Protein AF-0000000084551691 (afdb_homodimer)

Radius of gyration: 28.96 Å; Cα contacts (8 Å, |Δi|>4): 914; chains: 2; bounding box: 77×93×96 Å

Solvent-accessible surface area (backbone atoms only — not comparable to full-atom values): 23126 Å² total; per-residue (Å²): 139,79,96,76,72,78,85,74,70,75,87,73,78,80,70,75,78,70,79,70,72,76,76,72,74,73,69,81,60,75,52,35,40,68,46,12,24,52,44,36,70,60,36,21,74,41,81,58,76,77,36,48,72,47,83,67,56,26,15,24,37,47,46,41,48,23,45,37,60,12,53,51,70,73,32,75,76,51,25,82,38,49,81,15,35,28,72,78,47,45,50,66,82,51,57,66,42,30,13,41,24,26,41,32,42,48,39,26,37,19,22,38,24,59,54,93,86,43,50,58,46,65,24,70,41,64,48,74,45,31,40,43,58,46,64,78,41,40,65,61,51,56,70,70,56,51,60,49,20,37,44,32,36,29,33,62,91,56,85,39,41,35,74,44,34,33,28,26,56,42,78,46,76,33,75,91,77,70,40,80,40,42,20,25,23,22,36,42,57,34,34,60,76,39,47,47,65,61,53,55,68,69,49,72,64,30,82,69,16,35,34,38,40,35,41,67,91,144,75,103,80,74,77,89,72,65,83,74,67,74,81,70,76,78,68,86,70,71,77,77,74,75,74,69,82,60,74,53,33,40,67,46,12,23,52,45,36,69,62,35,22,75,40,79,59,76,77,36,46,72,48,83,66,55,26,14,24,37,48,45,43,48,24,44,38,60,12,52,50,71,72,34,76,75,52,24,84,39,50,80,15,36,28,72,76,47,47,50,66,83,50,58,67,42,30,14,41,26,25,41,32,42,48,38,26,37,20,20,38,24,59,54,93,84,43,49,56,47,65,26,71,39,64,46,75,46,30,41,43,58,45,64,77,40,38,66,60,51,56,69,68,54,50,61,48,18,38,44,31,36,27,32,63,91,55,86,40,42,34,74,44,34,34,28,27,56,41,79,46,75,33,77,90,77,69,41,79,39,43,21,26,24,25,36,42,55,34,36,60,74,38,47,46,64,61,52,55,68,70,50,72,62,30,83,70,15,35,33,38,39,34,41,68,90

Organism: NCBI:txid1418104

InterPro domains:
  IPR024301 Putative amidase domain [PF12671] (30-212)

Secondary structure (DSSP, 8-state):
--S-SGGGS-----------------------HHHHHHHHHHHSSS--TTS---TT--HHHHHHHHHHHTTPPPB-S-TT-TT-B-B--S-TT-GGGB-HHHH-HHHHHHHHS-BTTB----SSEEEEEEHHHHHHTHHHHHHH--TT-EEEEEEGGGTTEEEEEEEEEEEEEETTTTEEEEEEEE-PPPEEEEEHHHHHHH-S-TTT-EEEEEE--/-----GGGSTTS--------------------HHHHHHHHHHHSSS--TTS---TT--HHHHHHHHHHHTTPPPB-S-TT-TT-B-B--S-TT-GGGB-HHHH-HHHHHHHHS-BTTB----SSEEEEEEHHHHHHTHHHHHHH--TT-EEEEEEGGGTTEEEEEEEEEEEEEETTTTEEEEEEEE-PPPEEEEEHHHHHHH-S-TTT-EEEEEE--

pLDDT: mean 85.93, std 22.89, range [19.36, 98.88]

Sequence (434 aa):
MSFRNMARKIKKNIINPLLNDEKSNKRAGKYNREAAKAYAEMHAESPNNKYPLFKGDDCTNFVSQVLAAGGMRNIGQDYGSYQSWFCYTNDEKQLKKISLSWRSARYFKRYWGDENGFGQNAAKVFKKMTVLEALNDFNSLYDFLEIGDVVQYGDPQNYNHPYHSQVIHAKEYNLVLGQNDLFMAQHSVNRKDVSLYDYLKLLQNKEIRYIYIYHIEMSFRNMARKIKKNIINPLLNDEKSNKRAGKYNREAAKAYAEMHAESPNNKYPLFKGDDCTNFVSQVLAAGGMRNIGQDYGSYQSWFCYTNDEKQLKKISLSWRSARYFKRYWGDENGFGQNAAKVFKKMTVLEALNDFNSLYDFLEIGDVVQYGDPQNYNHPYHSQVIHAKEYNLVLGQNDLFMAQHSVNRKDVSLYDYLKLLQNKEIRYIYIYHIE

Nearest PDB structures (foldseek):
  7p5x-assembly1_AX  TM=1.599E-01  e=7.593E+00  Mycolicibacterium smegmatis MC2 155
  7p5x-assembly1_AX  TM=1.600E-01  e=7.591E+00  Mycolicibacterium smegmatis MC2 155

Foldseek 3Di:
DDPPPDPPDDPDDPVPPPPPPPPPPPPQDDQQLLQLLVLLVVDLPPPDLQAAADPQQAFQLSLLVSSVSSRGDFADQAQADLCGADAPGSHPVPSSRGHCLRGPQQSVCQECHNDPNRHVVVHPDDDDDDPVVCVVPVVVVLVVDDRSDKDFFFDPVPVGRTRHMWGFNDWDQDPVVRGTDTDTRGDDHDDDPDDPVVVLVPDPPNVPDDDDDDDDD/DDPPDDPPDDPDDPVVPPDPPPPPPPPQDDQQLLQLLVLLVVDLPPPDLQAAADPQQAFQLSLLVSSVSSRGDFADQAQADLCGADADGSHPVPSSRGHCLRGPQQSVCQECHNDPNRHVVVHPDDDDDDPVVCVVPVVVVLVVDDRSDKDFFFDPVPVGRTRGMWGFNDWDQDPVVRGTDTDTRGDDHDDDPDDPVVVLVPDPPNVPDDDDDDDDD

Structure (mmCIF, N/CA/C/O backbone):
data_AF-0000000084551691-model_v1
#
loop_
_entity.id
_entity.type
_entity.pdbx_description
1 polymer 'Putative amidase domain protein'
#
loop_
_atom_site.group_PDB
_atom_site.id
_atom_site.type_symbol
_atom_site.label_atom_id
_atom_site.label_alt_id
_atom_site.label_comp_id
_atom_site.label_asym_id
_atom_site.label_entity_id
_atom_site.label_seq_id
_atom_site.pdbx_PDB_ins_code
_atom_site.Cartn_x
_atom_site.Cartn_y
_atom_site.Cartn_z
_atom_site.occupancy
_atom_site.B_iso_or_equiv
_atom_site.auth_seq_id
_atom_site.auth_comp_id
_atom_site.auth_asym_id
_atom_site.auth_atom_id
_atom_site.pdbx_PDB_model_num
ATOM 1 N N . MET A 1 1 ? 43.25 -5.418 -72.812 1 25.38 1 MET A N 1
ATOM 2 C CA . MET A 1 1 ? 42.906 -6.805 -72.5 1 25.38 1 MET A CA 1
ATOM 3 C C . MET A 1 1 ? 42.5 -6.934 -71 1 25.38 1 MET A C 1
ATOM 5 O O . MET A 1 1 ? 43.062 -7.766 -70.312 1 25.38 1 MET A O 1
ATOM 9 N N . SER A 1 2 ? 41.844 -5.883 -70.25 1 25.78 2 SER A N 1
ATOM 10 C CA . SER A 1 2 ? 42 -5.496 -68.875 1 25.78 2 SER A CA 1
ATOM 11 C C . SER A 1 2 ? 41.281 -6.473 -67.938 1 25.78 2 SER A C 1
ATOM 13 O O . SER A 1 2 ? 40.375 -7.203 -68.375 1 25.78 2 SER A O 1
ATOM 15 N N . PHE A 1 3 ? 41.656 -6.559 -66.562 1 28.67 3 PHE A N 1
ATOM 16 C CA . PHE A 1 3 ? 41.75 -7.344 -65.375 1 28.67 3 PHE A CA 1
ATOM 17 C C . PHE A 1 3 ? 40.375 -7.543 -64.75 1 28.67 3 PHE A C 1
ATOM 19 O O . PHE A 1 3 ? 40.156 -7.32 -63.531 1 28.67 3 PHE A O 1
ATOM 26 N N . ARG A 1 4 ? 39.188 -7.254 -65.438 1 26.23 4 ARG A N 1
ATOM 27 C CA . ARG A 1 4 ? 37.781 -7.117 -65.062 1 26.23 4 ARG A CA 1
ATOM 28 C C . ARG A 1 4 ? 37.188 -8.461 -64.688 1 26.23 4 ARG A C 1
ATOM 30 O O . ARG A 1 4 ? 36.156 -8.508 -64 1 26.23 4 ARG A O 1
ATOM 37 N N . ASN A 1 5 ? 37.688 -9.562 -65.375 1 25.58 5 ASN A N 1
ATOM 38 C CA . ASN A 1 5 ? 36.781 -10.695 -65.562 1 25.58 5 ASN A CA 1
ATOM 39 C C . ASN A 1 5 ? 36.625 -11.562 -64.312 1 25.58 5 ASN A C 1
ATOM 41 O O . ASN A 1 5 ? 35.688 -12.336 -64.25 1 25.58 5 ASN A O 1
ATOM 45 N N . MET A 1 6 ? 37.812 -11.867 -63.656 1 22.52 6 MET A N 1
ATOM 46 C CA . MET A 1 6 ? 37.969 -13.242 -63.156 1 22.52 6 MET A CA 1
ATOM 47 C C . MET A 1 6 ? 37.125 -13.461 -61.906 1 22.52 6 MET A C 1
ATOM 49 O O . MET A 1 6 ? 37.219 -14.516 -61.281 1 22.52 6 MET A O 1
ATOM 53 N N . ALA A 1 7 ? 36.656 -12.289 -61.125 1 26.62 7 ALA A N 1
ATOM 54 C CA . ALA A 1 7 ? 36.469 -12.438 -59.688 1 26.62 7 ALA A CA 1
ATOM 55 C C . ALA A 1 7 ? 35.219 -13.242 -59.406 1 26.62 7 ALA A C 1
ATOM 57 O O . ALA A 1 7 ? 34.719 -13.25 -58.25 1 26.62 7 ALA A O 1
ATOM 58 N N . ARG A 1 8 ? 34.469 -13.766 -60.406 1 23.33 8 ARG A N 1
ATOM 59 C CA . ARG A 1 8 ? 33.094 -14.164 -60.219 1 23.33 8 ARG A CA 1
ATOM 60 C C . ARG A 1 8 ? 33 -15.461 -59.406 1 23.33 8 ARG A C 1
ATOM 62 O O . ARG A 1 8 ? 31.922 -15.891 -59 1 23.33 8 ARG A O 1
ATOM 69 N N . LYS A 1 9 ? 34.125 -16.375 -59.562 1 23.81 9 LYS A N 1
ATOM 70 C CA . LYS A 1 9 ? 33.781 -17.781 -59.438 1 23.81 9 LYS A CA 1
ATOM 71 C C . LYS A 1 9 ? 33.312 -18.141 -58.031 1 23.81 9 LYS A C 1
ATOM 73 O O . LYS A 1 9 ? 32.312 -18.844 -57.844 1 23.81 9 LYS A O 1
ATOM 78 N N . ILE A 1 10 ? 34.219 -18.328 -57.062 1 23.83 10 ILE A N 1
ATOM 79 C CA . ILE A 1 10 ? 34.406 -19.547 -56.281 1 23.83 10 ILE A CA 1
ATOM 80 C C . ILE A 1 10 ? 33.438 -19.547 -55.094 1 23.83 10 ILE A C 1
ATOM 82 O O . ILE A 1 10 ? 33.656 -20.281 -54.125 1 23.83 10 ILE A O 1
ATOM 86 N N . LYS A 1 11 ? 32.625 -18.469 -54.812 1 28.42 11 LYS A N 1
ATOM 87 C CA . LYS A 1 11 ? 32.219 -18.5 -53.406 1 28.42 11 LYS A CA 1
ATOM 88 C C . LYS A 1 11 ? 31.312 -19.672 -53.125 1 28.42 11 LYS A C 1
ATOM 90 O O . LYS A 1 11 ? 30.094 -19.609 -53.344 1 28.42 11 LYS A O 1
ATOM 95 N N . LYS A 1 12 ? 31.734 -20.984 -53.469 1 23.97 12 LYS A N 1
ATOM 96 C CA . LYS A 1 12 ? 30.984 -22.219 -53.312 1 23.97 12 LYS A CA 1
ATOM 97 C C . LYS A 1 12 ? 30.406 -22.328 -51.906 1 23.97 12 LYS A C 1
ATOM 99 O O . LYS A 1 12 ? 30.859 -21.641 -50.969 1 23.97 12 LYS A O 1
ATOM 104 N N . ASN A 1 13 ? 29.781 -23.641 -51.531 1 24.69 13 ASN A N 1
ATOM 105 C CA . ASN A 1 13 ? 28.766 -24.453 -50.875 1 24.69 13 ASN A CA 1
ATOM 106 C C . ASN A 1 13 ? 29.125 -24.766 -49.438 1 24.69 13 ASN A C 1
ATOM 108 O O . ASN A 1 13 ? 29.016 -25.906 -49 1 24.69 13 ASN A O 1
ATOM 112 N N . ILE A 1 14 ? 30.234 -24.266 -48.844 1 26.56 14 ILE A N 1
ATOM 113 C CA . ILE A 1 14 ? 30.609 -24.984 -47.625 1 26.56 14 ILE A CA 1
ATOM 114 C C . ILE A 1 14 ? 29.453 -24.906 -46.625 1 26.56 14 ILE A C 1
ATOM 116 O O . ILE A 1 14 ? 29.141 -23.844 -46.094 1 26.56 14 ILE A O 1
ATOM 120 N N . ILE A 1 15 ? 28.312 -25.609 -46.938 1 26.12 15 ILE A N 1
ATOM 121 C CA . ILE A 1 15 ? 27.203 -25.812 -46.031 1 26.12 15 ILE A CA 1
ATOM 122 C C . ILE A 1 15 ? 27.719 -26.328 -44.688 1 26.12 15 ILE A C 1
ATOM 124 O O . ILE A 1 15 ? 28.297 -27.406 -44.625 1 26.12 15 ILE A O 1
ATOM 128 N N . ASN A 1 16 ? 28.344 -25.484 -43.938 1 26.78 16 ASN A N 1
ATOM 129 C CA . ASN A 1 16 ? 28.844 -25.938 -42.656 1 26.78 16 ASN A CA 1
ATOM 130 C C . ASN A 1 16 ? 27.812 -26.766 -41.906 1 26.78 16 ASN A C 1
ATOM 132 O O . ASN A 1 16 ? 26.672 -26.312 -41.688 1 26.78 16 ASN A O 1
ATOM 136 N N . PRO A 1 17 ? 27.797 -28.172 -41.844 1 27.2 17 PRO A N 1
ATOM 137 C CA . PRO A 1 17 ? 26.922 -29.094 -41.094 1 27.2 17 PRO A CA 1
ATOM 138 C C . PRO A 1 17 ? 26.703 -28.672 -39.656 1 27.2 17 PRO A C 1
ATOM 140 O O . PRO A 1 17 ? 26 -29.359 -38.906 1 27.2 17 PRO A O 1
ATOM 143 N N . LEU A 1 18 ? 27.5 -27.875 -39 1 26.23 18 LEU A N 1
ATOM 144 C CA . LEU A 1 18 ? 27.781 -28.047 -37.562 1 26.23 18 LEU A CA 1
ATOM 145 C C . LEU A 1 18 ? 26.516 -27.797 -36.75 1 26.23 18 LEU A C 1
ATOM 147 O O . LEU A 1 18 ? 26.516 -28.016 -35.531 1 26.23 18 LEU A O 1
ATOM 151 N N . LEU A 1 19 ? 25.609 -26.922 -37.156 1 27.59 19 LEU A N 1
ATOM 152 C CA . LEU A 1 19 ? 24.891 -26.484 -35.969 1 27.59 19 LEU A CA 1
ATOM 153 C C . LEU A 1 19 ? 23.984 -27.594 -35.438 1 27.59 19 LEU A C 1
ATOM 155 O O . LEU A 1 19 ? 22.844 -27.734 -35.906 1 27.59 19 LEU A O 1
ATOM 159 N N . ASN A 1 20 ? 24.344 -28.844 -35.438 1 28.62 20 ASN A N 1
ATOM 160 C CA . ASN A 1 20 ? 23.469 -29.75 -34.719 1 28.62 20 A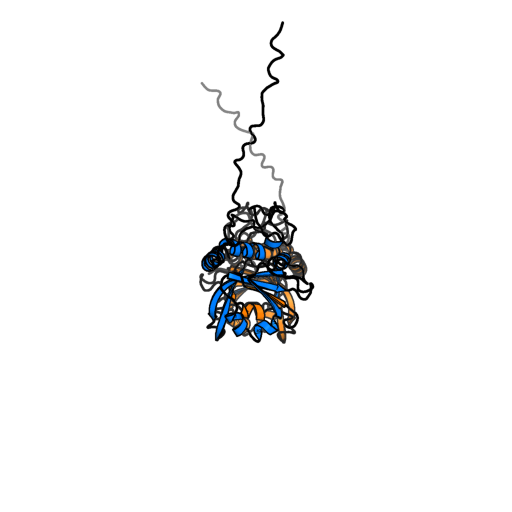SN A CA 1
ATOM 161 C C . ASN A 1 20 ? 23.203 -29.266 -33.281 1 28.62 20 ASN A C 1
ATOM 163 O O . ASN A 1 20 ? 24.031 -29.469 -32.406 1 28.62 20 ASN A O 1
ATOM 167 N N . ASP A 1 21 ? 22.734 -28.078 -33.031 1 30.62 21 ASP A N 1
ATOM 168 C CA . ASP A 1 21 ? 22.438 -27.578 -31.672 1 30.62 21 ASP A CA 1
ATOM 169 C C . ASP A 1 21 ? 21.578 -28.562 -30.891 1 30.62 21 ASP A C 1
ATOM 171 O O . ASP A 1 21 ? 20.422 -28.812 -31.266 1 30.62 21 ASP A O 1
ATOM 175 N N . GLU A 1 22 ? 22.062 -29.625 -30.344 1 31.86 22 GLU A N 1
ATOM 176 C CA . GLU A 1 22 ? 21.422 -30.406 -29.281 1 31.86 22 GLU A CA 1
ATOM 177 C C . GLU A 1 22 ? 20.625 -29.516 -28.344 1 31.86 22 GLU A C 1
ATOM 179 O O . GLU A 1 22 ? 21.172 -28.609 -27.734 1 31.86 22 GLU A O 1
ATOM 184 N N . LYS A 1 23 ? 19.422 -29.234 -28.547 1 33.25 23 LYS A N 1
ATOM 185 C CA . LYS A 1 23 ? 18.375 -28.719 -27.672 1 33.25 23 LYS A CA 1
ATOM 186 C C . LYS A 1 23 ? 18.438 -29.391 -26.297 1 33.25 23 LYS A C 1
ATOM 188 O O . LYS A 1 23 ? 17.938 -30.5 -26.125 1 33.25 23 LYS A O 1
ATOM 193 N N . SER A 1 24 ? 19.594 -29.531 -25.641 1 34.56 24 SER A N 1
ATOM 194 C CA . SER A 1 24 ? 19.578 -30 -24.266 1 34.56 24 SER A CA 1
ATOM 195 C C . SER A 1 24 ? 18.391 -29.453 -23.5 1 34.56 24 SER A C 1
ATOM 197 O O . SER A 1 24 ? 18.188 -28.234 -23.453 1 34.56 24 SER A O 1
ATOM 199 N N . ASN A 1 25 ? 17.266 -30.016 -23.484 1 33.66 25 ASN A N 1
ATOM 200 C CA . ASN A 1 25 ? 16.094 -29.844 -22.656 1 33.66 25 ASN A CA 1
ATOM 201 C C . ASN A 1 25 ? 16.469 -29.469 -21.219 1 33.66 25 ASN A C 1
ATOM 203 O O . ASN A 1 25 ? 16.656 -30.344 -20.375 1 33.66 25 ASN A O 1
ATOM 207 N N . LYS A 1 26 ? 17.438 -28.672 -20.938 1 38.94 26 LYS A N 1
ATOM 208 C CA . LYS A 1 26 ? 17.734 -28.203 -19.594 1 38.94 26 LYS A CA 1
ATOM 209 C C . LYS A 1 26 ? 16.469 -28.125 -18.75 1 38.94 26 LYS A C 1
ATOM 211 O O . LYS A 1 26 ? 15.516 -27.422 -19.078 1 38.94 26 LYS A O 1
ATOM 216 N N . ARG A 1 27 ? 16.016 -29.188 -18.078 1 40.09 27 ARG A N 1
ATOM 217 C CA . ARG A 1 27 ? 14.914 -29.438 -17.156 1 40.09 27 ARG A CA 1
ATOM 218 C C . ARG A 1 27 ? 14.609 -28.219 -16.312 1 40.09 27 ARG A C 1
ATOM 220 O O . ARG A 1 27 ? 15.531 -27.531 -15.836 1 40.09 27 ARG A O 1
ATOM 227 N N . ALA A 1 28 ? 13.594 -27.375 -16.562 1 48.5 28 ALA A N 1
ATOM 228 C CA . ALA A 1 28 ? 13.055 -26.344 -15.68 1 48.5 28 ALA A CA 1
ATOM 229 C C . ALA A 1 28 ? 13.32 -26.656 -14.219 1 48.5 28 ALA A C 1
ATOM 231 O O . ALA A 1 28 ? 12.852 -27.672 -13.695 1 48.5 28 ALA A O 1
ATOM 232 N N . GLY A 1 29 ? 14.492 -26.531 -13.68 1 59.38 29 GLY A N 1
ATOM 233 C CA . GLY A 1 29 ? 14.844 -26.828 -12.305 1 59.38 29 GLY A CA 1
ATOM 234 C C . GLY A 1 29 ? 13.734 -26.516 -11.32 1 59.38 29 GLY A C 1
ATOM 235 O O . GLY A 1 29 ? 12.781 -25.812 -11.648 1 59.38 29 GLY A O 1
ATOM 236 N N . LYS A 1 30 ? 13.703 -27.406 -10.156 1 85.81 30 LYS A N 1
ATOM 237 C CA . LYS A 1 30 ? 12.773 -27.328 -9.031 1 85.81 30 LYS A CA 1
ATOM 238 C C . LYS A 1 30 ? 12.719 -25.906 -8.469 1 85.81 30 LYS A C 1
ATOM 240 O O . LYS A 1 30 ? 13.742 -25.219 -8.391 1 85.81 30 LYS A O 1
ATOM 245 N N . TYR A 1 31 ? 11.531 -25.281 -8.391 1 96.69 31 TYR A N 1
ATOM 246 C CA . TYR A 1 31 ? 11.32 -23.984 -7.762 1 96.69 31 TYR A CA 1
ATOM 247 C C . TYR A 1 31 ? 12.078 -23.891 -6.441 1 96.69 31 TYR A C 1
ATOM 249 O O . TYR A 1 31 ? 11.852 -24.688 -5.527 1 96.69 31 TYR A O 1
ATOM 257 N N . ASN A 1 32 ? 13.078 -23.062 -6.418 1 98.25 32 ASN A N 1
ATOM 258 C CA . ASN A 1 32 ? 13.852 -22.812 -5.203 1 98.25 32 ASN A CA 1
ATOM 259 C C . ASN A 1 32 ? 13.148 -21.828 -4.277 1 98.25 32 ASN A C 1
ATOM 261 O O . ASN A 1 32 ? 13.312 -20.609 -4.414 1 98.25 32 ASN A O 1
ATOM 265 N N . ARG A 1 33 ? 12.438 -22.312 -3.332 1 98.19 33 ARG A N 1
ATOM 266 C CA . ARG A 1 33 ? 11.602 -21.516 -2.451 1 98.19 33 ARG A CA 1
ATOM 267 C C . ARG A 1 33 ? 12.453 -20.609 -1.557 1 98.19 33 ARG A C 1
ATOM 269 O O . ARG A 1 33 ? 12.039 -19.5 -1.212 1 98.19 33 ARG A O 1
ATOM 276 N N . GLU A 1 34 ? 13.625 -21.062 -1.156 1 98 34 GLU A N 1
ATOM 277 C CA . GLU A 1 34 ? 14.508 -20.25 -0.322 1 98 34 GLU A CA 1
ATOM 278 C C . GLU A 1 34 ? 15.008 -19.031 -1.08 1 98 34 GLU A C 1
ATOM 280 O O . GLU A 1 34 ? 15.109 -17.938 -0.513 1 98 34 GLU A O 1
ATOM 285 N N . ALA A 1 35 ? 15.352 -19.219 -2.295 1 98.44 35 ALA A N 1
ATOM 286 C CA . ALA A 1 35 ? 15.789 -18.094 -3.113 1 98.44 35 ALA A CA 1
ATOM 287 C C . ALA A 1 35 ? 14.648 -17.094 -3.332 1 98.44 35 ALA A C 1
ATOM 289 O O . ALA A 1 35 ? 14.859 -15.883 -3.295 1 98.44 35 ALA A O 1
ATOM 290 N N . ALA A 1 36 ? 13.469 -17.641 -3.596 1 98.56 36 ALA A N 1
ATOM 291 C CA . ALA A 1 36 ? 12.289 -16.797 -3.73 1 98.56 36 ALA A CA 1
ATOM 292 C C . ALA A 1 36 ? 12.055 -15.969 -2.465 1 98.56 36 ALA A C 1
ATOM 294 O O . ALA A 1 36 ? 11.844 -14.758 -2.535 1 98.56 36 ALA A O 1
ATOM 295 N N . LYS A 1 37 ? 12.117 -16.656 -1.345 1 98.69 37 LYS A N 1
ATOM 296 C CA . LYS A 1 37 ? 11.977 -15.992 -0.05 1 98.69 37 LYS A CA 1
ATOM 297 C C . LYS A 1 37 ? 13 -14.875 0.117 1 98.69 37 LYS A C 1
ATOM 299 O O . LYS A 1 37 ? 12.648 -13.758 0.507 1 98.69 37 LYS A O 1
ATOM 304 N N . ALA A 1 38 ? 14.227 -15.172 -0.157 1 98.5 38 ALA A N 1
ATOM 305 C CA . ALA A 1 38 ? 15.305 -14.203 0.008 1 98.5 38 ALA A CA 1
ATOM 306 C C . ALA A 1 38 ? 15.062 -12.961 -0.849 1 98.5 38 ALA A C 1
ATOM 308 O O . ALA A 1 38 ? 15.242 -11.836 -0.384 1 98.5 38 ALA A O 1
ATOM 309 N N . TYR A 1 39 ? 14.641 -13.188 -2.049 1 98.62 39 TYR A N 1
ATOM 310 C CA . TYR A 1 39 ? 14.367 -12.062 -2.938 1 98.62 39 TYR A CA 1
ATOM 311 C C . TYR A 1 39 ? 13.211 -11.219 -2.414 1 98.62 39 TYR A C 1
ATOM 313 O O . TYR A 1 39 ? 13.273 -9.992 -2.406 1 98.62 39 TYR A O 1
ATOM 321 N N . ALA A 1 40 ? 12.141 -11.906 -2.074 1 98.38 40 ALA A N 1
ATOM 322 C CA . ALA A 1 40 ? 10.969 -11.203 -1.55 1 98.38 40 ALA A CA 1
ATOM 323 C C . ALA A 1 40 ? 11.344 -10.312 -0.369 1 98.38 40 ALA A C 1
ATOM 325 O O . ALA A 1 40 ? 10.961 -9.141 -0.317 1 98.38 40 ALA A O 1
ATOM 326 N N . GLU A 1 41 ? 12.086 -10.867 0.522 1 96.88 41 GLU A N 1
ATOM 327 C CA . GLU A 1 41 ? 12.453 -10.133 1.728 1 96.88 41 GLU A CA 1
ATOM 328 C C . GLU A 1 41 ? 13.414 -8.992 1.404 1 96.88 41 GLU A C 1
ATOM 330 O O . GLU A 1 41 ? 13.328 -7.918 2.004 1 96.88 41 GLU A O 1
ATOM 335 N N . MET A 1 42 ? 14.234 -9.172 0.443 1 95.94 42 MET A N 1
ATOM 336 C CA . MET A 1 42 ? 15.211 -8.148 0.072 1 95.94 42 MET A CA 1
ATOM 337 C C . MET A 1 42 ? 14.539 -7.004 -0.677 1 95.94 42 MET A C 1
ATOM 339 O O . MET A 1 42 ? 14.891 -5.84 -0.482 1 95.94 42 MET A O 1
ATOM 343 N N . HIS A 1 43 ? 13.562 -7.27 -1.481 1 95.38 43 HIS A N 1
ATOM 344 C CA . HIS A 1 43 ? 13.133 -6.277 -2.461 1 95.38 43 HIS A CA 1
ATOM 345 C C . HIS A 1 43 ? 11.688 -5.863 -2.221 1 95.38 43 HIS A C 1
ATOM 347 O O . HIS A 1 43 ? 11.148 -5.023 -2.947 1 95.38 43 HIS A O 1
ATOM 353 N N . ALA A 1 44 ? 11.047 -6.363 -1.17 1 94.19 44 ALA A N 1
ATOM 354 C CA . ALA A 1 44 ? 9.695 -5.914 -0.835 1 94.19 44 ALA A CA 1
ATOM 355 C C . ALA A 1 44 ? 9.68 -4.418 -0.532 1 94.19 44 ALA A C 1
ATOM 357 O O . ALA A 1 44 ? 8.742 -3.711 -0.916 1 94.19 44 ALA A O 1
ATOM 358 N N . GLU A 1 45 ? 10.695 -4 0.089 1 87.25 45 GLU A N 1
ATOM 359 C CA . GLU A 1 45 ? 10.703 -2.607 0.526 1 87.25 45 GLU A CA 1
ATOM 360 C C . GLU A 1 45 ? 11.797 -1.809 -0.177 1 87.25 45 GLU A C 1
ATOM 362 O O . GLU A 1 45 ? 12 -0.63 0.12 1 87.25 45 GLU A O 1
ATOM 367 N N . SER A 1 46 ? 12.555 -2.443 -1.068 1 87.06 46 SER A N 1
ATOM 368 C CA . SER A 1 46 ? 13.594 -1.848 -1.9 1 87.06 46 SER A CA 1
ATOM 369 C C . SER A 1 46 ? 13.57 -2.424 -3.312 1 87.06 46 SER A C 1
ATOM 371 O O . SER A 1 46 ? 14.117 -3.504 -3.557 1 87.06 46 SER A O 1
ATOM 373 N N . PRO A 1 47 ? 13.047 -1.649 -4.188 1 88.25 47 PRO A N 1
ATOM 374 C CA . PRO A 1 47 ? 12.93 -2.199 -5.539 1 88.25 47 PRO A CA 1
ATOM 375 C C . PRO A 1 47 ? 14.289 -2.564 -6.148 1 88.25 47 PRO A C 1
ATOM 377 O O . PRO A 1 47 ? 15.305 -1.945 -5.82 1 88.25 47 PRO A O 1
ATOM 380 N N . ASN A 1 48 ? 14.312 -3.578 -6.965 1 93.88 48 ASN A N 1
ATOM 381 C CA . ASN A 1 48 ? 15.477 -4.035 -7.711 1 93.88 48 ASN A CA 1
ATOM 382 C C . ASN A 1 48 ? 15.609 -3.314 -9.047 1 93.88 48 ASN A C 1
ATOM 384 O O . ASN A 1 48 ? 14.758 -3.471 -9.93 1 93.88 48 ASN A O 1
ATOM 388 N N . ASN A 1 49 ? 16.688 -2.652 -9.258 1 92.31 49 ASN A N 1
ATOM 389 C CA . ASN A 1 49 ? 16.859 -1.81 -10.438 1 92.31 49 ASN A CA 1
ATOM 390 C C . ASN A 1 49 ? 17.141 -2.641 -11.688 1 92.31 49 ASN A C 1
ATOM 392 O O . ASN A 1 49 ? 17.156 -2.113 -12.797 1 92.31 49 ASN A O 1
ATOM 396 N N . LYS A 1 50 ? 17.312 -3.887 -11.539 1 95.88 50 LYS A N 1
ATOM 397 C CA . LYS A 1 50 ? 17.469 -4.77 -12.688 1 95.88 50 LYS A CA 1
ATOM 398 C C . LYS A 1 50 ? 16.125 -4.977 -13.406 1 95.88 50 LYS A C 1
ATOM 400 O O . LYS A 1 50 ? 16.094 -5.504 -14.516 1 95.88 50 LYS A O 1
ATOM 405 N N . TYR A 1 51 ? 15.094 -4.613 -12.812 1 97.25 51 TYR A N 1
ATOM 406 C CA . TYR A 1 51 ? 13.758 -4.703 -13.383 1 97.25 51 TYR A CA 1
ATOM 407 C C . TYR A 1 51 ? 13.109 -3.328 -13.469 1 97.25 51 TYR A C 1
ATOM 409 O O . TYR A 1 51 ? 13.469 -2.416 -12.727 1 97.25 51 TYR A O 1
ATOM 417 N N . PRO A 1 52 ? 12.109 -3.234 -14.398 1 94.81 52 PRO A N 1
ATOM 418 C CA . PRO A 1 52 ? 11.352 -1.98 -14.391 1 94.81 52 PRO A CA 1
ATOM 419 C C . PRO A 1 52 ? 10.539 -1.796 -13.109 1 94.81 52 PRO A C 1
ATOM 421 O O . PRO A 1 52 ? 10.266 -2.768 -12.398 1 94.81 52 PRO A O 1
ATOM 424 N N . LEU A 1 53 ? 10.273 -0.606 -12.773 1 90.06 53 LEU A N 1
ATOM 425 C CA . LEU A 1 53 ? 9.391 -0.267 -11.672 1 90.06 53 LEU A CA 1
ATOM 426 C C . LEU A 1 53 ? 8.156 0.487 -12.172 1 90.06 53 LEU A C 1
ATOM 428 O O . LEU A 1 53 ? 8.289 1.546 -12.789 1 90.06 53 LEU A O 1
ATOM 432 N N . PHE A 1 54 ? 6.992 -0.113 -11.945 1 88.5 54 PHE A N 1
ATOM 433 C CA . PHE A 1 54 ? 5.75 0.509 -12.391 1 88.5 54 PHE A CA 1
ATOM 434 C C . PHE A 1 54 ? 5.109 1.302 -11.258 1 88.5 54 PHE A C 1
ATOM 436 O O . PHE A 1 54 ? 4.754 0.736 -10.227 1 88.5 54 PHE A O 1
ATOM 443 N N . LYS A 1 55 ? 4.953 2.541 -11.477 1 76 55 LYS A N 1
ATOM 444 C CA . LYS A 1 55 ? 4.445 3.441 -10.445 1 76 55 LYS A CA 1
ATOM 445 C C . LYS A 1 55 ? 2.967 3.178 -10.164 1 76 55 LYS A C 1
ATOM 447 O O . LYS A 1 55 ? 2.139 3.215 -11.07 1 76 55 LYS A O 1
ATOM 452 N N . GLY A 1 56 ? 2.658 2.836 -9 1 73.81 56 GLY A N 1
ATOM 453 C CA . GLY A 1 56 ? 1.276 2.678 -8.578 1 73.81 56 GLY A CA 1
ATOM 454 C C . GLY A 1 56 ? 0.718 1.297 -8.867 1 73.81 56 GLY A C 1
ATOM 455 O O . GLY A 1 56 ? -0.401 0.976 -8.461 1 73.81 56 GLY A O 1
ATOM 456 N N . ASP A 1 57 ? 1.368 0.483 -9.633 1 82.75 57 ASP A N 1
ATOM 457 C CA . ASP A 1 57 ? 0.874 -0.828 -10.039 1 82.75 57 ASP A CA 1
ATOM 458 C C . ASP A 1 57 ? 2.025 -1.81 -10.242 1 82.75 57 ASP A C 1
ATOM 460 O O . ASP A 1 57 ? 2.172 -2.387 -11.328 1 82.75 57 ASP A O 1
ATOM 464 N N . ASP A 1 58 ? 2.781 -2.076 -9.219 1 93.19 58 ASP A N 1
ATOM 465 C CA . ASP A 1 58 ? 4.012 -2.846 -9.375 1 93.19 58 ASP A CA 1
ATOM 466 C C . ASP A 1 58 ? 3.898 -4.203 -8.688 1 93.19 58 ASP A C 1
ATOM 468 O O . ASP A 1 58 ? 4.848 -4.992 -8.695 1 93.19 58 ASP A O 1
ATOM 472 N N . CYS A 1 59 ? 2.752 -4.512 -8.148 1 95.19 59 CYS A N 1
ATOM 473 C CA . CYS A 1 59 ? 2.611 -5.676 -7.277 1 95.19 59 CYS A CA 1
ATOM 474 C C . CYS A 1 59 ? 2.902 -6.965 -8.039 1 95.19 59 CYS A C 1
ATOM 476 O O . CYS A 1 59 ? 3.641 -7.824 -7.551 1 95.19 59 CYS A O 1
ATOM 478 N N . THR A 1 60 ? 2.408 -7.051 -9.273 1 97.94 60 THR A N 1
ATOM 479 C CA . THR A 1 60 ? 2.572 -8.289 -10.016 1 97.94 60 THR A CA 1
ATOM 480 C C . THR A 1 60 ? 3.969 -8.375 -10.633 1 97.94 60 THR A C 1
ATOM 482 O O . THR A 1 60 ? 4.551 -9.453 -10.719 1 97.94 60 THR A O 1
ATOM 485 N N . ASN A 1 61 ? 4.457 -7.266 -11.109 1 97.75 61 ASN A N 1
ATOM 486 C CA . ASN A 1 61 ? 5.852 -7.223 -11.539 1 97.75 61 ASN A CA 1
ATOM 487 C C . ASN A 1 61 ? 6.789 -7.719 -10.438 1 97.75 61 ASN A C 1
ATOM 489 O O . ASN A 1 61 ? 7.68 -8.531 -10.695 1 97.75 61 ASN A O 1
ATOM 493 N N . PHE A 1 62 ? 6.539 -7.289 -9.203 1 97.94 62 PHE A N 1
ATOM 494 C CA . PHE A 1 62 ? 7.32 -7.711 -8.047 1 97.94 62 PHE A CA 1
ATOM 495 C C . PHE A 1 62 ? 7.191 -9.211 -7.828 1 97.94 62 PHE A C 1
ATOM 497 O O . PHE A 1 62 ? 8.195 -9.914 -7.676 1 97.94 62 PHE A O 1
ATOM 504 N N . VAL A 1 63 ? 6.012 -9.711 -7.859 1 98.75 63 VAL A N 1
ATOM 505 C CA . VAL A 1 63 ? 5.762 -11.125 -7.625 1 98.75 63 VAL A CA 1
ATOM 506 C C . VAL A 1 63 ? 6.449 -11.961 -8.703 1 98.75 63 VAL A C 1
ATOM 508 O O . VAL A 1 63 ? 7.043 -13 -8.406 1 98.75 63 VAL A O 1
ATOM 511 N N . SER A 1 64 ? 6.379 -11.523 -9.93 1 98.75 64 SER A N 1
ATOM 512 C CA . SER A 1 64 ? 7.031 -12.227 -11.023 1 98.75 64 SER A CA 1
ATOM 513 C C . SER A 1 64 ? 8.547 -12.25 -10.844 1 98.75 64 SER A C 1
ATOM 515 O O . SER A 1 64 ? 9.195 -13.25 -11.156 1 98.75 64 SER A O 1
ATOM 517 N N . GLN A 1 65 ? 9.109 -11.172 -10.359 1 98.69 65 GLN A N 1
ATOM 518 C CA . GLN A 1 65 ? 10.539 -11.141 -10.039 1 98.69 65 GLN A CA 1
ATOM 519 C C . GLN A 1 65 ? 10.891 -12.195 -8.992 1 98.69 65 GLN A C 1
ATOM 521 O O . GLN A 1 65 ? 11.922 -12.867 -9.109 1 98.69 65 GLN A O 1
ATOM 526 N N . VAL A 1 66 ? 10.078 -12.281 -7.992 1 98.81 66 VAL A N 1
ATOM 527 C CA . VAL A 1 66 ? 10.297 -13.25 -6.926 1 98.81 66 VAL A CA 1
ATOM 528 C C . VAL A 1 66 ? 10.32 -14.664 -7.508 1 98.81 66 VAL A C 1
ATOM 530 O O . VAL A 1 66 ? 11.211 -15.461 -7.195 1 98.81 66 VAL A O 1
ATOM 533 N N . LEU A 1 67 ? 9.328 -14.977 -8.367 1 98.75 67 LEU A N 1
ATOM 534 C CA . LEU A 1 67 ? 9.266 -16.297 -8.992 1 98.75 67 LEU A CA 1
ATOM 535 C C . LEU A 1 67 ? 10.492 -16.547 -9.859 1 98.75 67 LEU A C 1
ATOM 537 O O . LEU A 1 67 ? 11.055 -17.641 -9.859 1 98.75 67 LEU A O 1
ATOM 541 N N . ALA A 1 68 ? 10.898 -15.562 -10.586 1 98.5 68 ALA A N 1
ATOM 542 C CA . ALA A 1 68 ? 12.102 -15.68 -11.398 1 98.5 68 ALA A CA 1
ATOM 543 C C . ALA A 1 68 ? 13.328 -15.961 -10.539 1 98.5 68 ALA A C 1
ATOM 545 O O . ALA A 1 68 ? 14.172 -16.781 -10.891 1 98.5 68 ALA A O 1
ATOM 546 N N . ALA A 1 69 ? 13.461 -15.203 -9.469 1 98.5 69 ALA A N 1
ATOM 547 C CA . ALA A 1 69 ? 14.57 -15.43 -8.539 1 98.5 69 ALA A CA 1
ATOM 548 C C . ALA A 1 69 ? 14.555 -16.859 -8 1 98.5 69 ALA A C 1
ATOM 550 O O . ALA A 1 69 ? 15.609 -17.422 -7.703 1 98.5 69 ALA A O 1
ATOM 551 N N . GLY A 1 70 ? 13.383 -17.391 -7.855 1 98.44 70 GLY A N 1
ATOM 552 C CA . GLY A 1 70 ? 13.234 -18.766 -7.434 1 98.44 70 GLY A CA 1
ATOM 553 C C . GLY A 1 70 ? 13.562 -19.766 -8.531 1 98.44 70 GLY A C 1
ATOM 554 O O . GLY A 1 70 ? 13.492 -20.984 -8.32 1 98.44 70 GLY A O 1
ATOM 555 N N . GLY A 1 71 ? 13.82 -19.297 -9.719 1 97.75 71 GLY A N 1
ATOM 556 C CA . GLY A 1 71 ? 14.305 -20.172 -10.758 1 97.75 71 GLY A CA 1
ATOM 557 C C . GLY A 1 71 ? 13.336 -20.328 -11.914 1 97.75 71 GLY A C 1
ATOM 558 O O . GLY A 1 71 ? 13.625 -21.016 -12.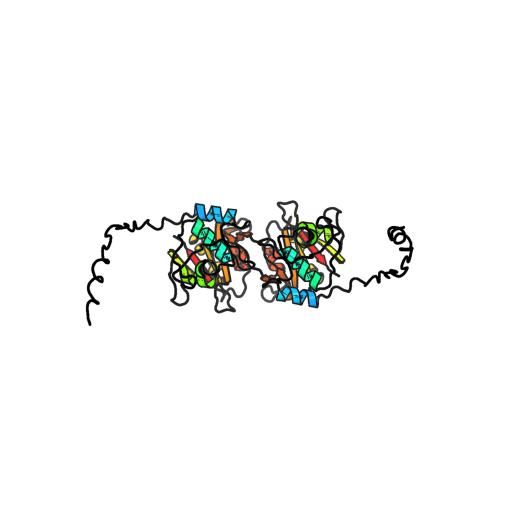898 1 97.75 71 GLY A O 1
ATOM 559 N N . MET A 1 72 ? 12.172 -19.719 -11.812 1 97.5 72 MET A N 1
ATOM 560 C CA . MET A 1 72 ? 11.25 -19.781 -12.938 1 97.5 72 MET A CA 1
ATOM 561 C C . MET A 1 72 ? 11.805 -19.031 -14.141 1 97.5 72 MET A C 1
ATOM 563 O O . MET A 1 72 ? 12.188 -17.875 -14.023 1 97.5 72 MET A O 1
ATOM 567 N N . ARG A 1 73 ? 11.797 -19.609 -15.266 1 96 73 ARG A N 1
ATOM 568 C CA . ARG A 1 73 ? 12.484 -19.062 -16.422 1 96 73 ARG A CA 1
ATOM 569 C C . ARG A 1 73 ? 11.547 -18.203 -17.266 1 96 73 ARG A C 1
ATOM 571 O O . ARG A 1 73 ? 10.344 -18.484 -17.344 1 96 73 ARG A O 1
ATOM 578 N N . ASN A 1 74 ? 12.148 -17.266 -17.938 1 97.5 74 ASN A N 1
ATOM 579 C CA . ASN A 1 74 ? 11.422 -16.484 -18.922 1 97.5 74 ASN A CA 1
ATOM 580 C C . ASN A 1 74 ? 10.984 -17.344 -20.109 1 97.5 74 ASN A C 1
ATOM 582 O O . ASN A 1 74 ? 11.758 -18.172 -20.594 1 97.5 74 ASN A O 1
ATOM 586 N N . ILE A 1 75 ? 9.781 -17.125 -20.547 1 97.12 75 ILE A N 1
ATOM 587 C CA . ILE A 1 75 ? 9.234 -17.906 -21.656 1 97.12 75 ILE A CA 1
ATOM 588 C C . ILE A 1 75 ? 8.586 -16.969 -22.672 1 97.12 75 ILE A C 1
ATOM 590 O O . ILE A 1 75 ? 7.758 -16.125 -22.328 1 97.12 75 ILE A O 1
ATOM 594 N N . GLY A 1 76 ? 9.023 -17.141 -23.938 1 96.56 76 GLY A N 1
ATOM 595 C CA . GLY A 1 76 ? 8.344 -16.469 -25.031 1 96.56 76 GLY A CA 1
ATOM 596 C C . GLY A 1 76 ? 8.922 -15.102 -25.344 1 96.56 76 GLY A C 1
ATOM 597 O O . GLY A 1 76 ? 9.914 -14.688 -24.75 1 96.56 76 GLY A O 1
ATOM 598 N N . GLN A 1 77 ? 8.305 -14.477 -26.484 1 95.94 77 GLN A N 1
ATOM 599 C CA . GLN A 1 77 ? 8.758 -13.164 -26.938 1 95.94 77 GLN A CA 1
ATOM 600 C C . GLN A 1 77 ? 7.578 -12.258 -27.266 1 95.94 77 GLN A C 1
ATOM 602 O O . GLN A 1 77 ? 7.742 -11.047 -27.422 1 95.94 77 GLN A O 1
ATOM 607 N N . ASP A 1 78 ? 6.461 -12.844 -27.375 1 97.19 78 ASP A N 1
ATOM 608 C CA . ASP A 1 78 ? 5.246 -12.078 -27.625 1 97.19 78 ASP A CA 1
ATOM 609 C C . ASP A 1 78 ? 4.648 -11.555 -26.328 1 97.19 78 ASP A C 1
ATOM 611 O O . ASP A 1 78 ? 4.062 -12.312 -25.547 1 97.19 78 ASP A O 1
ATOM 615 N N . TYR A 1 79 ? 4.695 -10.258 -26.109 1 97.31 79 TYR A N 1
ATOM 616 C CA . TYR A 1 79 ? 4.348 -9.672 -24.828 1 97.31 79 TYR A CA 1
ATOM 617 C C . TYR A 1 79 ? 2.85 -9.773 -24.562 1 97.31 79 TYR A C 1
ATOM 619 O O . TYR A 1 79 ? 2.402 -9.648 -23.422 1 97.31 79 TYR A O 1
ATOM 627 N N . GLY A 1 80 ? 2.012 -10.008 -25.5 1 96.12 80 GLY A N 1
ATOM 628 C CA . GLY A 1 80 ? 0.566 -10.047 -25.359 1 96.12 80 GLY A CA 1
ATOM 629 C C . GLY A 1 80 ? 0.015 -11.453 -25.25 1 96.12 80 GLY A C 1
ATOM 630 O O . GLY A 1 80 ? -1.164 -11.641 -24.938 1 96.12 80 GLY A O 1
ATOM 631 N N . SER A 1 81 ? 0.882 -12.43 -25.5 1 94.38 81 SER A N 1
ATOM 632 C CA . SER A 1 81 ? 0.446 -13.82 -25.469 1 94.38 81 SER A CA 1
ATOM 633 C C . SER A 1 81 ? 0.311 -14.336 -24.047 1 94.38 81 SER A C 1
ATOM 635 O O . SER A 1 81 ? 1.21 -14.141 -23.219 1 94.38 81 SER A O 1
ATOM 637 N N . TYR A 1 82 ? -0.777 -15.031 -23.766 1 91.88 82 TYR A N 1
ATOM 638 C CA . TYR A 1 82 ? -0.969 -15.609 -22.438 1 91.88 82 TYR A CA 1
ATOM 639 C C . TYR A 1 82 ? -0.066 -16.812 -22.234 1 91.88 82 TYR A C 1
ATOM 641 O O . TYR A 1 82 ? 0.027 -17.344 -21.125 1 91.88 82 TYR A O 1
ATOM 649 N N . GLN A 1 83 ? 0.655 -17.203 -23.25 1 93.75 83 GLN A N 1
ATOM 650 C CA . GLN A 1 83 ? 1.589 -18.328 -23.172 1 93.75 83 GLN A CA 1
ATOM 651 C C . GLN A 1 83 ? 3.008 -17.828 -22.891 1 93.75 83 GLN A C 1
ATOM 653 O O . GLN A 1 83 ? 3.93 -18.641 -22.734 1 93.75 83 GLN A O 1
ATOM 658 N N . SER A 1 84 ? 3.105 -16.516 -22.859 1 96.81 84 SER A N 1
ATOM 659 C CA . SER A 1 84 ? 4.41 -15.922 -22.594 1 96.81 84 SER A CA 1
ATOM 660 C C . SER A 1 84 ? 4.48 -15.375 -21.172 1 96.81 84 SER A C 1
ATOM 662 O O . SER A 1 84 ? 3.477 -14.906 -20.625 1 96.81 84 SER A O 1
ATOM 664 N N . TRP A 1 85 ? 5.594 -15.383 -20.531 1 98.38 85 TRP A N 1
ATOM 665 C CA . TRP A 1 85 ? 5.934 -14.805 -19.234 1 98.38 85 TRP A CA 1
ATOM 666 C C . TRP A 1 85 ? 7.41 -14.422 -19.172 1 98.38 85 TRP A C 1
ATOM 668 O O . TRP A 1 85 ? 8.273 -15.289 -19.047 1 98.38 85 TRP A O 1
ATOM 678 N N . PHE A 1 86 ? 7.664 -13.094 -19.359 1 98.56 86 PHE A N 1
ATOM 679 C CA . PHE A 1 86 ? 9.062 -12.703 -19.453 1 98.56 86 PHE A CA 1
ATOM 680 C C . PHE A 1 86 ? 9.234 -11.219 -19.141 1 98.56 86 PHE A C 1
ATOM 682 O O . PHE A 1 86 ? 8.281 -10.445 -19.25 1 98.56 86 PHE A O 1
ATOM 689 N N . CYS A 1 87 ? 10.375 -10.859 -18.688 1 98.69 87 CYS A N 1
ATOM 690 C CA . CYS A 1 87 ? 10.859 -9.484 -18.578 1 98.69 87 CYS A CA 1
ATOM 691 C C . CYS A 1 87 ? 12.289 -9.367 -19.094 1 98.69 87 CYS A C 1
ATOM 693 O O . CYS A 1 87 ? 13.219 -9.891 -18.484 1 98.69 87 CYS A O 1
ATOM 695 N N . TYR A 1 88 ? 12.492 -8.664 -20.203 1 98.44 88 TYR A N 1
ATOM 696 C CA . TYR A 1 88 ? 13.797 -8.547 -20.844 1 98.44 88 TYR A CA 1
ATOM 697 C C . TYR A 1 88 ? 14.289 -7.105 -20.812 1 98.44 88 TYR A C 1
ATOM 699 O O . TYR A 1 88 ? 15.039 -6.684 -21.703 1 98.44 88 TYR A O 1
ATOM 707 N N . THR A 1 89 ? 13.781 -6.309 -19.906 1 98 89 THR A N 1
ATOM 708 C CA . THR A 1 89 ? 14.141 -4.902 -19.812 1 98 89 THR A CA 1
ATOM 709 C C . THR A 1 89 ? 14.117 -4.43 -18.359 1 98 89 THR A C 1
ATOM 711 O O . THR A 1 89 ? 13.539 -5.09 -17.5 1 98 89 THR A O 1
ATOM 714 N N . ASN A 1 90 ? 14.844 -3.369 -18.047 1 97 90 ASN A N 1
ATOM 715 C CA . ASN A 1 90 ? 14.727 -2.682 -16.766 1 97 90 ASN A CA 1
ATOM 716 C C . ASN A 1 90 ? 14.094 -1.303 -16.922 1 97 90 ASN A C 1
ATOM 718 O O . ASN A 1 90 ? 14.094 -0.501 -15.992 1 97 90 ASN A O 1
ATOM 722 N N . ASP A 1 91 ? 13.578 -1.055 -18.094 1 94.75 91 ASP A N 1
ATOM 723 C CA . ASP A 1 91 ? 12.953 0.222 -18.438 1 94.75 91 ASP A CA 1
ATOM 724 C C . ASP A 1 91 ? 11.438 0.075 -18.562 1 94.75 91 ASP A C 1
ATOM 726 O O . ASP A 1 91 ? 10.953 -0.624 -19.453 1 94.75 91 ASP A O 1
ATOM 730 N N . GLU A 1 92 ? 10.695 0.79 -17.781 1 91.88 92 GLU A N 1
ATOM 731 C CA . GLU A 1 92 ? 9.242 0.676 -17.734 1 91.88 92 GLU A CA 1
ATOM 732 C C . GLU A 1 92 ? 8.609 1.231 -19.016 1 91.88 92 GLU A C 1
ATOM 734 O O . GLU A 1 92 ? 7.43 0.99 -19.281 1 91.88 92 GLU A O 1
ATOM 739 N N . LYS A 1 93 ? 9.367 1.903 -19.781 1 92.38 93 LYS A N 1
ATOM 740 C CA . LYS A 1 93 ? 8.836 2.455 -21.031 1 92.38 93 LYS A CA 1
ATOM 741 C C . LYS A 1 93 ? 8.875 1.417 -22.156 1 92.38 93 LYS A C 1
ATOM 743 O O . LYS A 1 93 ? 8.195 1.572 -23.172 1 92.38 93 LYS A O 1
ATOM 748 N N . GLN A 1 94 ? 9.664 0.395 -22.031 1 96.31 94 GLN A N 1
ATOM 749 C CA . GLN A 1 94 ? 9.781 -0.651 -23.047 1 96.31 94 GLN A CA 1
ATOM 750 C C . GLN A 1 94 ? 8.758 -1.762 -22.812 1 96.31 94 GLN A C 1
ATOM 752 O O . GLN A 1 94 ? 9.133 -2.916 -22.594 1 96.31 94 GLN A O 1
ATOM 757 N N . LEU A 1 95 ? 7.527 -1.502 -23.047 1 95.75 95 LEU A N 1
ATOM 758 C CA . LEU A 1 95 ? 6.406 -2.344 -22.656 1 95.75 95 LEU A CA 1
ATOM 759 C C . LEU A 1 95 ? 6.367 -3.627 -23.484 1 95.75 95 LEU A C 1
ATOM 761 O O . LEU A 1 95 ? 5.805 -4.633 -23.047 1 95.75 95 LEU A O 1
ATOM 765 N N . LYS A 1 96 ? 6.969 -3.645 -24.641 1 97.38 96 LYS A N 1
ATOM 766 C CA . LYS A 1 96 ? 6.945 -4.836 -25.484 1 97.38 96 LYS A CA 1
ATOM 767 C C . LYS A 1 96 ? 8.008 -5.84 -25.047 1 97.38 96 LYS A C 1
ATOM 769 O O . LYS A 1 96 ? 8.016 -6.984 -25.5 1 97.38 96 LYS A O 1
ATOM 774 N N . LYS A 1 97 ? 8.867 -5.457 -24.203 1 98.25 97 LYS A N 1
ATOM 775 C CA . LYS A 1 97 ? 9.938 -6.328 -23.734 1 98.25 97 LYS A CA 1
ATOM 776 C C . LYS A 1 97 ? 9.578 -6.961 -22.391 1 98.25 97 LYS A C 1
ATOM 778 O O . LYS A 1 97 ? 10.406 -7.617 -21.766 1 98.25 97 LYS A O 1
ATOM 783 N N . ILE A 1 98 ? 8.398 -6.777 -21.969 1 98.5 98 ILE A N 1
ATOM 784 C CA . ILE A 1 98 ? 7.855 -7.367 -20.766 1 98.5 98 ILE A CA 1
ATOM 785 C C . ILE A 1 98 ? 6.434 -7.867 -21.016 1 98.5 98 ILE A C 1
ATOM 787 O O . ILE A 1 98 ? 5.586 -7.113 -21.5 1 98.5 98 ILE A O 1
ATOM 791 N N . SER A 1 99 ? 6.238 -9.094 -20.766 1 98.38 99 SER A N 1
ATOM 792 C CA . SER A 1 99 ? 4.934 -9.672 -21.078 1 98.38 99 SER A CA 1
ATOM 793 C C . SER A 1 99 ? 3.852 -9.133 -20.156 1 98.38 99 SER A C 1
ATOM 795 O O . SER A 1 99 ? 4.133 -8.758 -19.016 1 98.38 99 SER A O 1
ATOM 797 N N . LEU A 1 100 ? 2.623 -9.117 -20.625 1 97.44 100 LEU A N 1
ATOM 798 C CA . LEU A 1 100 ? 1.482 -8.766 -19.781 1 97.44 100 LEU A CA 1
ATOM 799 C C . LEU A 1 100 ? 1.338 -9.75 -18.625 1 97.44 100 LEU A C 1
ATOM 801 O O . LEU A 1 100 ? 1.016 -9.344 -17.5 1 97.44 100 LEU A O 1
ATOM 805 N N . SER A 1 101 ? 1.654 -11.016 -18.875 1 97.88 101 SER A N 1
ATOM 806 C CA . SER A 1 101 ? 1.522 -12.062 -17.859 1 97.88 101 SER A CA 1
ATOM 807 C C . SER A 1 101 ? 2.547 -11.883 -16.75 1 97.88 101 SER A C 1
ATOM 809 O O . SER A 1 101 ? 2.391 -12.438 -15.664 1 97.88 101 SER A O 1
ATOM 811 N N . TRP A 1 102 ? 3.545 -11.078 -17.016 1 98.44 102 TRP A N 1
ATOM 812 C CA . TRP A 1 102 ? 4.559 -10.781 -16 1 98.44 102 TRP A CA 1
ATOM 813 C C . TRP A 1 102 ? 4.129 -9.609 -15.133 1 98.44 102 TRP A C 1
ATOM 815 O O . TRP A 1 102 ? 4.324 -9.625 -13.914 1 98.44 102 TRP A O 1
ATOM 825 N N . ARG A 1 103 ? 3.514 -8.656 -15.688 1 97.25 103 ARG A N 1
ATOM 826 C CA . ARG A 1 103 ? 3.441 -7.379 -14.984 1 97.25 103 ARG A CA 1
ATOM 827 C C . ARG A 1 103 ? 2.004 -7.043 -14.602 1 97.25 103 ARG A C 1
ATOM 829 O O . ARG A 1 103 ? 1.761 -6.125 -13.82 1 97.25 103 ARG A O 1
ATOM 836 N N . SER A 1 104 ? 1.061 -7.73 -15.156 1 96.56 104 SER A N 1
ATOM 837 C CA . SER A 1 104 ? -0.35 -7.434 -14.922 1 96.56 104 SER A CA 1
ATOM 838 C C . SER A 1 104 ? -1.021 -8.547 -14.117 1 96.56 104 SER A C 1
ATOM 840 O O . SER A 1 104 ? -0.956 -9.719 -14.492 1 96.56 104 SER A O 1
ATOM 842 N N . ALA A 1 105 ? -1.799 -8.172 -13.141 1 97.25 105 ALA A N 1
ATOM 843 C CA . ALA A 1 105 ? -2.424 -9.141 -12.25 1 97.25 105 ALA A CA 1
ATOM 844 C C . ALA A 1 105 ? -3.379 -10.055 -13.016 1 97.25 105 ALA A C 1
ATOM 846 O O . ALA A 1 105 ? -3.33 -11.281 -12.867 1 97.25 105 ALA A O 1
ATOM 847 N N . ARG A 1 106 ? -4.164 -9.477 -13.812 1 96.19 106 ARG A N 1
ATOM 848 C CA . ARG A 1 106 ? -5.145 -10.281 -14.539 1 96.19 106 ARG A CA 1
ATOM 849 C C . ARG A 1 106 ? -4.461 -11.266 -15.477 1 96.19 106 ARG A C 1
ATOM 851 O O . ARG A 1 106 ? -4.809 -12.445 -15.508 1 96.19 106 ARG A O 1
ATOM 858 N N . TYR A 1 107 ? -3.52 -10.836 -16.219 1 96.31 107 TYR A N 1
ATOM 859 C CA . TYR A 1 107 ? -2.873 -11.688 -17.203 1 96.31 107 TYR A CA 1
ATOM 860 C C . TYR A 1 107 ? -1.937 -12.688 -16.531 1 96.31 107 TYR A C 1
ATOM 862 O O . TYR A 1 107 ? -1.685 -13.766 -17.078 1 96.31 107 TYR A O 1
ATOM 870 N N . PHE A 1 108 ? -1.422 -12.297 -15.391 1 98.25 108 PHE A N 1
ATOM 871 C CA . PHE A 1 108 ? -0.704 -13.273 -14.586 1 98.25 108 PHE A CA 1
ATOM 872 C C . PHE A 1 108 ? -1.558 -14.516 -14.344 1 98.25 108 PHE A C 1
ATOM 874 O O . PHE A 1 108 ? -1.081 -15.641 -14.5 1 98.25 108 PHE A O 1
ATOM 881 N N . LYS A 1 109 ? -2.793 -14.297 -14.023 1 98 109 LYS A N 1
ATOM 882 C CA . LYS A 1 109 ? -3.738 -15.383 -13.805 1 98 109 LYS A CA 1
ATOM 883 C C . LYS A 1 109 ? -3.893 -16.25 -15.055 1 98 109 LYS A C 1
ATOM 885 O O . LYS A 1 109 ? -4.012 -17.469 -14.961 1 98 109 LYS A O 1
ATOM 890 N N . ARG A 1 110 ? -3.828 -15.711 -16.172 1 96.38 110 ARG A N 1
ATOM 891 C CA . ARG A 1 110 ? -3.994 -16.453 -17.422 1 96.38 110 ARG A CA 1
ATOM 892 C C . ARG A 1 110 ? -2.791 -17.344 -17.688 1 96.38 110 ARG A C 1
ATOM 894 O O . ARG A 1 110 ? -2.936 -18.438 -18.234 1 96.38 110 ARG A O 1
ATOM 901 N N . TYR A 1 111 ? -1.649 -16.922 -17.297 1 97.38 111 TYR A N 1
ATOM 902 C CA . TYR A 1 111 ? -0.453 -17.734 -17.5 1 97.38 111 TYR A CA 1
ATOM 903 C C . TYR A 1 111 ? -0.317 -18.812 -16.422 1 97.38 111 TYR A C 1
ATOM 905 O O . TYR A 1 111 ? -0.172 -19.984 -16.734 1 97.38 111 TYR A O 1
ATOM 913 N N . TRP A 1 112 ? -0.349 -18.391 -15.227 1 97.69 112 TRP A N 1
ATOM 914 C CA . TRP A 1 112 ? -0.044 -19.281 -14.117 1 97.69 112 TRP A CA 1
ATOM 915 C C . TRP A 1 112 ? -1.272 -20.094 -13.727 1 97.69 112 TRP A C 1
ATOM 917 O O . TRP A 1 112 ? -1.15 -21.156 -13.109 1 97.69 112 TRP A O 1
ATOM 927 N N . GLY A 1 113 ? -2.443 -19.609 -13.938 1 96.81 113 GLY A N 1
ATOM 928 C CA . GLY A 1 113 ? -3.713 -20.266 -13.68 1 96.81 113 GLY A CA 1
ATOM 929 C C . GLY A 1 113 ? -4.586 -20.375 -14.922 1 96.81 113 GLY A C 1
ATOM 930 O O . GLY A 1 113 ? -4.133 -20.844 -15.969 1 96.81 113 GLY A O 1
ATOM 931 N N . ASP A 1 114 ? -5.809 -19.906 -14.633 1 92.5 114 ASP A N 1
ATOM 932 C CA . ASP A 1 114 ? -6.801 -20.016 -15.703 1 92.5 114 ASP A CA 1
ATOM 933 C C . ASP A 1 114 ? -7.914 -18.984 -15.523 1 92.5 114 ASP A C 1
ATOM 935 O O . ASP A 1 114 ? -8.312 -18.688 -14.398 1 92.5 114 ASP A O 1
ATOM 939 N N . GLU A 1 115 ? -8.305 -18.375 -16.625 1 92.81 115 GLU A N 1
ATOM 940 C CA . GLU A 1 115 ? -9.469 -17.5 -16.672 1 92.81 115 GLU A CA 1
ATOM 941 C C . GLU A 1 115 ? -10.539 -18.031 -17.609 1 92.81 115 GLU A C 1
ATOM 943 O O . GLU A 1 115 ? -10.469 -17.828 -18.828 1 92.81 115 GLU A O 1
ATOM 948 N N . ASN A 1 116 ? -11.531 -18.688 -17.062 1 87.12 116 ASN A N 1
ATOM 949 C CA . ASN A 1 116 ? -12.648 -19.234 -17.812 1 87.12 116 ASN A CA 1
ATOM 950 C C . ASN A 1 116 ? -12.172 -20.188 -18.906 1 87.12 116 ASN A C 1
ATOM 952 O O . ASN A 1 116 ? -12.578 -20.062 -20.062 1 87.12 116 ASN A O 1
ATOM 956 N N . GLY A 1 117 ? -11.242 -21.031 -18.625 1 82.56 117 GLY A N 1
ATOM 957 C CA . GLY A 1 117 ? -10.781 -22.031 -19.562 1 82.56 117 GLY A CA 1
ATOM 958 C C . GLY A 1 117 ? -9.602 -21.578 -20.391 1 82.56 117 GLY A C 1
ATOM 959 O O . GLY A 1 117 ? -9.031 -22.375 -21.156 1 82.56 117 GLY A O 1
ATOM 960 N N . PHE A 1 118 ? -9.242 -20.359 -20.234 1 83.62 118 PHE A N 1
ATOM 961 C CA . PHE A 1 118 ? -8.109 -19.797 -20.953 1 83.62 118 PHE A CA 1
ATOM 962 C C . PHE A 1 118 ? -6.918 -19.594 -20.016 1 83.62 118 PHE A C 1
ATOM 964 O O . PHE A 1 118 ? -6.953 -18.734 -19.141 1 83.62 118 PHE A O 1
ATOM 971 N N . GLY A 1 119 ? -6.004 -20.547 -20.156 1 83.31 119 GLY A N 1
ATOM 972 C CA . GLY A 1 119 ? -4.816 -20.375 -19.344 1 83.31 119 GLY A CA 1
ATOM 973 C C . GLY A 1 119 ? -3.736 -21.391 -19.625 1 83.31 119 GLY A C 1
ATOM 974 O O . GLY A 1 119 ? -4 -22.438 -20.219 1 83.31 119 GLY A O 1
ATOM 975 N N . GLN A 1 120 ? -2.488 -21.094 -19.297 1 85.44 120 GLN A N 1
ATOM 976 C CA . GLN A 1 120 ? -1.335 -21.969 -19.453 1 85.44 120 GLN A CA 1
ATOM 977 C C . GLN A 1 120 ? -1.183 -22.906 -18.266 1 85.44 120 GLN A C 1
ATOM 979 O O . GLN A 1 120 ? -0.495 -23.922 -18.359 1 85.44 120 GLN A O 1
ATOM 984 N N . ASN A 1 121 ? -1.85 -22.594 -17.156 1 91.81 121 ASN A N 1
ATOM 985 C CA . ASN A 1 121 ? -1.794 -23.406 -15.945 1 91.81 121 ASN A CA 1
ATOM 986 C C . ASN A 1 121 ? -0.357 -23.75 -15.57 1 91.81 121 ASN A C 1
ATOM 988 O O . ASN A 1 121 ? -0.033 -24.922 -15.367 1 91.81 121 ASN A O 1
ATOM 992 N N . ALA A 1 122 ? 0.51 -22.75 -15.523 1 95.19 122 ALA A N 1
ATOM 993 C CA . ALA A 1 122 ? 1.934 -22.953 -15.266 1 95.19 122 ALA A CA 1
ATOM 994 C C . ALA A 1 122 ? 2.184 -23.281 -13.797 1 95.19 122 ALA A C 1
ATOM 996 O O . ALA A 1 122 ? 3.215 -23.859 -13.453 1 95.19 122 ALA A O 1
ATOM 997 N N . ALA A 1 123 ? 1.314 -22.922 -12.883 1 96.75 123 ALA A N 1
ATOM 998 C CA . ALA A 1 123 ? 1.445 -23.281 -11.477 1 96.75 123 ALA A CA 1
ATOM 999 C C . ALA A 1 123 ? 1.176 -24.781 -11.281 1 96.75 123 ALA A C 1
ATOM 1001 O O . ALA A 1 123 ? 0.414 -25.391 -12.031 1 96.75 123 ALA A O 1
ATOM 1002 N N . LYS A 1 124 ? 1.79 -25.359 -10.25 1 96.56 124 LYS A N 1
ATOM 1003 C CA . LYS A 1 124 ? 1.502 -26.75 -9.922 1 96.56 124 LYS A CA 1
ATOM 1004 C C . LYS A 1 124 ? 0.026 -26.938 -9.586 1 96.56 124 LYS A C 1
ATOM 1006 O O . LYS A 1 124 ? -0.597 -27.906 -10.023 1 96.56 124 LYS A O 1
ATOM 1011 N N . VAL A 1 125 ? -0.442 -26.094 -8.758 1 97.19 125 VAL A N 1
ATOM 1012 C CA . VAL A 1 125 ? -1.857 -26.094 -8.398 1 97.19 125 VAL A CA 1
ATOM 1013 C C . VAL A 1 125 ? -2.4 -24.672 -8.469 1 97.19 125 VAL A C 1
ATOM 1015 O O . VAL A 1 125 ? -1.742 -23.719 -8.023 1 97.19 125 VAL A O 1
ATOM 1018 N N . PHE A 1 126 ? -3.531 -24.531 -9.117 1 97.62 126 PHE A N 1
ATOM 1019 C CA . PHE A 1 126 ? -4.293 -23.281 -9.148 1 97.62 126 PHE A CA 1
ATOM 1020 C C . PHE A 1 126 ? -5.66 -23.469 -8.5 1 97.62 126 PHE A C 1
ATOM 1022 O O . PHE A 1 126 ? -6.406 -24.375 -8.859 1 97.62 126 PHE A O 1
ATOM 1029 N N . LYS A 1 127 ? -5.941 -22.656 -7.461 1 97.06 127 LYS A N 1
ATOM 1030 C CA . LYS A 1 127 ? -7.227 -22.734 -6.773 1 97.06 127 LYS A CA 1
ATOM 1031 C C . LYS A 1 127 ? -7.91 -21.359 -6.738 1 97.06 127 LYS A C 1
ATOM 1033 O O . LYS A 1 127 ? -7.238 -20.328 -6.73 1 97.06 127 LYS A O 1
ATOM 1038 N N . LYS A 1 128 ? -9.164 -21.422 -6.742 1 97.12 128 LYS A N 1
ATOM 1039 C CA . LYS A 1 128 ? -10.047 -20.266 -6.559 1 97.12 128 LYS A CA 1
ATOM 1040 C C . LYS A 1 128 ? -11.023 -20.5 -5.41 1 97.12 128 LYS A C 1
ATOM 1042 O O . LYS A 1 128 ? -11.586 -21.594 -5.277 1 97.12 128 LYS A O 1
ATOM 1047 N N . MET A 1 129 ? -11.188 -19.547 -4.531 1 98.25 129 MET A N 1
ATOM 1048 C CA . MET A 1 129 ? -12.172 -19.625 -3.455 1 98.25 129 MET A CA 1
ATOM 1049 C C . MET A 1 129 ? -12.586 -18.234 -2.986 1 98.25 129 MET A C 1
ATOM 1051 O O . MET A 1 129 ? -11.898 -17.25 -3.271 1 98.25 129 MET A O 1
ATOM 1055 N N . THR A 1 130 ? -13.664 -18.141 -2.303 1 98.5 130 THR A N 1
ATOM 1056 C CA . THR A 1 130 ? -14.07 -16.844 -1.771 1 98.5 130 THR A CA 1
ATOM 1057 C C . THR A 1 130 ? -13.234 -16.484 -0.543 1 98.5 130 THR A C 1
ATOM 1059 O O . THR A 1 130 ? -12.688 -17.359 0.123 1 98.5 130 THR A O 1
ATOM 1062 N N . VAL A 1 131 ? -13.125 -15.203 -0.326 1 97.38 131 VAL A N 1
ATOM 1063 C CA . VAL A 1 131 ? -12.438 -14.719 0.862 1 97.38 131 VAL A CA 1
ATOM 1064 C C . VAL A 1 131 ? -13.062 -15.32 2.113 1 97.38 131 VAL A C 1
ATOM 1066 O O . VAL A 1 131 ? -12.359 -15.719 3.043 1 97.38 131 VAL A O 1
ATOM 1069 N N . LEU A 1 132 ? -14.398 -15.438 2.17 1 97.69 132 LEU A N 1
ATOM 1070 C CA . LEU A 1 132 ? -15.094 -16.016 3.312 1 97.69 132 LEU A CA 1
ATOM 1071 C C . LEU A 1 132 ? -14.695 -17.469 3.518 1 97.69 132 LEU A C 1
ATOM 1073 O O . LEU A 1 132 ? -14.453 -17.906 4.648 1 97.69 132 LEU A O 1
ATOM 1077 N N . GLU A 1 133 ? -14.641 -18.234 2.42 1 98.31 133 GLU A N 1
ATOM 1078 C CA . GLU A 1 133 ? -14.211 -19.625 2.502 1 98.31 133 GLU A CA 1
ATOM 1079 C C . GLU A 1 133 ? -12.797 -19.734 3.064 1 98.31 133 GLU A C 1
ATOM 1081 O O . GLU A 1 133 ? -12.523 -20.609 3.898 1 98.31 133 GLU A O 1
ATOM 1086 N N . ALA A 1 134 ? -11.938 -18.891 2.59 1 98.25 134 ALA A N 1
ATOM 1087 C CA . ALA A 1 134 ? -10.547 -18.891 3.039 1 98.25 134 ALA A CA 1
ATOM 1088 C C . ALA A 1 134 ? -10.453 -18.625 4.539 1 98.25 134 ALA A C 1
ATOM 1090 O O . ALA A 1 134 ? -9.695 -19.297 5.246 1 98.25 134 ALA A O 1
ATOM 1091 N N . LEU A 1 135 ? -11.242 -17.688 5.035 1 96.5 135 LEU A N 1
ATOM 1092 C CA . LEU A 1 135 ? -11.219 -17.328 6.449 1 96.5 135 LEU A CA 1
ATOM 1093 C C . LEU A 1 135 ? -11.797 -18.453 7.305 1 96.5 135 LEU A C 1
ATOM 1095 O O . LEU A 1 135 ? -11.273 -18.75 8.375 1 96.5 135 LEU A O 1
ATOM 1099 N N . ASN A 1 136 ? -12.867 -19.094 6.859 1 97.06 136 ASN A N 1
ATOM 1100 C CA . ASN A 1 136 ? -13.547 -20.141 7.605 1 97.06 136 ASN A CA 1
ATOM 1101 C C . ASN A 1 136 ? -12.656 -21.375 7.766 1 97.06 136 ASN A C 1
ATOM 1103 O O . ASN A 1 136 ? -12.781 -22.109 8.75 1 97.06 136 ASN A O 1
ATOM 1107 N N . ASP A 1 137 ? -11.828 -21.547 6.781 1 96.81 137 ASP A N 1
ATOM 1108 C CA . ASP A 1 137 ? -10.922 -22.688 6.848 1 96.81 137 ASP A CA 1
ATOM 1109 C C . ASP A 1 137 ? -9.477 -22.25 6.605 1 96.81 137 ASP A C 1
ATOM 1111 O O . ASP A 1 137 ? -8.797 -22.812 5.742 1 96.81 137 ASP A O 1
ATOM 1115 N N . PHE A 1 138 ? -9.047 -21.297 7.359 1 97.88 138 PHE A N 1
ATOM 1116 C CA . PHE A 1 138 ? -7.727 -20.719 7.164 1 97.88 138 PHE A CA 1
ATOM 1117 C C . PHE A 1 138 ? -6.633 -21.734 7.465 1 97.88 138 PHE A C 1
ATOM 1119 O O . PHE A 1 138 ? -5.574 -21.719 6.832 1 97.88 138 PHE A O 1
ATOM 1126 N N . ASN A 1 139 ? -6.891 -22.672 8.398 1 96.75 139 ASN A N 1
ATOM 1127 C CA . ASN A 1 139 ? -5.902 -23.688 8.727 1 96.75 139 ASN A CA 1
ATOM 1128 C C . ASN A 1 139 ? -5.582 -24.578 7.531 1 96.75 139 ASN A C 1
ATOM 1130 O O . ASN A 1 139 ? -4.426 -24.938 7.312 1 96.75 139 ASN A O 1
ATOM 1134 N N . SER A 1 140 ? -6.594 -24.938 6.793 1 97.44 140 SER A N 1
ATOM 1135 C CA . SER A 1 140 ? -6.359 -25.734 5.586 1 97.44 140 SER A CA 1
ATOM 1136 C C . SER A 1 140 ? -5.562 -24.938 4.555 1 97.44 140 SER A C 1
ATOM 1138 O O . SER A 1 140 ? -4.699 -25.5 3.871 1 97.44 140 SER A O 1
ATOM 1140 N N . LEU A 1 141 ? -5.926 -23.719 4.465 1 97.69 141 LEU A N 1
ATOM 1141 C CA . LEU A 1 141 ? -5.191 -22.844 3.562 1 97.69 141 LEU A CA 1
ATOM 1142 C C . LEU A 1 141 ? -3.73 -22.719 3.988 1 97.69 141 LEU A C 1
ATOM 1144 O O . LEU A 1 141 ? -2.826 -22.797 3.152 1 97.69 141 LEU A O 1
ATOM 1148 N N . TYR A 1 142 ? -3.49 -22.531 5.262 1 98.25 142 TYR A N 1
ATOM 1149 C CA . TYR A 1 142 ? -2.154 -22.469 5.844 1 98.25 142 TYR A CA 1
ATOM 1150 C C . TYR A 1 142 ? -1.37 -23.75 5.547 1 98.25 142 TYR A C 1
ATOM 1152 O O . TYR A 1 142 ? -0.19 -23.688 5.195 1 98.25 142 TYR A O 1
ATOM 1160 N N . ASP A 1 143 ? -2.027 -24.891 5.707 1 97.88 143 ASP A N 1
ATOM 1161 C CA . ASP A 1 143 ? -1.372 -26.172 5.473 1 97.88 143 ASP A CA 1
ATOM 1162 C C . ASP A 1 143 ? -1.017 -26.344 3.998 1 97.88 143 ASP A C 1
ATOM 1164 O O . ASP A 1 143 ? 0.016 -26.938 3.668 1 97.88 143 ASP A O 1
ATOM 1168 N N . PHE A 1 144 ? -1.786 -25.859 3.17 1 98.19 144 PHE A N 1
ATOM 1169 C CA . PHE A 1 144 ? -1.633 -26.062 1.733 1 98.19 144 PHE A CA 1
ATOM 1170 C C . PHE A 1 144 ? -0.54 -25.156 1.175 1 98.19 144 PHE A C 1
ATOM 1172 O O . PHE A 1 144 ? 0.286 -25.594 0.372 1 98.19 144 PHE A O 1
ATOM 1179 N N . LEU A 1 145 ? -0.527 -23.938 1.578 1 98.31 145 LEU A N 1
ATOM 1180 C CA . LEU A 1 145 ? 0.353 -22.922 1.002 1 98.31 145 LEU A CA 1
ATOM 1181 C C . LEU A 1 145 ? 1.762 -23.031 1.575 1 98.31 145 LEU A C 1
ATOM 1183 O O . LEU A 1 145 ? 1.939 -23.484 2.713 1 98.31 145 LEU A O 1
ATOM 1187 N N . GLU A 1 146 ? 2.719 -22.656 0.754 1 98.38 146 GLU A N 1
ATOM 1188 C CA . GLU A 1 146 ? 4.133 -22.672 1.112 1 98.38 146 GLU A CA 1
ATOM 1189 C C . GLU A 1 146 ? 4.789 -21.328 0.776 1 98.38 146 GLU A C 1
ATOM 1191 O O . GLU A 1 146 ? 4.254 -20.547 -0.011 1 98.38 146 GLU A O 1
ATOM 1196 N N . ILE A 1 147 ? 5.977 -21.172 1.426 1 98.5 147 ILE A N 1
ATOM 1197 C CA . ILE A 1 147 ? 6.785 -20 1.092 1 98.5 147 ILE A CA 1
ATOM 1198 C C . ILE A 1 147 ? 7.035 -19.953 -0.415 1 98.5 147 ILE A C 1
ATOM 1200 O O . ILE A 1 147 ? 7.316 -20.984 -1.031 1 98.5 147 ILE A O 1
ATOM 1204 N N . GLY A 1 148 ? 6.875 -18.797 -0.993 1 98.56 148 GLY A N 1
ATOM 1205 C CA . GLY A 1 148 ? 7.066 -18.641 -2.426 1 98.56 148 GLY A CA 1
ATOM 1206 C C . GLY A 1 148 ? 5.777 -18.781 -3.219 1 98.56 148 GLY A C 1
ATOM 1207 O O . GLY A 1 148 ? 5.73 -18.422 -4.398 1 98.56 148 GLY A O 1
ATOM 1208 N N . ASP A 1 149 ? 4.699 -19.281 -2.631 1 98.88 149 ASP A N 1
ATOM 1209 C CA . ASP A 1 149 ? 3.408 -19.328 -3.312 1 98.88 149 ASP A CA 1
ATOM 1210 C C . ASP A 1 149 ? 2.807 -17.922 -3.43 1 98.88 149 ASP A C 1
ATOM 1212 O O . ASP A 1 149 ? 3.203 -17.016 -2.705 1 98.88 149 ASP A O 1
ATOM 1216 N N . VAL A 1 150 ? 1.874 -17.766 -4.414 1 98.88 150 VAL A N 1
ATOM 1217 C CA . VAL A 1 150 ? 1.317 -16.469 -4.75 1 98.88 150 VAL A CA 1
ATOM 1218 C C . VAL A 1 150 ? -0.182 -16.453 -4.461 1 98.88 150 VAL A C 1
ATOM 1220 O O . VAL A 1 150 ? -0.874 -17.453 -4.684 1 98.88 150 VAL A O 1
ATOM 1223 N N . VAL A 1 151 ? -0.67 -15.352 -3.9 1 98.75 151 VAL A N 1
ATOM 1224 C CA . VAL A 1 151 ? -2.096 -15.102 -3.709 1 98.75 151 VAL A CA 1
ATOM 1225 C C . VAL A 1 151 ? -2.496 -13.812 -4.43 1 98.75 151 VAL A C 1
ATOM 1227 O O . VAL A 1 151 ? -1.813 -12.797 -4.316 1 98.75 151 VAL A O 1
ATOM 1230 N N . GLN A 1 152 ? -3.562 -13.875 -5.215 1 98.44 152 GLN A N 1
ATOM 1231 C CA . GLN A 1 152 ? -4.152 -12.703 -5.848 1 98.44 152 GLN A CA 1
ATOM 1232 C C . GLN A 1 152 ? -5.559 -12.438 -5.316 1 98.44 152 GLN A C 1
ATOM 1234 O O . GLN A 1 152 ? -6.23 -13.359 -4.84 1 98.44 152 GLN A O 1
ATOM 1239 N N . TYR A 1 153 ? -5.969 -11.242 -5.488 1 97.31 153 TYR A N 1
ATOM 1240 C CA . TYR A 1 153 ? -7.254 -10.797 -4.953 1 97.31 153 TYR A CA 1
ATOM 1241 C C . TYR A 1 153 ? -8.148 -10.258 -6.059 1 97.31 153 TYR A C 1
ATOM 1243 O O . TYR A 1 153 ? -7.738 -9.391 -6.836 1 97.31 153 TYR A O 1
ATOM 1251 N N . GLY A 1 154 ? -9.359 -10.773 -6.078 1 96.75 154 GLY A N 1
ATOM 1252 C CA . GLY A 1 154 ? -10.328 -10.344 -7.078 1 96.75 154 GLY A CA 1
ATOM 1253 C C . GLY A 1 154 ? -11.094 -9.094 -6.668 1 96.75 154 GLY A C 1
ATOM 1254 O O . GLY A 1 154 ? -11.195 -8.789 -5.48 1 96.75 154 GLY A O 1
ATOM 1255 N N . ASP A 1 155 ? -11.594 -8.422 -7.691 1 92.81 155 ASP A N 1
ATOM 1256 C CA . ASP A 1 155 ? -12.484 -7.285 -7.5 1 92.81 155 ASP A CA 1
ATOM 1257 C C . ASP A 1 155 ? -13.922 -7.645 -7.867 1 92.81 155 ASP A C 1
ATOM 1259 O O . ASP A 1 155 ? -14.266 -7.727 -9.047 1 92.81 155 ASP A O 1
ATOM 1263 N N . PRO A 1 156 ? -14.797 -7.754 -6.852 1 93.88 156 PRO A N 1
ATOM 1264 C CA . PRO A 1 156 ? -16.172 -8.164 -7.152 1 93.88 156 PRO A CA 1
ATOM 1265 C C . PRO A 1 156 ? -16.891 -7.18 -8.07 1 93.88 156 PRO A C 1
ATOM 1267 O O . PRO A 1 156 ? -17.844 -7.559 -8.766 1 93.88 156 PRO A O 1
ATOM 1270 N N . GLN A 1 157 ? -16.453 -5.984 -8.102 1 90.44 157 GLN A N 1
ATOM 1271 C CA . GLN A 1 157 ? -17.094 -4.969 -8.93 1 90.44 157 GLN A CA 1
ATOM 1272 C C . GLN A 1 157 ? -16.578 -5.023 -10.367 1 90.44 157 GLN A C 1
ATOM 1274 O O . GLN A 1 157 ? -17.094 -4.332 -11.242 1 90.44 157 GLN A O 1
ATOM 1279 N N . ASN A 1 158 ? -15.586 -5.781 -10.633 1 94 158 ASN A N 1
ATOM 1280 C CA . ASN A 1 158 ? -14.969 -5.914 -11.945 1 94 158 ASN A CA 1
ATOM 1281 C C . ASN A 1 158 ? -14.734 -7.379 -12.312 1 94 158 ASN A C 1
ATOM 1283 O O . ASN A 1 158 ? -13.609 -7.773 -12.617 1 94 158 ASN A O 1
ATOM 1287 N N . TYR A 1 159 ? -15.836 -8.211 -12.242 1 94.69 159 TYR A N 1
ATOM 1288 C CA . TYR A 1 159 ? -15.859 -9.609 -12.664 1 94.69 159 TYR A CA 1
ATOM 1289 C C . TYR A 1 159 ? -14.805 -10.422 -11.93 1 94.69 159 TYR A C 1
ATOM 1291 O O . TYR A 1 159 ? -14.289 -11.406 -12.461 1 94.69 159 TYR A O 1
ATOM 1299 N N . ASN A 1 160 ? -14.375 -9.961 -10.758 1 96.81 160 ASN A N 1
ATOM 1300 C CA . ASN A 1 160 ? -13.367 -10.602 -9.922 1 96.81 160 ASN A CA 1
ATOM 1301 C C . ASN A 1 160 ? -12.055 -10.805 -10.672 1 96.81 160 ASN A C 1
ATOM 1303 O O . ASN A 1 160 ? -11.328 -11.758 -10.398 1 96.81 160 ASN A O 1
ATOM 1307 N N . HIS A 1 161 ? -11.859 -9.938 -11.648 1 96.5 161 HIS A N 1
ATOM 1308 C CA . HIS A 1 161 ? -10.484 -9.883 -12.141 1 96.5 161 HIS A CA 1
ATOM 1309 C C . HIS A 1 161 ? -9.523 -9.523 -11.016 1 96.5 161 HIS A C 1
ATOM 1311 O O . HIS A 1 161 ? -9.812 -8.656 -10.195 1 96.5 161 HIS A O 1
ATOM 1317 N N . PRO A 1 162 ? -8.375 -10.352 -10.969 1 96.75 162 PRO A N 1
ATOM 1318 C CA . PRO A 1 162 ? -7.43 -9.984 -9.914 1 96.75 162 PRO A CA 1
ATOM 1319 C C . PRO A 1 162 ? -6.852 -8.586 -10.102 1 96.75 162 PRO A C 1
ATOM 1321 O O . PRO A 1 162 ? -6.57 -8.172 -11.227 1 96.75 162 PRO A O 1
ATOM 1324 N N . TYR A 1 163 ? -6.719 -7.82 -8.992 1 92.62 163 TYR A N 1
ATOM 1325 C CA . TYR A 1 163 ? -6.188 -6.461 -9.062 1 92.62 163 TYR A CA 1
ATOM 1326 C C . TYR A 1 163 ? -4.902 -6.34 -8.25 1 92.62 163 TYR A C 1
ATOM 1328 O O . TYR A 1 163 ? -4.164 -5.363 -8.391 1 92.62 163 TYR A O 1
ATOM 1336 N N . HIS A 1 164 ? -4.621 -7.23 -7.395 1 94.31 164 HIS A N 1
ATOM 1337 C CA . HIS A 1 164 ? -3.459 -7.188 -6.512 1 94.31 164 HIS A CA 1
ATOM 1338 C C . HIS A 1 164 ? -2.846 -8.578 -6.348 1 94.31 164 HIS A C 1
ATOM 1340 O O . HIS A 1 164 ? -3.555 -9.586 -6.395 1 94.31 164 HIS A O 1
ATOM 1346 N N . SER A 1 165 ? -1.51 -8.633 -6.25 1 97.75 165 SER A N 1
ATOM 1347 C CA . SER A 1 165 ? -0.738 -9.859 -6.086 1 97.75 165 SER A CA 1
ATOM 1348 C C . SER A 1 165 ? 0.217 -9.758 -4.898 1 97.75 165 SER A C 1
ATOM 1350 O O . SER A 1 165 ? 0.835 -8.711 -4.68 1 97.75 165 SER A O 1
ATOM 1352 N N . GLN A 1 166 ? 0.283 -10.766 -4.105 1 98 166 GLN A N 1
ATOM 1353 C CA . GLN A 1 166 ? 1.233 -10.906 -3.008 1 98 166 GLN A CA 1
ATOM 1354 C C . GLN A 1 166 ? 1.941 -12.258 -3.068 1 98 166 GLN A C 1
ATOM 1356 O O . GLN A 1 166 ? 1.479 -13.18 -3.746 1 98 166 GLN A O 1
ATOM 1361 N N . VAL A 1 167 ? 3.104 -12.375 -2.406 1 98.81 167 VAL A N 1
ATOM 1362 C CA . VAL A 1 167 ? 3.844 -13.633 -2.336 1 98.81 167 VAL A CA 1
ATOM 1363 C C . VAL A 1 167 ? 4.176 -13.953 -0.88 1 98.81 167 VAL A C 1
ATOM 1365 O O . VAL A 1 167 ? 4.512 -13.062 -0.1 1 98.81 167 VAL A O 1
ATOM 1368 N N . ILE A 1 168 ? 4.105 -15.234 -0.498 1 98.75 168 ILE A N 1
ATOM 1369 C CA . ILE A 1 168 ? 4.348 -15.672 0.874 1 98.75 168 ILE A CA 1
ATOM 1370 C C . ILE A 1 168 ? 5.852 -15.695 1.146 1 98.75 168 ILE A C 1
ATOM 1372 O O . ILE A 1 168 ? 6.609 -16.344 0.423 1 98.75 168 ILE A O 1
ATOM 1376 N N . HIS A 1 169 ? 6.305 -15.008 2.225 1 98.44 169 HIS A N 1
ATOM 1377 C CA . HIS A 1 169 ? 7.73 -15.062 2.525 1 98.44 169 HIS A CA 1
ATOM 1378 C C . HIS A 1 169 ? 7.98 -15.633 3.914 1 98.44 169 HIS A C 1
ATOM 1380 O O . HIS A 1 169 ? 9.125 -15.922 4.277 1 98.44 169 HIS A O 1
ATOM 1386 N N . ALA A 1 170 ? 6.84 -15.906 4.688 1 97.62 170 ALA A N 1
ATOM 1387 C CA . ALA A 1 170 ? 6.996 -16.547 5.988 1 97.62 170 ALA A CA 1
ATOM 1388 C C . ALA A 1 170 ? 5.73 -17.297 6.383 1 97.62 170 ALA A C 1
ATOM 1390 O O . ALA A 1 170 ? 4.625 -16.922 5.988 1 97.62 170 ALA A O 1
ATOM 1391 N N . LYS A 1 171 ? 5.91 -18.375 7.062 1 97 171 LYS A N 1
ATOM 1392 C CA . LYS A 1 171 ? 4.891 -19.234 7.641 1 97 171 LYS A CA 1
ATOM 1393 C C . LYS A 1 171 ? 5.156 -19.484 9.125 1 97 171 LYS A C 1
ATOM 1395 O O . LYS A 1 171 ? 6.098 -20.203 9.477 1 97 171 LYS A O 1
ATOM 1400 N N . GLU A 1 172 ? 4.281 -18.875 9.984 1 95.12 172 GLU A N 1
ATOM 1401 C CA . GLU A 1 172 ? 4.578 -18.984 11.406 1 95.12 172 GLU A CA 1
ATOM 1402 C C . GLU A 1 172 ? 3.318 -18.781 12.25 1 95.12 172 GLU A C 1
ATOM 1404 O O . GLU A 1 172 ? 2.283 -18.359 11.734 1 95.12 172 GLU A O 1
ATOM 1409 N N . TYR A 1 173 ? 3.484 -19.125 13.539 1 93.38 173 TYR A N 1
ATOM 1410 C CA . TYR A 1 173 ? 2.42 -18.875 14.508 1 93.38 173 TYR A CA 1
ATOM 1411 C C . TYR A 1 173 ? 2.328 -17.391 14.844 1 93.38 173 TYR A C 1
ATOM 1413 O O . TYR A 1 173 ? 3.33 -16.781 15.203 1 93.38 173 TYR A O 1
ATOM 1421 N N . ASN A 1 174 ? 1.168 -16.844 14.648 1 89.75 174 ASN A N 1
ATOM 1422 C CA . ASN A 1 174 ? 0.881 -15.461 14.992 1 89.75 174 ASN A CA 1
ATOM 1423 C C . ASN A 1 174 ? 0.41 -15.328 16.438 1 89.75 174 ASN A C 1
ATOM 1425 O O . ASN A 1 174 ? -0.739 -15.648 16.75 1 89.75 174 ASN A O 1
ATOM 1429 N N . LEU A 1 175 ? 1.196 -14.891 17.344 1 83.38 175 LEU A N 1
ATOM 1430 C CA . LEU A 1 175 ? 0.925 -14.812 18.781 1 83.38 175 LEU A CA 1
ATOM 1431 C C . LEU A 1 175 ? -0.228 -13.852 19.062 1 83.38 175 LEU A C 1
ATOM 1433 O O . LEU A 1 175 ? -1.02 -14.086 19.984 1 83.38 175 LEU A O 1
ATOM 1437 N N . VAL A 1 176 ? -0.294 -12.812 18.266 1 75.38 176 VAL A N 1
ATOM 1438 C CA . VAL A 1 176 ? -1.317 -11.789 18.484 1 75.38 176 VAL A CA 1
ATOM 1439 C C . VAL A 1 176 ? -2.697 -12.375 18.188 1 75.38 176 VAL A C 1
ATOM 1441 O O . VAL A 1 176 ? -3.652 -12.125 18.938 1 75.38 176 VAL A O 1
ATOM 1444 N N . LEU A 1 177 ? -2.76 -13.18 17.172 1 82.81 177 LEU A N 1
ATOM 1445 C CA . LEU A 1 177 ? -4.043 -13.734 16.734 1 82.81 177 LEU A CA 1
ATOM 1446 C C . LEU A 1 177 ? -4.273 -15.102 17.359 1 82.81 177 LEU A C 1
ATOM 1448 O O . LEU A 1 177 ? -5.398 -15.609 17.359 1 82.81 177 LEU A O 1
ATOM 1452 N N . GLY A 1 178 ? -3.23 -15.68 17.906 1 89.44 178 GLY A N 1
ATOM 1453 C CA . GLY A 1 178 ? -3.328 -16.984 18.531 1 89.44 178 GLY A CA 1
ATOM 1454 C C . GLY A 1 178 ? -3.568 -18.109 17.531 1 89.44 178 GLY A C 1
ATOM 1455 O O . GLY A 1 178 ? -4.324 -19.047 17.812 1 89.44 178 GLY A O 1
ATOM 1456 N N . GLN A 1 179 ? -3.078 -17.922 16.312 1 93.31 179 GLN A N 1
ATOM 1457 C CA . GLN A 1 179 ? -3.25 -18.953 15.289 1 93.31 179 GLN A CA 1
ATOM 1458 C C . GLN A 1 179 ? -2.1 -18.922 14.281 1 93.31 179 GLN A C 1
ATOM 1460 O O . GLN A 1 179 ? -1.291 -18 14.281 1 93.31 179 GLN A O 1
ATOM 1465 N N . ASN A 1 180 ? -2.008 -20.016 13.5 1 96.31 180 ASN A N 1
ATOM 1466 C CA . ASN A 1 180 ? -1.069 -20.047 12.383 1 96.31 180 ASN A CA 1
ATOM 1467 C C . ASN A 1 180 ? -1.424 -18.984 11.328 1 96.31 180 ASN A C 1
ATOM 1469 O O . ASN A 1 180 ? -2.602 -18.734 11.07 1 96.31 180 ASN A O 1
ATOM 1473 N N . ASP A 1 181 ? -0.339 -18.438 10.812 1 96.88 181 ASP A N 1
ATOM 1474 C CA . ASP A 1 181 ? -0.562 -17.375 9.82 1 96.88 181 ASP A CA 1
ATOM 1475 C C . ASP A 1 181 ? 0.498 -17.422 8.727 1 96.88 181 ASP A C 1
ATOM 1477 O O . ASP A 1 181 ? 1.52 -18.094 8.867 1 96.88 181 ASP A O 1
ATOM 1481 N N . LEU A 1 182 ? 0.124 -16.891 7.609 1 98 182 LEU A N 1
ATOM 1482 C CA . LEU A 1 182 ? 1.028 -16.641 6.492 1 98 182 LEU A CA 1
ATOM 1483 C C . LEU A 1 182 ? 1.352 -15.148 6.379 1 98 182 LEU A C 1
ATOM 1485 O O . LEU A 1 182 ? 0.472 -14.305 6.551 1 98 182 LEU A O 1
ATOM 1489 N N . PHE A 1 183 ? 2.658 -14.906 6.133 1 96.62 183 PHE A N 1
ATOM 1490 C CA . PHE A 1 183 ? 3.068 -13.516 6.004 1 96.62 183 PHE A CA 1
ATOM 1491 C C . PHE A 1 183 ? 3.504 -13.211 4.574 1 96.62 183 PHE A C 1
ATOM 1493 O O . PHE A 1 183 ? 4.32 -13.93 4 1 96.62 183 PHE A O 1
ATOM 1500 N N . MET A 1 184 ? 2.92 -12.102 4.07 1 97.12 184 MET A N 1
ATOM 1501 C CA . MET A 1 184 ? 3.029 -11.789 2.648 1 97.12 184 MET A CA 1
ATOM 1502 C C . MET A 1 184 ? 4.008 -10.641 2.422 1 97.12 184 MET A C 1
ATOM 1504 O O . MET A 1 184 ? 4.129 -9.742 3.26 1 97.12 184 MET A O 1
ATOM 1508 N N . ALA A 1 185 ? 4.742 -10.703 1.341 1 96.62 185 ALA A N 1
ATOM 1509 C CA . ALA A 1 185 ? 5.484 -9.578 0.776 1 96.62 185 ALA A CA 1
ATOM 1510 C C . ALA A 1 185 ? 4.781 -9.023 -0.457 1 96.62 185 ALA A C 1
ATOM 1512 O O . ALA A 1 185 ? 4.16 -9.766 -1.218 1 96.62 185 ALA A O 1
ATOM 1513 N N . GLN A 1 186 ? 4.848 -7.668 -0.616 1 94.38 186 GLN A N 1
ATOM 1514 C CA . GLN A 1 186 ? 4.141 -7.023 -1.719 1 94.38 186 GLN A CA 1
ATOM 1515 C C . GLN A 1 186 ? 4.75 -5.664 -2.041 1 94.38 186 GLN A C 1
ATOM 1517 O O . GLN A 1 186 ? 5.344 -5.023 -1.173 1 94.38 186 GLN A O 1
ATOM 1522 N N . HIS A 1 187 ? 4.695 -5.301 -3.352 1 91.81 187 HIS A N 1
ATOM 1523 C CA . HIS A 1 187 ? 4.613 -3.887 -3.709 1 91.81 187 HIS A CA 1
ATOM 1524 C C . HIS A 1 187 ? 3.166 -3.406 -3.725 1 91.81 187 HIS A C 1
ATOM 1526 O O . HIS A 1 187 ? 2.375 -3.828 -4.574 1 91.81 187 HIS A O 1
ATOM 1532 N N . SER A 1 188 ? 2.859 -2.617 -2.764 1 82.81 188 SER A N 1
ATOM 1533 C CA . SER A 1 188 ? 1.472 -2.305 -2.438 1 82.81 188 SER A CA 1
ATOM 1534 C C . SER A 1 188 ? 0.82 -1.472 -3.537 1 82.81 188 SER A C 1
ATOM 1536 O O . SER A 1 188 ? 1.513 -0.854 -4.348 1 82.81 188 SER A O 1
ATOM 1538 N N . VAL A 1 189 ? -0.481 -1.491 -3.633 1 78.44 189 VAL A N 1
ATOM 1539 C CA . VAL A 1 189 ? -1.247 -0.694 -4.586 1 78.44 189 VAL A CA 1
ATOM 1540 C C . VAL A 1 189 ? -1.792 0.555 -3.895 1 78.44 189 VAL A C 1
ATOM 1542 O O . VAL A 1 189 ? -2.162 0.51 -2.719 1 78.44 189 VAL A O 1
ATOM 1545 N N . ASN A 1 190 ? -1.856 1.659 -4.664 1 82.69 190 ASN A N 1
ATOM 1546 C CA . ASN A 1 190 ? -2.479 2.887 -4.18 1 82.69 190 ASN A CA 1
ATOM 1547 C C . ASN A 1 190 ? -3.98 2.711 -3.971 1 82.69 190 ASN A C 1
ATOM 1549 O O . ASN A 1 190 ? -4.633 1.977 -4.715 1 82.69 190 ASN A O 1
ATOM 1553 N N . ARG A 1 191 ? -4.422 3.346 -2.934 1 85.56 191 ARG A N 1
ATOM 1554 C CA . ARG A 1 191 ? -5.812 3.07 -2.586 1 85.56 191 ARG A CA 1
ATOM 1555 C C . ARG A 1 191 ? -6.488 4.309 -2.01 1 85.56 191 ARG A C 1
ATOM 1557 O O . ARG A 1 191 ? -5.824 5.191 -1.466 1 85.56 191 ARG A O 1
ATOM 1564 N N . LYS A 1 192 ? -7.863 4.301 -2.203 1 90.69 192 LYS A N 1
ATOM 1565 C CA . LYS A 1 192 ? -8.766 5.137 -1.42 1 90.69 192 LYS A CA 1
ATOM 1566 C C . LYS A 1 192 ? -9.82 4.297 -0.713 1 90.69 192 LYS A C 1
ATOM 1568 O O . LYS A 1 192 ? -9.805 3.068 -0.796 1 90.69 192 LYS A O 1
ATOM 1573 N N . ASP A 1 193 ? -10.664 4.93 0.131 1 90.25 193 ASP A N 1
ATOM 1574 C CA . ASP A 1 193 ? -11.734 4.285 0.886 1 90.25 193 ASP A CA 1
ATOM 1575 C C . ASP A 1 193 ? -11.172 3.287 1.896 1 90.25 193 ASP A C 1
ATOM 1577 O O . ASP A 1 193 ? -11.781 2.248 2.158 1 90.25 193 ASP A O 1
ATOM 1581 N N . VAL A 1 194 ? -9.961 3.559 2.295 1 89.44 194 VAL A N 1
ATOM 1582 C CA . VAL A 1 194 ? -9.375 2.74 3.35 1 89.44 194 VAL A CA 1
ATOM 1583 C C . VAL A 1 194 ? -10 3.102 4.695 1 89.44 194 VAL A C 1
ATOM 1585 O O . VAL A 1 194 ? -9.875 4.238 5.156 1 89.44 194 VAL A O 1
ATOM 1588 N N . SER A 1 195 ? -10.641 2.135 5.352 1 92.19 195 SER A N 1
ATOM 1589 C CA . SER A 1 195 ? -11.188 2.359 6.684 1 92.19 195 SER A CA 1
ATOM 1590 C C . SER A 1 195 ? -10.078 2.654 7.691 1 92.19 195 SER A C 1
ATOM 1592 O O . SER A 1 195 ? -9.188 1.828 7.906 1 92.19 195 SER A O 1
ATOM 1594 N N . LEU A 1 196 ? -10.188 3.836 8.32 1 96.12 196 LEU A N 1
ATOM 1595 C CA . LEU A 1 196 ? -9.195 4.156 9.344 1 96.12 196 LEU A CA 1
ATOM 1596 C C . LEU A 1 196 ? -9.312 3.203 10.523 1 96.12 196 LEU A C 1
ATOM 1598 O O . LEU A 1 196 ? -8.297 2.746 11.062 1 96.12 196 LEU A O 1
ATOM 1602 N N . TYR A 1 197 ? -10.508 2.891 10.938 1 94.69 197 TYR A N 1
ATOM 1603 C CA . TYR A 1 197 ? -10.711 1.998 12.07 1 94.69 197 TYR A CA 1
ATOM 1604 C C . TYR A 1 197 ? -10.07 0.64 11.828 1 94.69 197 TYR A C 1
ATOM 1606 O O . TYR A 1 197 ? -9.32 0.136 12.672 1 94.69 197 TYR A O 1
ATOM 1614 N N . ASP A 1 198 ? -10.344 0.075 10.68 1 87.94 198 ASP A N 1
ATOM 1615 C CA . ASP A 1 198 ? -9.781 -1.233 10.359 1 87.94 198 ASP A CA 1
ATOM 1616 C C . ASP A 1 198 ? -8.258 -1.159 10.227 1 87.94 198 ASP A C 1
ATOM 1618 O O . ASP A 1 198 ? -7.551 -2.094 10.602 1 87.94 198 ASP A O 1
ATOM 1622 N N . TYR A 1 199 ? -7.801 -0.057 9.617 1 90.44 199 TYR A N 1
ATOM 1623 C CA . TYR A 1 199 ? -6.363 0.126 9.469 1 90.44 199 TYR A CA 1
ATOM 1624 C C . TYR A 1 199 ? -5.676 0.121 10.828 1 90.44 199 TYR A C 1
ATOM 1626 O O . TYR A 1 199 ? -4.676 -0.575 11.023 1 90.44 199 TYR A O 1
ATOM 1634 N N . LEU A 1 200 ? -6.211 0.852 11.781 1 93.75 200 LEU A N 1
ATOM 1635 C CA . LEU A 1 200 ? -5.66 0.914 13.133 1 93.75 200 LEU A CA 1
ATOM 1636 C C . LEU A 1 200 ? -5.699 -0.457 13.797 1 93.75 200 LEU A C 1
ATOM 1638 O O . LEU A 1 200 ? -4.75 -0.845 14.484 1 93.75 200 LEU A O 1
ATOM 1642 N N . LYS A 1 201 ? -6.719 -1.184 13.586 1 87.25 201 LYS A N 1
ATOM 1643 C CA . LYS A 1 201 ? -6.887 -2.502 14.188 1 87.25 201 LYS A CA 1
ATOM 1644 C C . LYS A 1 201 ? -5.812 -3.469 13.703 1 87.25 201 LYS A C 1
ATOM 1646 O O . LYS A 1 201 ? -5.41 -4.379 14.43 1 87.25 201 LYS A O 1
ATOM 1651 N N . LEU A 1 202 ? -5.348 -3.238 12.508 1 82.5 202 LEU A N 1
ATOM 1652 C CA . LEU A 1 202 ? -4.391 -4.156 11.891 1 82.5 202 LEU A CA 1
ATOM 1653 C C . LEU A 1 202 ? -2.977 -3.883 12.391 1 82.5 202 LEU A C 1
ATOM 1655 O O . LEU A 1 202 ? -2.092 -4.73 12.25 1 82.5 202 LEU A O 1
ATOM 1659 N N . LEU A 1 203 ? -2.756 -2.721 12.898 1 86 203 LEU A N 1
ATOM 1660 C CA . LEU A 1 203 ? -1.414 -2.365 13.344 1 86 203 LEU A CA 1
ATOM 1661 C C . LEU A 1 203 ? -1.022 -3.164 14.586 1 86 203 LEU A C 1
ATOM 1663 O O . LEU A 1 203 ? -1.876 -3.494 15.406 1 86 203 LEU A O 1
ATOM 1667 N N . GLN A 1 204 ? 0.212 -3.498 14.703 1 80.88 204 GLN A N 1
ATOM 1668 C CA . GLN A 1 204 ? 0.752 -4.199 15.859 1 80.88 204 GLN A CA 1
ATOM 1669 C C . GLN A 1 204 ? 1.313 -3.221 16.891 1 80.88 204 GLN A C 1
ATOM 1671 O O . GLN A 1 204 ? 1.48 -2.035 16.594 1 80.88 204 GLN A O 1
ATOM 1676 N N . ASN A 1 205 ? 1.52 -3.725 18.125 1 88.5 205 ASN A N 1
ATOM 1677 C CA . ASN A 1 205 ? 2.105 -2.928 19.203 1 88.5 205 ASN A CA 1
ATOM 1678 C C . ASN A 1 205 ? 1.296 -1.661 19.453 1 88.5 205 ASN A C 1
ATOM 1680 O O . ASN A 1 205 ? 1.856 -0.567 19.547 1 88.5 205 ASN A O 1
ATOM 1684 N N . LYS A 1 206 ? 0.016 -1.809 19.531 1 92.56 206 LYS A N 1
ATOM 1685 C CA . LYS A 1 206 ? -0.924 -0.692 19.547 1 92.56 206 LYS A CA 1
ATOM 1686 C C . LYS A 1 206 ? -0.758 0.148 20.812 1 92.56 206 LYS A C 1
ATOM 1688 O O . LYS A 1 206 ? -1.092 1.335 20.812 1 92.56 206 LYS A O 1
ATOM 1693 N N . GLU A 1 207 ? -0.253 -0.426 21.859 1 95.88 207 GLU A N 1
ATOM 1694 C CA . GLU A 1 207 ? -0.101 0.275 23.125 1 95.88 207 GLU A CA 1
ATOM 1695 C C . GLU A 1 207 ? 1.057 1.268 23.078 1 95.88 207 GLU A C 1
ATOM 1697 O O . GLU A 1 207 ? 1.084 2.238 23.844 1 95.88 207 GLU A O 1
ATOM 1702 N N . ILE A 1 208 ? 2.035 0.972 22.125 1 96.75 208 ILE A N 1
ATOM 1703 C CA . ILE A 1 208 ? 3.229 1.809 22.125 1 96.75 208 ILE A CA 1
ATOM 1704 C C . ILE A 1 208 ? 3.398 2.465 20.766 1 96.75 208 ILE A C 1
ATOM 1706 O O . ILE A 1 208 ? 4.293 3.291 20.578 1 96.75 208 ILE A O 1
ATOM 1710 N N . ARG A 1 209 ? 2.576 2.084 19.812 1 96.25 209 ARG A N 1
ATOM 1711 C CA . ARG A 1 209 ? 2.607 2.715 18.5 1 96.25 209 ARG A CA 1
ATOM 1712 C C . ARG A 1 209 ? 1.78 3.998 18.5 1 96.25 209 ARG A C 1
ATOM 1714 O O . ARG A 1 209 ? 0.604 3.986 18.859 1 96.25 209 ARG A O 1
ATOM 1721 N N . TYR A 1 210 ? 2.412 5.07 18.031 1 97.88 210 TYR A N 1
ATOM 1722 C CA . TYR A 1 210 ? 1.718 6.355 18 1 97.88 210 TYR A CA 1
ATOM 1723 C C . TYR A 1 210 ? 1.142 6.625 16.609 1 97.88 210 TYR A C 1
ATOM 1725 O O . TYR A 1 210 ? 1.686 6.168 15.609 1 97.88 210 TYR A O 1
ATOM 1733 N N . ILE A 1 211 ? -0.004 7.336 16.641 1 98.38 211 ILE A N 1
ATOM 1734 C CA . ILE A 1 211 ? -0.447 8.031 15.438 1 98.38 211 ILE A CA 1
ATOM 1735 C C . ILE A 1 211 ? -0.372 9.539 15.656 1 98.38 211 ILE A C 1
ATOM 1737 O O . ILE A 1 211 ? -0.44 10.016 16.797 1 98.38 211 ILE A O 1
ATOM 1741 N N . TYR A 1 212 ? -0.133 10.227 14.648 1 98.44 212 TYR A N 1
ATOM 1742 C CA . TYR A 1 212 ? -0.061 11.68 14.625 1 98.44 212 TYR A CA 1
ATOM 1743 C C . TYR A 1 212 ? -1.183 12.273 13.781 1 98.44 212 TYR A C 1
ATOM 1745 O O . TYR A 1 212 ? -1.396 11.852 12.641 1 98.44 212 TYR A O 1
ATOM 1753 N N . ILE A 1 213 ? -1.896 13.156 14.359 1 98.19 213 ILE A N 1
ATOM 1754 C CA . ILE A 1 213 ? -3.104 13.711 13.758 1 98.19 213 ILE A CA 1
ATOM 1755 C C . ILE A 1 213 ? -2.9 15.195 13.469 1 98.19 213 ILE A C 1
ATOM 1757 O O . ILE A 1 213 ? -2.461 15.953 14.344 1 98.19 213 ILE A O 1
ATOM 1761 N N . TYR A 1 214 ? -3.184 15.578 12.258 1 98.38 214 TYR A N 1
ATOM 1762 C CA . TYR A 1 214 ? -3.072 16.969 11.828 1 98.38 214 TYR A CA 1
ATOM 1763 C C . TYR A 1 214 ? -4.426 17.516 11.391 1 98.38 214 TYR A C 1
ATOM 1765 O O . TYR A 1 214 ? -4.93 17.141 10.328 1 98.38 214 TYR A O 1
ATOM 1773 N N . HIS A 1 215 ? -5 18.344 12.211 1 98.12 215 HIS A N 1
ATOM 1774 C CA . HIS A 1 215 ? -6.18 19.109 11.805 1 98.12 215 HIS A CA 1
ATOM 1775 C C . HIS A 1 215 ? -5.789 20.375 11.055 1 98.12 215 HIS A C 1
ATOM 1777 O O . HIS A 1 215 ? -5.199 21.281 11.633 1 98.12 215 HIS A O 1
ATOM 1783 N N . ILE A 1 216 ? -6.148 20.391 9.789 1 96.69 216 ILE A N 1
ATOM 1784 C CA . ILE A 1 216 ? -5.672 21.438 8.898 1 96.69 216 ILE A CA 1
ATOM 1785 C C . ILE A 1 216 ? -6.688 22.578 8.852 1 96.69 216 ILE A C 1
ATOM 1787 O O . ILE A 1 216 ? -7.895 22.344 8.914 1 96.69 216 ILE A O 1
ATOM 1791 N N . GLU A 1 217 ? -6.188 23.844 8.781 1 91.69 217 GLU A N 1
ATOM 1792 C CA . GLU A 1 217 ? -7.066 25 8.648 1 91.69 217 GLU A CA 1
ATOM 1793 C C . GLU A 1 217 ? -6.52 25.984 7.617 1 91.69 217 GLU A C 1
ATOM 1795 O O . GLU A 1 217 ? -5.305 26.141 7.477 1 91.69 217 GLU A O 1
ATOM 1800 N N . MET B 1 1 ? 55.281 61.094 -13.734 1 20.06 1 MET B N 1
ATOM 1801 C CA . MET B 1 1 ? 54.281 61.406 -12.734 1 20.06 1 MET B CA 1
ATOM 1802 C C . MET B 1 1 ? 52.938 60.844 -13.133 1 20.06 1 MET B C 1
ATOM 1804 O O . MET B 1 1 ? 52.75 60.344 -14.25 1 20.06 1 MET B O 1
ATOM 1808 N N . SER B 1 2 ? 51.656 61.562 -13.219 1 19.36 2 SER B N 1
ATOM 1809 C CA . SER B 1 2 ? 50.656 61.938 -12.227 1 19.36 2 SER B CA 1
ATOM 1810 C C . SER B 1 2 ? 49.281 61.5 -12.672 1 19.36 2 SER B C 1
ATOM 1812 O O . SER B 1 2 ? 48.438 61.125 -11.852 1 19.36 2 SER B O 1
ATOM 1814 N N . PHE B 1 3 ? 48.781 61.812 -13.938 1 26.16 3 PHE B N 1
ATOM 1815 C CA . PHE B 1 3 ? 47.438 62.344 -14.164 1 26.16 3 PHE B CA 1
ATOM 1816 C C . PHE B 1 3 ? 46.406 61.219 -14.18 1 26.16 3 PHE B C 1
ATOM 1818 O O . PHE B 1 3 ? 46.219 60.562 -15.203 1 26.16 3 PHE B O 1
ATOM 1825 N N . ARG B 1 4 ? 46.25 60.156 -13.023 1 23.64 4 ARG B N 1
ATOM 1826 C CA . ARG B 1 4 ? 45.75 58.938 -12.406 1 23.64 4 ARG B CA 1
ATOM 1827 C C . ARG B 1 4 ? 44.219 58.969 -12.297 1 23.64 4 ARG B C 1
ATOM 1829 O O . ARG B 1 4 ? 43.562 57.969 -12.508 1 23.64 4 ARG B O 1
ATOM 1836 N N . ASN B 1 5 ? 43.531 60.094 -11.648 1 22.59 5 ASN B N 1
ATOM 1837 C CA . ASN B 1 5 ? 42.594 60.094 -10.531 1 22.59 5 ASN B CA 1
ATOM 1838 C C . ASN B 1 5 ? 41.156 59.938 -11.008 1 22.59 5 ASN B C 1
ATOM 1840 O O . ASN B 1 5 ? 40.375 59.25 -10.375 1 22.59 5 ASN B O 1
ATOM 1844 N N . MET B 1 6 ? 40.562 61 -11.773 1 20.88 6 MET B N 1
ATOM 1845 C CA . MET B 1 6 ? 39.281 61.594 -11.383 1 20.88 6 MET B CA 1
ATOM 1846 C C . MET B 1 6 ? 38.125 60.719 -11.883 1 20.88 6 MET B C 1
ATOM 1848 O O . MET B 1 6 ? 36.969 61.125 -11.797 1 20.88 6 MET B O 1
ATOM 1852 N N . ALA B 1 7 ? 38.438 59.812 -12.914 1 26.94 7 ALA B N 1
ATOM 1853 C CA . ALA B 1 7 ? 37.25 59.375 -13.688 1 26.94 7 ALA B CA 1
ATOM 1854 C C . ALA B 1 7 ? 36.312 58.531 -12.844 1 26.94 7 ALA B C 1
ATOM 1856 O O . ALA B 1 7 ? 35.469 57.812 -13.375 1 26.94 7 ALA B O 1
ATOM 1857 N N . ARG B 1 8 ? 36.656 58.438 -11.398 1 22.42 8 ARG B N 1
ATOM 1858 C CA . ARG B 1 8 ? 36.094 57.375 -10.578 1 22.42 8 ARG B CA 1
ATOM 1859 C C . ARG B 1 8 ? 34.594 57.594 -10.359 1 22.42 8 ARG B C 1
ATOM 1861 O O . ARG B 1 8 ? 33.906 56.75 -9.789 1 22.42 8 ARG B O 1
ATOM 1868 N N . LYS B 1 9 ? 34.125 58.969 -10.398 1 23.69 9 LYS B N 1
ATOM 1869 C CA . LYS B 1 9 ? 33.062 59.312 -9.469 1 23.69 9 LYS B CA 1
ATOM 1870 C C . LYS B 1 9 ? 31.75 58.656 -9.906 1 23.69 9 LYS B C 1
ATOM 1872 O O . LYS B 1 9 ? 31 58.125 -9.078 1 23.69 9 LYS B O 1
ATOM 1877 N N . ILE B 1 10 ?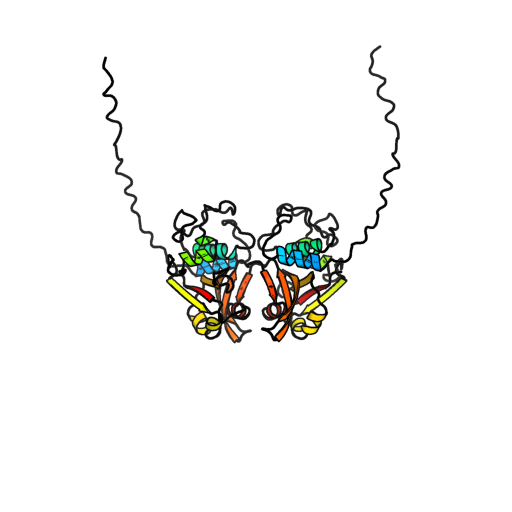 31.172 59.125 -10.984 1 24.53 10 ILE B N 1
ATOM 1878 C CA . ILE B 1 10 ? 29.766 59.531 -10.93 1 24.53 10 ILE B CA 1
ATOM 1879 C C . ILE B 1 10 ? 28.859 58.312 -11.031 1 24.53 10 ILE B C 1
ATOM 1881 O O . ILE B 1 10 ? 27.781 58.406 -11.609 1 24.53 10 ILE B O 1
ATOM 1885 N N . LYS B 1 11 ? 29.516 57.125 -11.297 1 26.39 11 LYS B N 1
ATOM 1886 C CA . LYS B 1 11 ? 28.531 56.219 -11.875 1 26.39 11 LYS B CA 1
ATOM 1887 C C . LYS B 1 11 ? 27.391 55.969 -10.906 1 26.39 11 LYS B C 1
ATOM 1889 O O . LYS B 1 11 ? 26.422 55.25 -11.25 1 26.39 11 LYS B O 1
ATOM 1894 N N . LYS B 1 12 ? 27.625 55.938 -9.586 1 23.39 12 LYS B N 1
ATOM 1895 C CA . LYS B 1 12 ? 26.953 54.844 -8.922 1 23.39 12 LYS B CA 1
ATOM 1896 C C . LYS B 1 12 ? 25.453 55.062 -8.82 1 23.39 12 LYS B C 1
ATOM 1898 O O . LYS B 1 12 ? 24.656 54.156 -9.078 1 23.39 12 LYS B O 1
ATOM 1903 N N . ASN B 1 13 ? 25.031 56 -7.91 1 23.39 13 ASN B N 1
ATOM 1904 C CA . ASN B 1 13 ? 24.062 55.594 -6.891 1 23.39 13 ASN B CA 1
ATOM 1905 C C . ASN B 1 13 ? 22.625 55.656 -7.41 1 23.39 13 ASN B C 1
ATOM 1907 O O . ASN B 1 13 ? 21.719 56.094 -6.699 1 23.39 13 ASN B O 1
ATOM 1911 N N . ILE B 1 14 ? 22.422 55.906 -8.68 1 25.78 14 ILE B N 1
ATOM 1912 C CA . ILE B 1 14 ? 21.016 56.219 -8.82 1 25.78 14 ILE B CA 1
ATOM 1913 C C . ILE B 1 14 ? 20.156 55.062 -8.32 1 25.78 14 ILE B C 1
ATOM 1915 O O . ILE B 1 14 ? 20.172 53.969 -8.898 1 25.78 14 ILE B O 1
ATOM 1919 N N . ILE B 1 15 ? 20.078 54.875 -6.938 1 25.17 15 ILE B N 1
ATOM 1920 C CA . ILE B 1 15 ? 19.188 54 -6.191 1 25.17 15 ILE B CA 1
ATOM 1921 C C . ILE B 1 15 ? 17.75 54.156 -6.699 1 25.17 15 ILE B C 1
ATOM 1923 O O . ILE B 1 15 ? 17.188 55.25 -6.641 1 25.17 15 ILE B O 1
ATOM 1927 N N . ASN B 1 16 ? 17.5 53.656 -7.875 1 26.23 16 ASN B N 1
ATOM 1928 C CA . ASN B 1 16 ? 16.125 53.719 -8.352 1 26.23 16 ASN B CA 1
ATOM 1929 C C . ASN B 1 16 ? 15.133 53.438 -7.23 1 26.23 16 ASN B C 1
ATOM 1931 O O . ASN B 1 16 ? 15.203 52.406 -6.574 1 26.23 16 ASN B O 1
ATOM 1935 N N . PRO B 1 17 ? 14.453 54.406 -6.484 1 27.39 17 PRO B N 1
ATOM 1936 C CA . PRO B 1 17 ? 13.445 54.281 -5.426 1 27.39 17 PRO B CA 1
ATOM 1937 C C . PRO B 1 17 ? 12.359 53.25 -5.77 1 27.39 17 PRO B C 1
ATOM 1939 O O . PRO B 1 17 ? 11.453 53.031 -4.961 1 27.39 17 PRO B O 1
ATOM 1942 N N . LEU B 1 18 ? 12.031 52.938 -7.016 1 26.19 18 LEU B N 1
ATOM 1943 C CA . LEU B 1 18 ? 10.641 52.719 -7.395 1 26.19 18 LEU B CA 1
ATOM 1944 C C . LEU B 1 18 ? 10.055 51.531 -6.648 1 26.19 18 LEU B C 1
ATOM 1946 O O . LEU B 1 18 ? 8.844 51.5 -6.402 1 26.19 18 LEU B O 1
ATOM 1950 N N . LEU B 1 19 ? 10.656 50.312 -6.738 1 27.81 19 LEU B N 1
ATOM 1951 C CA . LEU B 1 19 ? 9.68 49.219 -6.66 1 27.81 19 LEU B CA 1
ATOM 1952 C C . LEU B 1 19 ? 9.117 49.094 -5.25 1 27.81 19 LEU B C 1
ATOM 1954 O O . LEU B 1 19 ? 9.805 48.594 -4.348 1 27.81 19 LEU B O 1
ATOM 1958 N N . ASN B 1 20 ? 8.492 50.062 -4.672 1 28.36 20 ASN B N 1
ATOM 1959 C CA . ASN B 1 20 ? 7.66 49.906 -3.484 1 28.36 20 ASN B CA 1
ATOM 1960 C C . ASN B 1 20 ? 6.723 48.688 -3.613 1 28.36 20 ASN B C 1
ATOM 1962 O O . ASN B 1 20 ? 5.652 48.812 -4.215 1 28.36 20 ASN B O 1
ATOM 1966 N N . ASP B 1 21 ? 7.09 47.5 -3.994 1 30.44 21 ASP B N 1
ATOM 1967 C CA . ASP B 1 21 ? 6.219 46.344 -4.086 1 30.44 21 ASP B CA 1
ATOM 1968 C C . ASP B 1 21 ? 5.406 46.156 -2.805 1 30.44 21 ASP B C 1
ATOM 1970 O O . ASP B 1 21 ? 5.973 45.938 -1.732 1 30.44 21 ASP B O 1
ATOM 1974 N N . GLU B 1 22 ? 4.305 46.781 -2.6 1 31.52 22 GLU B N 1
ATOM 1975 C CA . GLU B 1 22 ? 3.262 46.469 -1.629 1 31.52 22 GLU B CA 1
ATOM 1976 C C . GLU B 1 22 ? 3.137 44.969 -1.426 1 31.52 22 GLU B C 1
ATOM 1978 O O . GLU B 1 22 ? 2.885 44.219 -2.377 1 31.52 22 GLU B O 1
ATOM 1983 N N . LYS B 1 23 ? 3.781 44.375 -0.579 1 33.09 23 LYS B N 1
ATOM 1984 C CA . LYS B 1 23 ? 3.627 43.062 0.057 1 33.09 23 LYS B CA 1
ATOM 1985 C C . LYS B 1 23 ? 2.164 42.781 0.38 1 33.09 23 LYS B C 1
ATOM 1987 O O . LYS B 1 23 ? 1.654 43.219 1.415 1 33.09 23 LYS B O 1
ATOM 1992 N N . SER B 1 24 ? 1.174 43.062 -0.513 1 34.34 24 SER B N 1
ATOM 1993 C CA . SER B 1 24 ? -0.185 42.625 -0.224 1 34.34 24 SER B CA 1
ATOM 1994 C C . SER B 1 24 ? -0.186 41.25 0.466 1 34.34 24 SER B C 1
ATOM 1996 O O . SER B 1 24 ? 0.405 40.312 -0.038 1 34.34 24 SER B O 1
ATOM 1998 N N . ASN B 1 25 ? -0.111 41.156 1.695 1 33.41 25 ASN B N 1
ATOM 1999 C CA . ASN B 1 25 ? -0.327 40.031 2.604 1 33.41 25 ASN B CA 1
ATOM 2000 C C . ASN B 1 25 ? -1.447 39.125 2.111 1 33.41 25 ASN B C 1
ATOM 2002 O O . ASN B 1 25 ? -2.613 39.312 2.455 1 33.41 25 ASN B O 1
ATOM 2006 N N . LYS B 1 26 ? -1.644 38.875 0.857 1 38.59 26 LYS B N 1
ATOM 2007 C CA . LYS B 1 26 ? -2.627 37.906 0.376 1 38.59 26 LYS B CA 1
ATOM 2008 C C . LYS B 1 26 ? -2.863 36.812 1.403 1 38.59 26 LYS B C 1
ATOM 2010 O O . LYS B 1 26 ? -1.935 36.094 1.772 1 38.59 26 LYS B O 1
ATOM 2015 N N . ARG B 1 27 ? -3.742 36.969 2.385 1 40.03 27 ARG B N 1
ATOM 2016 C CA . ARG B 1 27 ? -4.254 36.125 3.463 1 40.03 27 ARG B CA 1
ATOM 2017 C C . ARG B 1 27 ? -4.273 34.656 3.051 1 40.03 27 ARG B C 1
ATOM 2019 O O . ARG B 1 27 ? -4.66 34.312 1.927 1 40.03 27 ARG B O 1
ATOM 2026 N N . ALA B 1 28 ? -3.338 33.781 3.418 1 48.25 28 ALA B N 1
ATOM 2027 C CA . ALA B 1 28 ? -3.389 32.312 3.309 1 48.25 28 ALA B CA 1
ATOM 2028 C C . ALA B 1 28 ? -4.828 31.812 3.311 1 48.25 28 ALA B C 1
ATOM 2030 O O . ALA B 1 28 ? -5.559 32 4.285 1 48.25 28 ALA B O 1
ATOM 2031 N N . GLY B 1 29 ? -5.602 31.938 2.285 1 59.16 29 GLY B N 1
ATOM 2032 C CA . GLY B 1 29 ? -6.992 31.531 2.197 1 59.16 29 GLY B CA 1
ATOM 2033 C C . GLY B 1 29 ? -7.289 30.25 2.967 1 59.16 29 GLY B C 1
ATOM 2034 O O . GLY B 1 29 ? -6.371 29.531 3.346 1 59.16 29 GLY B O 1
ATOM 2035 N N . LYS B 1 30 ? -8.641 30.203 3.533 1 85.56 30 LYS B N 1
ATOM 2036 C CA . LYS B 1 30 ? -9.211 29.094 4.289 1 85.56 30 LYS B CA 1
ATOM 2037 C C . LYS B 1 30 ? -9.008 27.766 3.559 1 85.56 30 LYS B C 1
ATOM 2039 O O . LYS B 1 30 ? -9.117 27.703 2.332 1 85.56 30 LYS B O 1
ATOM 2044 N N . TYR B 1 31 ? -8.367 26.766 4.184 1 96.69 31 TYR B N 1
ATOM 2045 C CA . TYR B 1 31 ? -8.227 25.422 3.656 1 96.69 31 TYR B CA 1
ATOM 2046 C C . TYR B 1 31 ? -9.531 24.953 3.016 1 96.69 31 TYR B C 1
ATOM 2048 O O . TYR B 1 31 ? -10.562 24.875 3.682 1 96.69 31 TYR B O 1
ATOM 2056 N N . ASN B 1 32 ? -9.516 24.828 1.725 1 98.25 32 ASN B N 1
ATOM 2057 C CA . ASN B 1 32 ? -10.664 24.312 0.986 1 98.25 32 ASN B CA 1
ATOM 2058 C C . ASN B 1 32 ? -10.742 22.797 1.043 1 98.25 32 ASN B C 1
ATOM 2060 O O . ASN B 1 32 ? -10.148 22.109 0.216 1 98.25 32 ASN B O 1
ATOM 2064 N N . ARG B 1 33 ? -11.508 22.281 1.929 1 98.19 33 ARG B N 1
ATOM 2065 C CA . ARG B 1 33 ? -11.586 20.859 2.193 1 98.19 33 ARG B CA 1
ATOM 2066 C C . ARG B 1 33 ? -12.203 20.109 1.012 1 98.19 33 ARG B C 1
ATOM 2068 O O . ARG B 1 33 ? -11.844 18.969 0.736 1 98.19 33 ARG B O 1
ATOM 2075 N N . GLU B 1 34 ? -13.141 20.719 0.308 1 97.94 34 GLU B N 1
ATOM 2076 C CA . GLU B 1 34 ? -13.758 20.094 -0.854 1 97.94 34 GLU B CA 1
ATOM 2077 C C . GLU B 1 34 ? -12.742 19.906 -1.98 1 97.94 34 GLU B C 1
ATOM 2079 O O . GLU B 1 34 ? -12.75 18.875 -2.656 1 97.94 34 GLU B O 1
ATOM 2084 N N . ALA B 1 35 ? -11.945 20.875 -2.199 1 98.44 35 ALA B N 1
ATOM 2085 C CA . ALA B 1 35 ? -10.906 20.75 -3.217 1 98.44 35 ALA B CA 1
ATOM 2086 C C . ALA B 1 35 ? -9.891 19.672 -2.84 1 98.44 35 ALA B C 1
ATOM 2088 O O . ALA B 1 35 ? -9.438 18.922 -3.697 1 98.44 35 ALA B O 1
ATOM 2089 N N . ALA B 1 36 ? -9.516 19.672 -1.566 1 98.56 36 ALA B N 1
ATOM 2090 C CA . ALA B 1 36 ? -8.625 18.625 -1.07 1 98.56 36 ALA B CA 1
ATOM 2091 C C . ALA B 1 36 ? -9.211 17.234 -1.309 1 98.56 36 ALA B C 1
ATOM 2093 O O . ALA B 1 36 ? -8.531 16.344 -1.818 1 98.56 36 ALA B O 1
ATOM 2094 N N . LYS B 1 37 ? -10.461 17.094 -0.94 1 98.69 37 LYS B N 1
ATOM 2095 C CA . LYS B 1 37 ? -11.18 15.852 -1.156 1 98.69 37 LYS B CA 1
ATOM 2096 C C . LYS B 1 37 ? -11.156 15.445 -2.629 1 98.69 37 LYS B C 1
ATOM 2098 O O . LYS B 1 37 ? -10.859 14.297 -2.959 1 98.69 37 LYS B O 1
ATOM 2103 N N . ALA B 1 38 ? -11.484 16.359 -3.486 1 98.5 38 ALA B N 1
ATOM 2104 C CA . ALA B 1 38 ? -11.547 16.078 -4.922 1 98.5 38 ALA B CA 1
ATOM 2105 C C . ALA B 1 38 ? -10.195 15.602 -5.441 1 98.5 38 ALA B C 1
ATOM 2107 O O . ALA B 1 38 ? -10.125 14.641 -6.219 1 98.5 38 ALA B O 1
ATOM 2108 N N . TYR B 1 39 ? -9.172 16.234 -5 1 98.62 39 TYR B N 1
ATOM 2109 C CA . TYR B 1 39 ? -7.836 15.844 -5.434 1 98.62 39 TYR B CA 1
ATOM 2110 C C . TYR B 1 39 ? -7.496 14.445 -4.934 1 98.62 39 TYR B C 1
ATOM 2112 O O . TYR B 1 39 ? -6.969 13.617 -5.688 1 98.62 39 TYR B O 1
ATOM 2120 N N . ALA B 1 40 ? -7.715 14.234 -3.656 1 98.38 40 ALA B N 1
AT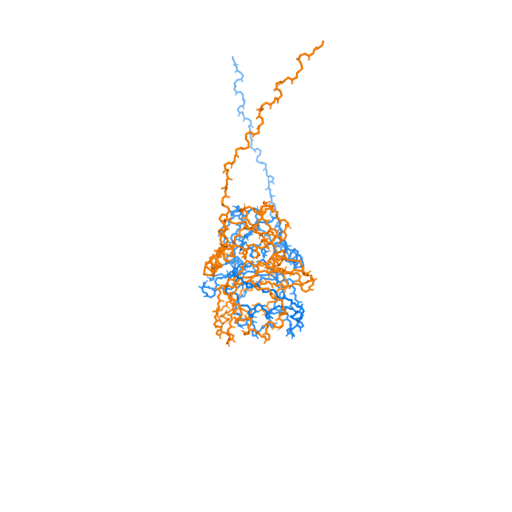OM 2121 C CA . ALA B 1 40 ? -7.438 12.922 -3.074 1 98.38 40 ALA B CA 1
ATOM 2122 C C . ALA B 1 40 ? -8.141 11.812 -3.855 1 98.38 40 ALA B C 1
ATOM 2124 O O . ALA B 1 40 ? -7.52 10.805 -4.203 1 98.38 40 ALA B O 1
ATOM 2125 N N . GLU B 1 41 ? -9.375 12.031 -4.117 1 96.94 41 GLU B N 1
ATOM 2126 C CA . GLU B 1 41 ? -10.164 11.016 -4.805 1 96.94 41 GLU B CA 1
ATOM 2127 C C . GLU B 1 41 ? -9.703 10.844 -6.25 1 96.94 41 GLU B C 1
ATOM 2129 O O . GLU B 1 41 ? -9.688 9.727 -6.773 1 96.94 41 GLU B O 1
ATOM 2134 N N . MET B 1 42 ? -9.266 11.875 -6.855 1 96.12 42 MET B N 1
ATOM 2135 C CA . MET B 1 42 ? -8.828 11.828 -8.25 1 96.12 42 MET B CA 1
ATOM 2136 C C . MET B 1 42 ? -7.465 11.156 -8.367 1 96.12 42 MET B C 1
ATOM 2138 O O . MET B 1 42 ? -7.219 10.398 -9.305 1 96.12 42 MET B O 1
ATOM 2142 N N . HIS B 1 43 ? -6.594 11.352 -7.43 1 95.5 43 HIS B N 1
ATOM 2143 C CA . HIS B 1 43 ? -5.191 11.023 -7.66 1 95.5 43 HIS B CA 1
ATOM 2144 C C . HIS B 1 43 ? -4.707 9.945 -6.695 1 95.5 43 HIS B C 1
ATOM 2146 O O . HIS B 1 43 ? -3.547 9.539 -6.746 1 95.5 43 HIS B O 1
ATOM 2152 N N . ALA B 1 44 ? -5.578 9.414 -5.848 1 94.31 44 ALA B N 1
ATOM 2153 C CA . ALA B 1 44 ? -5.191 8.305 -4.984 1 94.31 44 ALA B CA 1
ATOM 2154 C C . ALA B 1 44 ? -4.762 7.09 -5.805 1 94.31 44 ALA B C 1
ATOM 2156 O O . ALA B 1 44 ? -3.803 6.402 -5.445 1 94.31 44 ALA B O 1
ATOM 2157 N N . GLU B 1 45 ? -5.422 6.91 -6.867 1 87.44 45 GLU B N 1
ATOM 2158 C CA . GLU B 1 45 ? -5.152 5.703 -7.637 1 87.44 45 GLU B CA 1
ATOM 2159 C C . GLU B 1 45 ? -4.586 6.039 -9.016 1 87.44 45 GLU B C 1
ATOM 2161 O O . GLU B 1 45 ? -4.363 5.148 -9.836 1 87.44 45 GLU B O 1
ATOM 2166 N N . SER B 1 46 ? -4.398 7.324 -9.32 1 87.19 46 SER B N 1
ATOM 2167 C CA . SER B 1 46 ? -3.793 7.852 -10.539 1 87.19 46 SER B CA 1
ATOM 2168 C C . SER B 1 46 ? -2.883 9.039 -10.234 1 87.19 46 SER B C 1
ATOM 2170 O O . SER B 1 46 ? -3.355 10.164 -10.07 1 87.19 46 SER B O 1
ATOM 2172 N N . PRO B 1 47 ? -1.632 8.75 -10.25 1 88.31 47 PRO B N 1
ATOM 2173 C CA . PRO B 1 47 ? -0.729 9.844 -9.883 1 88.31 47 PRO B CA 1
ATOM 2174 C C . PRO B 1 47 ? -0.847 11.047 -10.812 1 88.31 47 PRO B C 1
ATOM 2176 O O . PRO B 1 47 ? -1.172 10.891 -11.992 1 88.31 47 PRO B O 1
ATOM 2179 N N . ASN B 1 48 ? -0.644 12.227 -10.273 1 93.94 48 ASN B N 1
ATOM 2180 C CA . ASN B 1 48 ? -0.627 13.492 -11 1 93.94 48 ASN B CA 1
ATOM 2181 C C . ASN B 1 48 ? 0.761 13.805 -11.555 1 93.94 48 ASN B C 1
ATOM 2183 O O . ASN B 1 48 ? 1.701 14.031 -10.789 1 93.94 48 ASN B O 1
ATOM 2187 N N . ASN B 1 49 ? 0.87 13.953 -12.828 1 92.38 49 ASN B N 1
ATOM 2188 C CA . ASN B 1 49 ? 2.172 14.109 -13.469 1 92.38 49 ASN B CA 1
ATOM 2189 C C . ASN B 1 49 ? 2.729 15.516 -13.273 1 92.38 49 ASN B C 1
ATOM 2191 O O . ASN B 1 49 ? 3.883 15.789 -13.617 1 92.38 49 ASN B O 1
ATOM 2195 N N . LYS B 1 50 ? 1.991 16.359 -12.703 1 95.88 50 LYS B N 1
ATOM 2196 C CA . LYS B 1 50 ? 2.492 17.688 -12.367 1 95.88 50 LYS B CA 1
ATOM 2197 C C . LYS B 1 50 ? 3.438 17.625 -11.172 1 95.88 50 LYS B C 1
ATOM 2199 O O . LYS B 1 50 ? 4.133 18.609 -10.875 1 95.88 50 LYS B O 1
ATOM 2204 N N . TYR B 1 51 ? 3.459 16.578 -10.5 1 97.25 51 TYR B N 1
ATOM 2205 C CA . TYR B 1 51 ? 4.344 16.359 -9.359 1 97.25 51 TYR B CA 1
ATOM 2206 C C . TYR B 1 51 ? 5.254 15.164 -9.594 1 97.25 51 TYR B C 1
ATOM 2208 O O . TYR B 1 51 ? 4.926 14.273 -10.383 1 97.25 51 TYR B O 1
ATOM 2216 N N . PRO B 1 52 ? 6.398 15.18 -8.859 1 94.81 52 PRO B N 1
ATOM 2217 C CA . PRO B 1 52 ? 7.207 13.961 -8.938 1 94.81 52 PRO B CA 1
ATOM 2218 C C . PRO B 1 52 ? 6.508 12.75 -8.328 1 94.81 52 PRO B C 1
ATOM 2220 O O . PRO B 1 52 ? 5.578 12.898 -7.535 1 94.81 52 PRO B O 1
ATOM 2223 N N . LEU B 1 53 ? 6.855 11.609 -8.773 1 90.25 53 LEU B N 1
ATOM 2224 C CA . LEU B 1 53 ? 6.398 10.352 -8.195 1 90.25 53 LEU B CA 1
ATOM 2225 C C . LEU B 1 53 ? 7.566 9.562 -7.625 1 90.25 53 LEU B C 1
ATOM 2227 O O . LEU B 1 53 ? 8.516 9.234 -8.344 1 90.25 53 LEU B O 1
ATOM 2231 N N . PHE B 1 54 ? 7.508 9.32 -6.312 1 88.56 54 PHE B N 1
ATOM 2232 C CA . PHE B 1 54 ? 8.578 8.586 -5.656 1 88.56 54 PHE B CA 1
ATOM 2233 C C . PHE B 1 54 ? 8.234 7.109 -5.535 1 88.56 54 PHE B C 1
ATOM 2235 O O . PHE B 1 54 ? 7.211 6.754 -4.945 1 88.56 54 PHE B O 1
ATOM 2242 N N . LYS B 1 55 ? 9.055 6.309 -6.039 1 75.81 55 LYS B N 1
ATOM 2243 C CA . LYS B 1 55 ? 8.805 4.871 -6.094 1 75.81 55 LYS B CA 1
ATOM 2244 C C . LYS B 1 55 ? 8.922 4.238 -4.707 1 75.81 55 LYS B C 1
ATOM 2246 O O . LYS B 1 55 ? 9.953 4.359 -4.047 1 75.81 55 LYS B O 1
ATOM 2251 N N . GLY B 1 56 ? 7.895 3.674 -4.254 1 74 56 GLY B N 1
ATOM 2252 C CA . GLY B 1 56 ? 7.922 2.924 -3.006 1 74 56 GLY B CA 1
ATOM 2253 C C . GLY B 1 56 ? 7.719 3.797 -1.781 1 74 56 GLY B C 1
ATOM 2254 O O . GLY B 1 56 ? 7.605 3.289 -0.663 1 74 56 GLY B O 1
ATOM 2255 N N . ASP B 1 57 ? 7.766 5.086 -1.888 1 82.81 57 ASP B N 1
ATOM 2256 C CA . ASP B 1 57 ? 7.676 6.008 -0.758 1 82.81 57 ASP B CA 1
ATOM 2257 C C . ASP B 1 57 ? 7.012 7.316 -1.17 1 82.81 57 ASP B C 1
ATOM 2259 O O . ASP B 1 57 ? 7.582 8.398 -0.98 1 82.81 57 ASP B O 1
ATOM 2263 N N . ASP B 1 58 ? 5.809 7.246 -1.646 1 93.19 58 ASP B N 1
ATOM 2264 C CA . ASP B 1 58 ? 5.168 8.414 -2.24 1 93.19 58 ASP B CA 1
ATOM 2265 C C . ASP B 1 58 ? 4.02 8.914 -1.368 1 93.19 58 ASP B C 1
ATOM 2267 O O . ASP B 1 58 ? 3.35 9.891 -1.715 1 93.19 58 ASP B O 1
ATOM 2271 N N . CYS B 1 59 ? 3.826 8.312 -0.23 1 95.31 59 CYS B N 1
ATOM 2272 C CA . CYS B 1 59 ? 2.627 8.562 0.564 1 95.31 59 CYS B CA 1
ATOM 2273 C C . CYS B 1 59 ? 2.57 10.008 1.027 1 95.31 59 CYS B C 1
ATOM 2275 O O . CYS B 1 59 ? 1.529 10.664 0.915 1 95.31 59 CYS B O 1
ATOM 2277 N N . THR B 1 60 ? 3.711 10.539 1.452 1 98 60 THR B N 1
ATOM 2278 C CA . THR B 1 60 ? 3.707 11.898 1.992 1 98 60 THR B CA 1
ATOM 2279 C C . THR B 1 60 ? 3.705 12.93 0.867 1 98 60 THR B C 1
ATOM 2281 O O . THR B 1 60 ? 3.088 13.992 0.991 1 98 60 THR B O 1
ATOM 2284 N N . ASN B 1 61 ? 4.434 12.664 -0.185 1 97.81 61 ASN B N 1
ATOM 2285 C CA . ASN B 1 61 ? 4.332 13.508 -1.372 1 97.81 61 ASN B CA 1
ATOM 2286 C C . ASN B 1 61 ? 2.887 13.648 -1.837 1 97.81 61 ASN B C 1
ATOM 2288 O O . ASN B 1 61 ? 2.432 14.758 -2.129 1 97.81 61 ASN B O 1
ATOM 2292 N N . PHE B 1 62 ? 2.152 12.539 -1.823 1 98 62 PHE B N 1
ATOM 2293 C CA . PHE B 1 62 ? 0.743 12.523 -2.197 1 98 62 PHE B CA 1
ATOM 2294 C C . PHE B 1 62 ? -0.078 13.383 -1.24 1 98 62 PHE B C 1
ATOM 2296 O O . PHE B 1 62 ? -0.859 14.227 -1.674 1 98 62 PHE B O 1
ATOM 2303 N N . VAL B 1 63 ? 0.118 13.203 0.003 1 98.75 63 VAL B N 1
ATOM 2304 C CA . VAL B 1 63 ? -0.632 13.938 1.018 1 98.75 63 VAL B CA 1
ATOM 2305 C C . VAL B 1 63 ? -0.351 15.438 0.886 1 98.75 63 VAL B C 1
ATOM 2307 O O . VAL B 1 63 ? -1.266 16.25 0.988 1 98.75 63 VAL B O 1
ATOM 2310 N N . SER B 1 64 ? 0.876 15.797 0.669 1 98.75 64 SER B N 1
ATOM 2311 C CA . SER B 1 64 ? 1.24 17.203 0.495 1 98.75 64 SER B CA 1
ATOM 2312 C C . SER B 1 64 ? 0.571 17.797 -0.739 1 98.75 64 SER B C 1
ATOM 2314 O O . SER B 1 64 ? 0.153 18.953 -0.726 1 98.75 64 SER B O 1
ATOM 2316 N N . GLN B 1 65 ? 0.466 17.031 -1.801 1 98.75 65 GLN B N 1
ATOM 2317 C CA . GLN B 1 65 ? -0.261 17.469 -2.984 1 98.75 65 GLN B CA 1
ATOM 2318 C C . GLN B 1 65 ? -1.722 17.766 -2.654 1 98.75 65 GLN B C 1
ATOM 2320 O O . GLN B 1 65 ? -2.281 18.766 -3.125 1 98.75 65 GLN B O 1
ATOM 2325 N N . VAL B 1 66 ? -2.311 16.906 -1.906 1 98.81 66 VAL B N 1
ATOM 2326 C CA . VAL B 1 66 ? -3.705 17.062 -1.513 1 98.81 66 VAL B CA 1
ATOM 2327 C C . VAL B 1 66 ? -3.871 18.375 -0.75 1 98.81 66 VAL B C 1
ATOM 2329 O O . VAL B 1 66 ? -4.793 19.156 -1.026 1 98.81 66 VAL B O 1
ATOM 2332 N N . LEU B 1 67 ? -2.979 18.641 0.222 1 98.75 67 LEU B N 1
ATOM 2333 C CA . LEU B 1 67 ? -3.037 19.875 0.999 1 98.75 67 LEU B CA 1
ATOM 2334 C C . LEU B 1 67 ? -2.846 21.078 0.101 1 98.75 67 LEU B C 1
ATOM 2336 O O . LEU B 1 67 ? -3.535 22.094 0.259 1 98.75 67 LEU B O 1
ATOM 2340 N N . ALA B 1 68 ? -1.941 21 -0.815 1 98.5 68 ALA B N 1
ATOM 2341 C CA . ALA B 1 68 ? -1.726 22.094 -1.764 1 98.5 68 ALA B CA 1
ATOM 2342 C C . ALA B 1 68 ? -2.979 22.344 -2.596 1 98.5 68 ALA B C 1
ATOM 2344 O O . ALA B 1 68 ? -3.342 23.5 -2.838 1 98.5 68 ALA B O 1
ATOM 2345 N N . ALA B 1 69 ? -3.562 21.281 -3.09 1 98.5 69 ALA B N 1
ATOM 2346 C CA . ALA B 1 69 ? -4.801 21.422 -3.855 1 98.5 69 ALA B CA 1
ATOM 2347 C C . ALA B 1 69 ? -5.887 22.094 -3.029 1 98.5 69 ALA B C 1
ATOM 2349 O O . ALA B 1 69 ? -6.746 22.797 -3.574 1 98.5 69 ALA B O 1
ATOM 2350 N N . GLY B 1 70 ? -5.855 21.844 -1.755 1 98.44 70 GLY B N 1
ATOM 2351 C CA . GLY B 1 70 ? -6.781 22.5 -0.844 1 98.44 70 GLY B CA 1
ATOM 2352 C C . GLY B 1 70 ? -6.434 23.953 -0.583 1 98.44 70 GLY B C 1
ATOM 2353 O O . GLY B 1 70 ? -7.137 24.641 0.163 1 98.44 70 GLY B O 1
ATOM 2354 N N . GLY B 1 71 ? -5.332 24.406 -1.101 1 97.69 71 GLY B N 1
ATOM 2355 C CA . GLY B 1 71 ? -5.035 25.828 -1.03 1 97.69 71 GLY B CA 1
ATOM 2356 C C . GLY B 1 71 ? -3.824 26.141 -0.171 1 97.69 71 GLY B C 1
ATOM 2357 O O . GLY B 1 71 ? -3.428 27.312 -0.053 1 97.69 71 GLY B O 1
ATOM 2358 N N . MET B 1 72 ? -3.24 25.141 0.448 1 97.5 72 MET B N 1
ATOM 2359 C CA . MET B 1 72 ? -2.029 25.406 1.218 1 97.5 72 MET B CA 1
ATOM 2360 C C . MET B 1 72 ? -0.881 25.812 0.3 1 97.5 72 MET B C 1
ATOM 2362 O O . MET B 1 72 ? -0.585 25.125 -0.676 1 97.5 72 MET B O 1
ATOM 2366 N N . ARG B 1 73 ? -0.227 26.844 0.594 1 96.06 73 ARG B N 1
ATOM 2367 C CA . ARG B 1 73 ? 0.751 27.422 -0.316 1 96.06 73 ARG B CA 1
ATOM 2368 C C . ARG B 1 73 ? 2.148 26.875 -0.042 1 96.06 73 ARG B C 1
ATOM 2370 O O . ARG B 1 73 ? 2.486 26.562 1.102 1 96.06 73 ARG B O 1
ATOM 2377 N N . ASN B 1 74 ? 2.92 26.875 -1.099 1 97.5 74 ASN B N 1
ATOM 2378 C CA . ASN B 1 74 ? 4.34 26.578 -0.961 1 97.5 74 ASN B CA 1
ATOM 2379 C C . ASN B 1 74 ? 5.066 27.641 -0.145 1 97.5 74 ASN B C 1
ATOM 2381 O O . ASN B 1 74 ? 4.836 28.828 -0.33 1 97.5 74 ASN B O 1
ATOM 2385 N N . ILE B 1 75 ? 5.961 27.172 0.713 1 97.12 75 ILE B N 1
ATOM 2386 C CA . ILE B 1 75 ? 6.699 28.094 1.574 1 97.12 75 ILE B CA 1
ATOM 2387 C C . ILE B 1 75 ? 8.18 27.75 1.55 1 97.12 75 ILE B C 1
ATOM 2389 O O . ILE B 1 75 ? 8.555 26.594 1.766 1 97.12 75 ILE B O 1
ATOM 2393 N N . GLY B 1 76 ? 8.992 28.766 1.249 1 96.5 76 GLY B N 1
ATOM 2394 C CA . GLY B 1 76 ? 10.438 28.609 1.399 1 96.5 76 GLY B CA 1
ATOM 2395 C C . GLY B 1 76 ? 11.117 28.109 0.143 1 96.5 76 GLY B C 1
ATOM 2396 O O . GLY B 1 76 ? 10.469 27.938 -0.892 1 96.5 76 GLY B O 1
ATOM 2397 N N . GLN B 1 77 ? 12.539 28.047 0.259 1 95.94 77 GLN B N 1
ATOM 2398 C CA . GLN B 1 77 ? 13.352 27.609 -0.868 1 95.94 77 GLN B CA 1
ATOM 2399 C C . GLN B 1 77 ? 14.43 26.625 -0.414 1 95.94 77 GLN B C 1
ATOM 2401 O O . GLN B 1 77 ? 15.047 25.953 -1.237 1 95.94 77 GLN B O 1
ATOM 2406 N N . ASP B 1 78 ? 14.641 26.594 0.837 1 97.19 78 ASP B N 1
ATOM 2407 C CA . ASP B 1 78 ? 15.602 25.656 1.399 1 97.19 78 ASP B CA 1
ATOM 2408 C C . ASP B 1 78 ? 14.969 24.297 1.63 1 97.19 78 ASP B C 1
ATOM 2410 O O . ASP B 1 78 ? 14.188 24.109 2.568 1 97.19 78 ASP B O 1
ATOM 2414 N N . TYR B 1 79 ? 15.359 23.297 0.881 1 97.31 79 TYR B N 1
ATOM 2415 C CA . TYR B 1 79 ? 14.68 22.016 0.87 1 97.31 79 TYR B CA 1
ATOM 2416 C C . TYR B 1 79 ? 14.922 21.25 2.172 1 97.31 79 TYR B C 1
ATOM 2418 O O . TYR B 1 79 ? 14.188 20.328 2.5 1 97.31 79 TYR B O 1
ATOM 2426 N N . GLY B 1 80 ? 15.891 21.562 2.963 1 96.12 80 GLY B N 1
ATOM 2427 C CA . GLY B 1 80 ? 16.234 20.859 4.184 1 96.12 80 GLY B CA 1
ATOM 2428 C C . GLY B 1 80 ? 15.688 21.516 5.434 1 96.12 80 GLY B C 1
ATOM 2429 O O . GLY B 1 80 ? 15.742 20.938 6.523 1 96.12 80 GLY B O 1
ATOM 2430 N N . SER B 1 81 ? 15.156 22.734 5.27 1 94.44 81 SER B N 1
ATOM 2431 C CA . SER B 1 81 ? 14.656 23.484 6.414 1 94.44 81 SER B CA 1
ATOM 2432 C C . SER B 1 81 ? 13.289 22.969 6.852 1 94.44 81 SER B C 1
ATOM 2434 O O . SER B 1 81 ? 12.391 22.781 6.02 1 94.44 81 SER B O 1
ATOM 2436 N N . TYR B 1 82 ? 13.102 22.781 8.156 1 92 82 TYR B N 1
ATOM 2437 C CA . TYR B 1 82 ? 11.805 22.344 8.672 1 92 82 TYR B CA 1
ATOM 2438 C C . TYR B 1 82 ? 10.789 23.484 8.609 1 92 82 TYR B C 1
ATOM 2440 O O . TYR B 1 82 ? 9.602 23.266 8.859 1 92 82 TYR B O 1
ATOM 2448 N N . GLN B 1 83 ? 11.234 24.656 8.195 1 93.81 83 GLN B N 1
ATOM 2449 C CA . GLN B 1 83 ? 10.336 25.812 8.055 1 93.81 83 GLN B CA 1
ATOM 2450 C C . GLN B 1 83 ? 9.852 25.953 6.613 1 93.81 83 GLN B C 1
ATOM 2452 O O . GLN B 1 83 ? 9.047 26.828 6.312 1 93.81 83 GLN B O 1
ATOM 2457 N N . SER B 1 84 ? 10.383 25.078 5.805 1 96.88 84 SER B N 1
ATOM 2458 C CA . SER B 1 84 ? 9.984 25.094 4.398 1 96.88 84 SER B CA 1
ATOM 2459 C C . SER B 1 84 ? 9.039 23.953 4.078 1 96.88 84 SER B C 1
ATOM 2461 O O . SER B 1 84 ? 9.148 22.875 4.656 1 96.88 84 SER B O 1
ATOM 2463 N N . TRP B 1 85 ? 8.125 24.094 3.189 1 98.44 85 TRP B N 1
ATOM 2464 C CA . TRP B 1 85 ? 7.203 23.109 2.619 1 98.44 85 TRP B CA 1
ATOM 2465 C C . TRP B 1 85 ? 6.836 23.484 1.186 1 98.44 85 TRP B C 1
ATOM 2467 O O . TRP B 1 85 ? 6.039 24.391 0.96 1 98.44 85 TRP B O 1
ATOM 2477 N N . PHE B 1 86 ? 7.5 22.781 0.222 1 98.56 86 PHE B N 1
ATOM 2478 C CA . PHE B 1 86 ? 7.285 23.203 -1.159 1 98.56 86 PHE B CA 1
ATOM 2479 C C . PHE B 1 86 ? 7.645 22.078 -2.123 1 98.56 86 PHE B C 1
ATOM 2481 O O . PHE B 1 86 ? 8.406 21.172 -1.776 1 98.56 86 PHE B O 1
ATOM 2488 N N . CYS B 1 87 ? 7.055 22.078 -3.262 1 98.69 87 CYS B N 1
ATOM 2489 C CA . CYS B 1 87 ? 7.426 21.297 -4.43 1 98.69 87 CYS B CA 1
ATOM 2490 C C . CYS B 1 87 ? 7.43 22.156 -5.688 1 98.69 87 CYS B C 1
ATOM 2492 O O . CYS B 1 87 ? 6.375 22.594 -6.152 1 98.69 87 CYS B O 1
ATOM 2494 N N . TYR B 1 88 ? 8.586 22.375 -6.281 1 98.44 88 TYR B N 1
ATOM 2495 C CA . TYR B 1 88 ? 8.734 23.25 -7.445 1 98.44 88 TYR B CA 1
ATOM 2496 C C . TYR B 1 88 ? 9.211 22.453 -8.664 1 98.44 88 TYR B C 1
ATOM 2498 O O . TYR B 1 88 ? 9.883 23 -9.539 1 98.44 88 TYR B O 1
ATOM 2506 N N . THR B 1 89 ? 8.992 21.172 -8.664 1 98 89 THR B N 1
ATOM 2507 C CA . THR B 1 89 ? 9.43 20.312 -9.75 1 98 8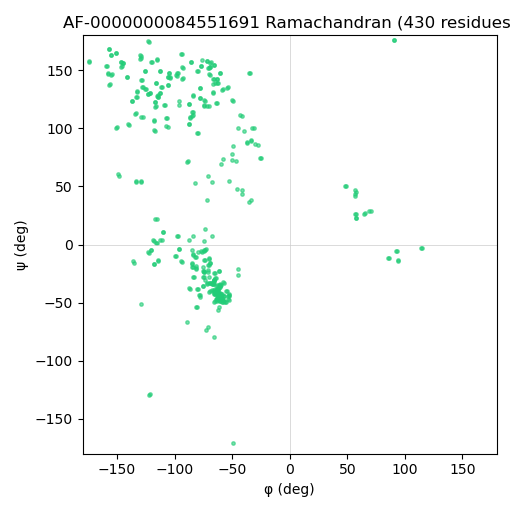9 THR B CA 1
ATOM 2508 C C . THR B 1 89 ? 8.453 19.156 -9.961 1 98 89 THR B C 1
ATOM 2510 O O . THR B 1 89 ? 7.641 18.859 -9.078 1 98 89 THR B O 1
ATOM 2513 N N . ASN B 1 90 ? 8.43 18.578 -11.148 1 97 90 ASN B N 1
ATOM 2514 C CA . ASN B 1 90 ? 7.727 17.312 -11.406 1 97 90 ASN B CA 1
ATOM 2515 C C . ASN B 1 90 ? 8.695 16.172 -11.656 1 97 90 ASN B C 1
ATOM 2517 O O . ASN B 1 90 ? 8.289 15.086 -12.078 1 97 90 ASN B O 1
ATOM 2521 N N . ASP B 1 91 ? 9.945 16.422 -11.398 1 94.69 91 ASP B N 1
ATOM 2522 C CA . ASP B 1 91 ? 11.008 15.453 -11.609 1 94.69 91 ASP B CA 1
ATOM 2523 C C . ASP B 1 91 ? 11.562 14.945 -10.281 1 94.69 91 ASP B C 1
ATOM 2525 O O . ASP B 1 91 ? 12.148 15.711 -9.508 1 94.69 91 ASP B O 1
ATOM 2529 N N . GLU B 1 92 ? 11.477 13.664 -10.047 1 91.81 92 GLU B N 1
ATOM 2530 C CA . GLU B 1 92 ? 11.883 13.07 -8.781 1 91.81 92 GLU B CA 1
ATOM 2531 C C . GLU B 1 92 ? 13.398 13.117 -8.602 1 91.81 92 GLU B C 1
ATOM 2533 O O . GLU B 1 92 ? 13.906 12.906 -7.496 1 91.81 92 GLU B O 1
ATOM 2538 N N . LYS B 1 93 ? 14.086 13.422 -9.617 1 92.31 93 LYS B N 1
ATOM 2539 C CA . LYS B 1 93 ? 15.539 13.5 -9.523 1 92.31 93 LYS B CA 1
ATOM 2540 C C . LYS B 1 93 ? 15.984 14.867 -9.008 1 92.31 93 LYS B C 1
ATOM 2542 O O . LYS B 1 93 ? 17.125 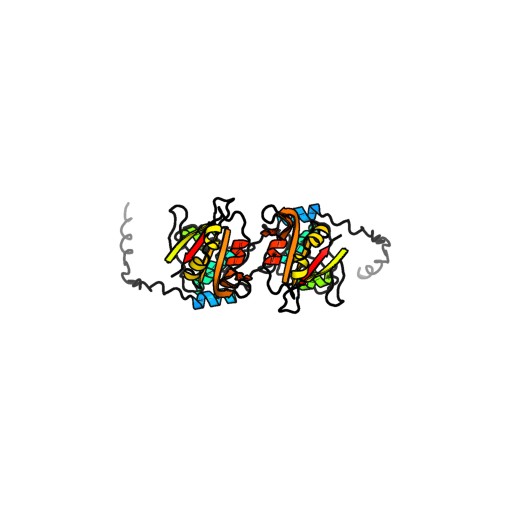15.031 -8.562 1 92.31 93 LYS B O 1
ATOM 2547 N N . GLN B 1 94 ? 15.164 15.867 -9.086 1 96.44 94 GLN B N 1
ATOM 2548 C CA . GLN B 1 94 ? 15.484 17.219 -8.625 1 96.44 94 GLN B CA 1
ATOM 2549 C C . GLN B 1 94 ? 15.133 17.391 -7.148 1 96.44 94 GLN B C 1
ATOM 2551 O O . GLN B 1 94 ? 14.305 18.234 -6.801 1 96.44 94 GLN B O 1
ATOM 2556 N N . LEU B 1 95 ? 15.867 16.797 -6.285 1 95.81 95 LEU B N 1
ATOM 2557 C CA . LEU B 1 95 ? 15.539 16.641 -4.871 1 95.81 95 LEU B CA 1
ATOM 2558 C C . LEU B 1 95 ? 15.648 17.984 -4.148 1 95.81 95 LEU B C 1
ATOM 2560 O O . LEU B 1 95 ? 15.023 18.188 -3.105 1 95.81 95 LEU B O 1
ATOM 2564 N N . LYS B 1 96 ? 16.406 18.906 -4.664 1 97.31 96 LYS B N 1
ATOM 2565 C CA . LYS B 1 96 ? 16.562 20.203 -3.998 1 97.31 96 LYS B CA 1
ATOM 2566 C C . LYS B 1 96 ? 15.391 21.125 -4.301 1 97.31 96 LYS B C 1
ATOM 2568 O O . LYS B 1 96 ? 15.242 22.172 -3.676 1 97.31 96 LYS B O 1
ATOM 2573 N N . LYS B 1 97 ? 14.586 20.781 -5.203 1 98.25 97 LYS B N 1
ATOM 2574 C CA . LYS B 1 97 ? 13.438 21.594 -5.586 1 98.25 97 LYS B CA 1
ATOM 2575 C C . LYS B 1 97 ? 12.164 21.109 -4.895 1 98.25 97 LYS B C 1
ATOM 2577 O O . LYS B 1 97 ? 11.07 21.594 -5.199 1 98.25 97 LYS B O 1
ATOM 2582 N N . ILE B 1 98 ? 12.289 20.219 -4.02 1 98.5 98 ILE B N 1
ATOM 2583 C CA . ILE B 1 98 ? 11.203 19.703 -3.203 1 98.5 98 ILE B CA 1
ATOM 2584 C C . ILE B 1 98 ? 11.664 19.547 -1.757 1 98.5 98 ILE B C 1
ATOM 2586 O O . ILE B 1 98 ? 12.688 18.906 -1.49 1 98.5 98 ILE B O 1
ATOM 2590 N N . SER B 1 99 ? 10.977 20.172 -0.888 1 98.44 99 SER B N 1
ATOM 2591 C CA . SER B 1 99 ? 11.414 20.156 0.504 1 98.44 99 SER B CA 1
ATOM 2592 C C . SER B 1 99 ? 11.258 18.766 1.121 1 98.44 99 SER B C 1
ATOM 2594 O O . SER B 1 99 ? 10.391 18 0.708 1 98.44 99 SER B O 1
ATOM 2596 N N . LEU B 1 100 ? 12.07 18.469 2.105 1 97.5 100 LEU B N 1
ATOM 2597 C CA . LEU B 1 100 ? 11.922 17.25 2.877 1 97.5 100 LEU B CA 1
ATOM 2598 C C . LEU B 1 100 ? 10.562 17.203 3.58 1 97.5 100 LEU B C 1
ATOM 2600 O O . LEU B 1 100 ? 9.93 16.156 3.654 1 97.5 100 LEU B O 1
ATOM 2604 N N . SER B 1 101 ? 10.094 18.359 4.02 1 97.94 101 SER B N 1
ATOM 2605 C CA . SER B 1 101 ? 8.828 18.453 4.746 1 97.94 101 SER B CA 1
ATOM 2606 C C . SER B 1 101 ? 7.645 18.172 3.828 1 97.94 101 SER B C 1
ATOM 2608 O O . SER B 1 101 ? 6.547 17.859 4.301 1 97.94 101 SER B O 1
ATOM 2610 N N . TRP B 1 102 ? 7.883 18.219 2.551 1 98.5 102 TRP B N 1
ATOM 2611 C CA . TRP B 1 102 ? 6.844 17.891 1.576 1 98.5 102 TRP B CA 1
ATOM 2612 C C . TRP B 1 102 ? 6.797 16.391 1.299 1 98.5 102 TRP B C 1
ATOM 2614 O O . TRP B 1 102 ? 5.719 15.812 1.181 1 98.5 102 TRP B O 1
ATOM 2624 N N . ARG B 1 103 ? 7.895 15.781 1.255 1 97.31 103 ARG B N 1
ATOM 2625 C CA . ARG B 1 103 ? 7.918 14.469 0.618 1 97.31 103 ARG B CA 1
ATOM 2626 C C . ARG B 1 103 ? 8.242 13.375 1.631 1 97.31 103 ARG B C 1
ATOM 2628 O O . ARG B 1 103 ? 8.094 12.18 1.339 1 97.31 103 ARG B O 1
ATOM 2635 N N . SER B 1 104 ? 8.711 13.727 2.771 1 96.62 104 SER B N 1
ATOM 2636 C CA . SER B 1 104 ? 9.125 12.758 3.779 1 96.62 104 SER B CA 1
ATOM 2637 C C . SER B 1 104 ? 8.18 12.766 4.98 1 96.62 104 SER B C 1
ATOM 2639 O O . SER B 1 104 ? 7.934 13.82 5.566 1 96.62 104 SER B O 1
ATOM 2641 N N . ALA B 1 105 ? 7.805 11.602 5.438 1 97.31 105 ALA B N 1
ATOM 2642 C CA . ALA B 1 105 ? 6.84 11.484 6.527 1 97.31 105 ALA B CA 1
ATOM 2643 C C . ALA B 1 105 ? 7.383 12.117 7.809 1 97.31 105 ALA B C 1
ATOM 2645 O O . ALA B 1 105 ? 6.691 12.898 8.461 1 97.31 105 ALA B O 1
ATOM 2646 N N . ARG B 1 106 ? 8.562 11.812 8.117 1 96.31 106 ARG B N 1
ATOM 2647 C CA . ARG B 1 106 ? 9.133 12.328 9.359 1 96.31 106 ARG B CA 1
ATOM 2648 C C . ARG B 1 106 ? 9.227 13.852 9.32 1 96.31 106 ARG B C 1
ATOM 2650 O O . ARG B 1 106 ? 8.836 14.531 10.273 1 96.31 106 ARG B O 1
ATOM 2657 N N . TYR B 1 107 ? 9.711 14.398 8.281 1 96.44 107 TYR B N 1
ATOM 2658 C CA . TYR B 1 107 ? 9.93 15.836 8.203 1 96.44 107 TYR B CA 1
ATOM 2659 C C . TYR B 1 107 ? 8.609 16.578 8.008 1 96.44 107 TYR B C 1
ATOM 2661 O O . TYR B 1 107 ? 8.477 17.734 8.391 1 96.44 107 TYR B O 1
ATOM 2669 N N . PHE B 1 108 ? 7.668 15.891 7.395 1 98.31 108 PHE B N 1
ATOM 2670 C CA . PHE B 1 108 ? 6.312 16.438 7.375 1 98.31 108 PHE B CA 1
ATOM 2671 C C . PHE B 1 108 ? 5.844 16.766 8.781 1 98.31 108 PHE B C 1
ATOM 2673 O O . PHE B 1 108 ? 5.297 17.844 9.023 1 98.31 108 PHE B O 1
ATOM 2680 N N . LYS B 1 109 ? 6.094 15.883 9.68 1 98.06 109 LYS B N 1
ATOM 2681 C CA . LYS B 1 109 ? 5.734 16.078 11.078 1 98.06 109 LYS B CA 1
ATOM 2682 C C . LYS B 1 109 ? 6.43 17.312 11.656 1 98.06 109 LYS B C 1
ATOM 2684 O O . LYS B 1 109 ? 5.84 18.047 12.445 1 98.06 109 LYS B O 1
ATOM 2689 N N . ARG B 1 110 ? 7.566 17.594 11.273 1 96.5 110 ARG B N 1
ATOM 2690 C CA . ARG B 1 110 ? 8.312 18.734 11.797 1 96.5 110 ARG B CA 1
ATOM 2691 C C . ARG B 1 110 ? 7.723 20.047 11.297 1 96.5 110 ARG B C 1
ATOM 2693 O O . ARG B 1 110 ? 7.734 21.047 12.023 1 96.5 110 ARG B O 1
ATOM 2700 N N . TYR B 1 111 ? 7.219 20.062 10.125 1 97.44 111 TYR B N 1
ATOM 2701 C CA . TYR B 1 111 ? 6.625 21.281 9.586 1 97.44 111 TYR B CA 1
ATOM 2702 C C . TYR B 1 111 ? 5.207 21.484 10.109 1 97.44 111 TYR B C 1
ATOM 2704 O O . TYR B 1 111 ? 4.875 22.547 10.641 1 97.44 111 TYR B O 1
ATOM 2712 N N . TRP B 1 112 ? 4.414 20.484 9.938 1 97.75 112 TRP B N 1
ATOM 2713 C CA . TRP B 1 112 ? 2.99 20.625 10.227 1 97.75 112 TRP B CA 1
ATOM 2714 C C . TRP B 1 112 ? 2.711 20.406 11.711 1 97.75 112 TRP B C 1
ATOM 2716 O O . TRP B 1 112 ? 1.688 20.859 12.234 1 97.75 112 TRP B O 1
ATOM 2726 N N . GLY B 1 113 ? 3.488 19.656 12.398 1 96.81 113 GLY B N 1
ATOM 2727 C CA . GLY B 1 113 ? 3.414 19.391 13.828 1 96.81 113 GLY B CA 1
ATOM 2728 C C . GLY B 1 113 ? 4.68 19.781 14.57 1 96.81 113 GLY B C 1
ATOM 2729 O O . GLY B 1 113 ? 5.176 20.891 14.43 1 96.81 113 GLY B O 1
ATOM 2730 N N . ASP B 1 114 ? 5.086 18.75 15.32 1 92.44 114 ASP B N 1
ATOM 2731 C CA . ASP B 1 114 ? 6.25 18.984 16.172 1 92.44 114 ASP B CA 1
ATOM 2732 C C . ASP B 1 114 ? 6.945 17.656 16.516 1 92.44 114 ASP B C 1
ATOM 2734 O O . ASP B 1 114 ? 6.289 16.641 16.703 1 92.44 114 ASP B O 1
ATOM 2738 N N . GLU B 1 115 ? 8.258 17.688 16.453 1 92.94 115 GLU B N 1
ATOM 2739 C CA . GLU B 1 115 ? 9.086 16.562 16.906 1 92.94 115 GLU B CA 1
ATOM 2740 C C . GLU B 1 115 ? 9.969 16.984 18.078 1 92.94 115 GLU B C 1
ATOM 2742 O O . GLU B 1 115 ? 11.047 17.547 17.875 1 92.94 115 GLU B O 1
ATOM 2747 N N . ASN B 1 116 ? 9.555 16.688 19.297 1 87.38 116 ASN B N 1
ATOM 2748 C CA . ASN B 1 116 ? 10.312 17 20.5 1 87.38 116 ASN B CA 1
ATOM 2749 C C . ASN B 1 116 ? 10.617 18.484 20.609 1 87.38 116 ASN B C 1
ATOM 2751 O O . ASN B 1 116 ? 11.766 18.875 20.844 1 87.38 116 ASN B O 1
ATOM 2755 N N . GLY B 1 117 ? 9.703 19.312 20.312 1 82.56 117 GLY B N 1
ATOM 2756 C CA . GLY B 1 117 ? 9.859 20.75 20.469 1 82.56 117 GLY B CA 1
ATOM 2757 C C . GLY B 1 117 ? 10.352 21.453 19.219 1 82.56 117 GLY B C 1
ATOM 2758 O O . GLY B 1 117 ? 10.422 22.672 19.172 1 82.56 117 GLY B O 1
ATOM 2759 N N . PHE B 1 118 ? 10.664 20.672 18.234 1 83.81 118 PHE B N 1
ATOM 2760 C CA . PHE B 1 118 ? 11.125 21.188 16.953 1 83.81 118 PHE B CA 1
ATOM 2761 C C . PHE B 1 118 ? 10.047 21.062 15.891 1 83.81 118 PHE B C 1
ATOM 2763 O O . PHE B 1 118 ? 9.727 19.953 15.453 1 83.81 118 PHE B O 1
ATOM 2770 N N . GLY B 1 119 ? 9.414 22.219 15.672 1 83.88 119 GLY B N 1
ATOM 2771 C CA . GLY B 1 119 ? 8.414 22.172 14.617 1 83.88 119 GLY B CA 1
ATOM 2772 C C . GLY B 1 119 ? 7.816 23.516 14.289 1 83.88 119 GLY B C 1
ATOM 2773 O O . GLY B 1 119 ? 7.934 24.469 15.078 1 83.88 119 GLY B O 1
ATOM 2774 N N . GLN B 1 120 ? 7.273 23.688 13.086 1 85.94 120 GLN B N 1
ATOM 2775 C CA . GLN B 1 120 ? 6.625 24.906 12.625 1 85.94 120 GLN B CA 1
ATOM 2776 C C . GLN B 1 120 ? 5.164 24.953 13.062 1 85.94 120 GLN B C 1
ATOM 2778 O O . GLN B 1 120 ? 4.539 26.016 13.055 1 85.94 120 GLN B O 1
ATOM 2783 N N . ASN B 1 121 ? 4.621 23.812 13.477 1 92.06 121 ASN B N 1
ATOM 2784 C CA . ASN B 1 121 ? 3.234 23.719 13.922 1 92.06 121 ASN B CA 1
ATOM 2785 C C . ASN B 1 121 ? 2.279 24.391 12.945 1 92.06 121 ASN B C 1
ATOM 2787 O O . ASN B 1 121 ? 1.477 25.234 13.344 1 92.06 121 ASN B O 1
ATOM 2791 N N . ALA B 1 122 ? 2.396 24.062 11.672 1 95.25 122 ALA B N 1
ATOM 2792 C CA . ALA B 1 122 ? 1.611 24.703 10.617 1 95.25 122 ALA B CA 1
ATOM 2793 C C . ALA B 1 122 ? 0.167 24.219 10.633 1 95.25 122 ALA B C 1
ATOM 2795 O O . ALA B 1 122 ? -0.731 24.891 10.125 1 95.25 122 ALA B O 1
ATOM 2796 N N . ALA B 1 123 ? -0.134 23.047 11.172 1 96.81 123 ALA B N 1
ATOM 2797 C CA . ALA B 1 123 ? -1.507 22.578 11.312 1 96.81 123 ALA B CA 1
ATOM 2798 C C . ALA B 1 123 ? -2.258 23.375 12.375 1 96.81 123 ALA B C 1
ATOM 2800 O O . ALA B 1 123 ? -1.654 23.875 13.328 1 96.81 123 ALA B O 1
ATOM 2801 N N . LYS B 1 124 ? -3.576 23.469 12.227 1 96.69 124 LYS B N 1
ATOM 2802 C CA . LYS B 1 124 ? -4.383 24.109 13.258 1 96.69 124 LYS B CA 1
ATOM 2803 C C . LYS B 1 124 ? -4.25 23.391 14.594 1 96.69 124 LYS B C 1
ATOM 2805 O O . LYS B 1 124 ? -4.125 24.031 15.641 1 96.69 124 LYS B O 1
ATOM 2810 N N . VAL B 1 125 ? -4.398 22.125 14.531 1 97.25 125 VAL B N 1
ATOM 2811 C CA . VAL B 1 125 ? -4.215 21.281 15.703 1 97.25 125 VAL B CA 1
ATOM 2812 C C . VAL B 1 125 ? -3.332 20.078 15.352 1 97.25 125 VAL B C 1
ATOM 2814 O O . VAL B 1 125 ? -3.49 19.484 14.289 1 97.25 125 VAL B O 1
ATOM 2817 N N . PHE B 1 126 ? -2.348 19.844 16.188 1 97.62 126 PHE B N 1
ATOM 2818 C CA . PHE B 1 126 ? -1.502 18.656 16.109 1 97.62 126 PHE B CA 1
ATOM 2819 C C . PHE B 1 126 ? -1.665 17.812 17.375 1 97.62 126 PHE B C 1
ATOM 2821 O O . PHE B 1 126 ? -1.528 18.297 18.484 1 97.62 126 PHE B O 1
ATOM 2828 N N . LYS B 1 127 ? -2.053 16.547 17.172 1 97.12 127 LYS B N 1
ATOM 2829 C CA . LYS B 1 127 ? -2.217 15.625 18.297 1 97.12 127 LYS B CA 1
ATOM 2830 C C . LYS B 1 127 ? -1.397 14.352 18.094 1 97.12 127 LYS B C 1
ATOM 2832 O O . LYS B 1 127 ? -1.165 13.938 16.953 1 97.12 127 LYS B O 1
ATOM 2837 N N . LYS B 1 128 ? -0.997 13.82 19.156 1 97.19 128 LYS B N 1
ATOM 2838 C CA . LYS B 1 128 ? -0.331 12.523 19.234 1 97.19 128 LYS B CA 1
ATOM 2839 C C . LYS B 1 128 ? -1.052 11.602 20.219 1 97.19 128 LYS B C 1
ATOM 2841 O O . LYS B 1 128 ? -1.461 12.023 21.297 1 97.19 128 LYS B O 1
ATOM 2846 N N . MET B 1 129 ? -1.288 10.359 19.844 1 98.19 129 MET B N 1
ATOM 2847 C CA . MET B 1 129 ? -1.879 9.367 20.734 1 98.19 129 MET B CA 1
ATOM 2848 C C . MET B 1 129 ? -1.498 7.957 20.312 1 98.19 129 MET B C 1
ATOM 2850 O O . MET B 1 129 ? -1.051 7.746 19.172 1 98.19 129 MET B O 1
ATOM 2854 N N . THR B 1 130 ? -1.656 7.012 21.172 1 98.5 130 THR B N 1
ATOM 2855 C CA . THR B 1 130 ? -1.374 5.633 20.781 1 98.5 130 THR B CA 1
ATOM 2856 C C . THR B 1 130 ? -2.506 5.062 19.938 1 98.5 130 THR B C 1
ATOM 2858 O O . THR B 1 130 ? -3.639 5.547 20 1 98.5 130 THR B O 1
ATOM 2861 N N . VAL B 1 131 ? -2.133 4.121 19.125 1 97.44 131 VAL B N 1
ATOM 2862 C CA . VAL B 1 131 ? -3.127 3.426 18.312 1 97.44 131 VAL B CA 1
ATOM 2863 C C . VAL B 1 131 ? -4.219 2.852 19.219 1 97.44 131 VAL B C 1
ATOM 2865 O O . VAL B 1 131 ? -5.406 2.92 18.891 1 97.44 131 VAL B O 1
ATOM 2868 N N . LEU B 1 132 ? -3.859 2.297 20.391 1 97.69 132 LEU B N 1
ATOM 2869 C CA . LEU B 1 132 ? -4.824 1.734 21.328 1 97.69 132 LEU B CA 1
ATOM 2870 C C . LEU B 1 132 ? -5.789 2.807 21.812 1 97.69 132 LEU B C 1
ATOM 2872 O O . LEU B 1 132 ? -6.996 2.576 21.891 1 97.69 132 LEU B O 1
ATOM 2876 N N . GLU B 1 133 ? -5.258 3.979 22.172 1 98.38 133 GLU B N 1
ATOM 2877 C CA . GLU B 1 133 ? -6.102 5.09 22.594 1 98.38 133 GLU B CA 1
ATOM 2878 C C . GLU B 1 133 ? -7.094 5.484 21.516 1 98.38 133 GLU B C 1
ATOM 2880 O O . GLU B 1 133 ? -8.266 5.742 21.797 1 98.38 133 GLU B O 1
ATOM 2885 N N . ALA B 1 134 ? -6.617 5.555 20.312 1 98.19 134 ALA B N 1
ATOM 2886 C CA . ALA B 1 134 ? -7.461 5.934 19.172 1 98.19 134 ALA B CA 1
ATOM 2887 C C . ALA B 1 134 ? -8.609 4.945 19 1 98.19 134 ALA B C 1
ATOM 2889 O O . ALA B 1 134 ? -9.75 5.348 18.766 1 98.19 134 ALA B O 1
ATOM 2890 N N . LEU B 1 135 ? -8.32 3.662 19.125 1 96.62 135 LEU B N 1
ATOM 2891 C CA . LEU B 1 135 ? -9.328 2.625 18.938 1 96.62 135 LEU B CA 1
ATOM 2892 C C . LEU B 1 135 ? -10.344 2.654 20.078 1 96.62 135 LEU B C 1
ATOM 2894 O O . LEU B 1 135 ? -11.547 2.488 19.844 1 96.62 135 LEU B O 1
ATOM 2898 N N . ASN B 1 136 ? -9.898 2.863 21.312 1 97.12 136 ASN B N 1
ATOM 2899 C CA . ASN B 1 136 ? -10.758 2.863 22.484 1 97.12 136 ASN B CA 1
ATOM 2900 C C . ASN B 1 136 ? -11.75 4.023 22.453 1 97.12 136 ASN B C 1
ATOM 2902 O O . ASN B 1 136 ? -12.852 3.924 23.016 1 97.12 136 ASN B O 1
ATOM 2906 N N . ASP B 1 137 ? -11.305 5.074 21.844 1 96.75 137 ASP B N 1
ATOM 2907 C CA . ASP B 1 137 ? -12.188 6.23 21.719 1 96.75 137 ASP B CA 1
ATOM 2908 C C . ASP B 1 137 ? -12.273 6.723 20.281 1 96.75 137 ASP B C 1
ATOM 2910 O O . ASP B 1 137 ? -12.047 7.898 20 1 96.75 137 ASP B O 1
ATOM 2914 N N . PHE B 1 138 ? -12.617 5.844 19.422 1 97.88 138 PHE B N 1
ATOM 2915 C CA . PHE B 1 138 ? -12.633 6.145 17.984 1 97.88 138 PHE B CA 1
ATOM 2916 C C . PHE B 1 138 ? -13.711 7.176 17.672 1 97.88 138 PHE B C 1
ATOM 2918 O O . PHE B 1 138 ? -13.539 8 16.766 1 97.88 138 PHE B O 1
ATOM 2925 N N . ASN B 1 139 ? -14.828 7.176 18.422 1 96.75 139 ASN B N 1
ATOM 2926 C CA . ASN B 1 139 ? -15.898 8.141 18.188 1 96.75 139 ASN B CA 1
ATOM 2927 C C . ASN B 1 139 ? -15.414 9.57 18.391 1 96.75 139 ASN B C 1
ATOM 2929 O O . ASN B 1 139 ? -15.789 10.469 17.641 1 96.75 139 ASN B O 1
ATOM 2933 N N . SER B 1 140 ? -14.641 9.789 19.422 1 97.5 140 SER B N 1
ATOM 2934 C CA . SER B 1 140 ? -14.078 11.117 19.641 1 97.5 140 SER B CA 1
ATOM 2935 C C . SER B 1 140 ? -13.133 11.516 18.516 1 97.5 140 SER B C 1
ATOM 2937 O O . SER B 1 140 ? -13.109 12.672 18.094 1 97.5 140 SER B O 1
ATOM 2939 N N . LEU B 1 141 ? -12.383 10.555 18.109 1 97.69 141 LEU B N 1
ATOM 2940 C CA . LEU B 1 141 ? -11.484 10.797 16.984 1 97.69 141 LEU B CA 1
ATOM 2941 C C . LEU B 1 141 ? -12.273 11.133 15.727 1 97.69 141 LEU B C 1
ATOM 2943 O O . LEU B 1 141 ? -11.93 12.07 15 1 97.69 141 LEU B O 1
ATOM 2947 N N . TYR B 1 142 ? -13.32 10.383 15.461 1 98.25 142 TYR B N 1
ATOM 2948 C CA . TYR B 1 142 ? -14.219 10.617 14.336 1 98.25 142 TYR B CA 1
ATOM 2949 C C . TYR B 1 142 ? -14.812 12.016 14.398 1 98.25 142 TYR B C 1
ATOM 2951 O O . TYR B 1 142 ? -14.891 12.711 13.375 1 98.25 142 TYR B O 1
ATOM 2959 N N . ASP B 1 143 ? -15.242 12.422 15.578 1 97.88 143 ASP B N 1
ATOM 2960 C CA . ASP B 1 143 ? -15.852 13.734 15.75 1 97.88 143 ASP B CA 1
ATOM 2961 C C . ASP B 1 143 ? -14.828 14.852 15.516 1 97.88 143 ASP B C 1
ATOM 2963 O O . ASP B 1 143 ? -15.172 15.906 14.984 1 97.88 143 ASP B O 1
ATOM 2967 N N . PHE B 1 144 ? -13.672 14.625 15.844 1 98.19 144 PHE B N 1
ATOM 2968 C CA . PHE B 1 144 ? -12.633 15.641 15.789 1 98.19 144 PHE B CA 1
ATOM 2969 C C . PHE B 1 144 ? -12.125 15.828 14.367 1 98.19 144 PHE B C 1
ATOM 2971 O O . PHE B 1 144 ? -11.938 16.953 13.906 1 98.19 144 PHE B O 1
ATOM 2978 N N . LEU B 1 145 ? -11.914 14.766 13.672 1 98.31 145 LEU B N 1
ATOM 2979 C CA . LEU B 1 145 ? -11.281 14.789 12.359 1 98.31 145 LEU B CA 1
ATOM 2980 C C . LEU B 1 145 ? -12.281 15.18 11.281 1 98.31 145 LEU B C 1
ATOM 2982 O O . LEU B 1 145 ? -13.477 14.93 11.414 1 98.31 145 LEU B O 1
ATOM 2986 N N . GLU B 1 146 ? -11.758 15.82 10.273 1 98.31 146 GLU B N 1
ATOM 2987 C CA . GLU B 1 146 ? -12.531 16.266 9.117 1 98.31 146 GLU B CA 1
ATOM 2988 C C . GLU B 1 146 ? -11.867 15.828 7.809 1 98.31 146 GLU B C 1
ATOM 2990 O O . GLU B 1 146 ? -10.68 15.492 7.789 1 98.31 146 GLU B O 1
ATOM 2995 N N . ILE B 1 147 ? -12.727 15.883 6.754 1 98.5 147 ILE B N 1
ATOM 2996 C CA . ILE B 1 147 ? -12.195 15.633 5.418 1 98.5 147 ILE B CA 1
ATOM 2997 C C . ILE B 1 147 ? -11.016 16.562 5.148 1 98.5 147 ILE B C 1
ATOM 2999 O O . ILE B 1 147 ? -11.062 17.75 5.484 1 98.5 147 ILE B O 1
ATOM 3003 N N . GLY B 1 148 ? -9.961 16.016 4.602 1 98.56 148 GLY B N 1
ATOM 3004 C CA . GLY B 1 148 ? -8.773 16.797 4.316 1 98.56 148 GLY B CA 1
ATOM 3005 C C . GLY B 1 148 ? -7.742 16.75 5.43 1 98.56 148 GLY B C 1
ATOM 3006 O O . GLY B 1 148 ? -6.59 17.156 5.238 1 98.56 148 GLY B O 1
ATOM 3007 N N . ASP B 1 149 ? -8.094 16.281 6.625 1 98.88 149 ASP B N 1
ATOM 3008 C CA . ASP B 1 149 ? -7.117 16.109 7.695 1 98.88 149 ASP B CA 1
ATOM 3009 C C . ASP B 1 149 ? -6.184 14.938 7.402 1 98.88 149 ASP B C 1
ATOM 3011 O O . ASP B 1 149 ? -6.5 14.078 6.578 1 98.88 149 ASP B O 1
ATOM 3015 N N . VAL B 1 150 ? -4.977 14.961 8.055 1 98.88 150 VAL B N 1
ATOM 3016 C CA . VAL B 1 150 ? -3.922 14 7.77 1 98.88 150 VAL B CA 1
ATOM 3017 C C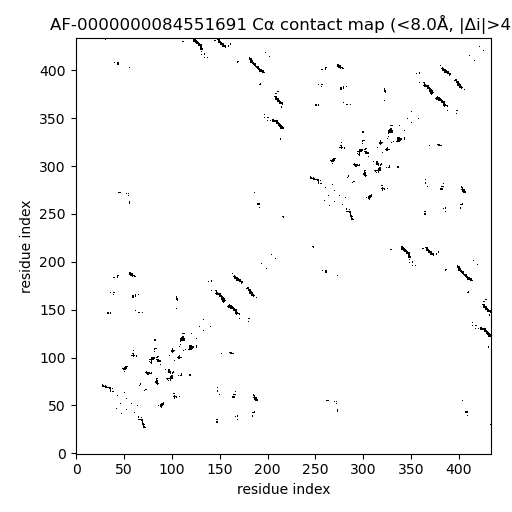 . VAL B 1 150 ? -3.65 13.148 9.008 1 98.88 150 VAL B C 1
ATOM 3019 O O . VAL B 1 150 ? -3.688 13.648 10.133 1 98.88 150 VAL B O 1
ATOM 3022 N N . VAL B 1 151 ? -3.453 11.852 8.812 1 98.69 151 VAL B N 1
ATOM 3023 C CA . VAL B 1 151 ? -3.02 10.93 9.852 1 98.69 151 VAL B CA 1
ATOM 3024 C C . VAL B 1 151 ? -1.708 10.266 9.438 1 98.69 151 VAL B C 1
ATOM 3026 O O . VAL B 1 151 ? -1.569 9.805 8.305 1 98.69 151 VAL B O 1
ATOM 3029 N N . GLN B 1 152 ? -0.727 10.273 10.328 1 98.44 152 GLN B N 1
ATOM 3030 C CA . GLN B 1 152 ? 0.526 9.547 10.133 1 98.44 152 GLN B CA 1
ATOM 3031 C C . GLN B 1 152 ? 0.684 8.438 11.164 1 98.44 152 GLN B C 1
ATOM 3033 O O . GLN B 1 152 ? 0.102 8.5 12.25 1 98.44 152 GLN B O 1
ATOM 3038 N N . TYR B 1 153 ? 1.509 7.516 10.82 1 97.25 153 TYR B N 1
ATOM 3039 C CA . TYR B 1 153 ? 1.698 6.328 11.648 1 97.25 153 TYR B CA 1
ATOM 3040 C C . TYR B 1 153 ? 3.158 6.172 12.055 1 97.25 153 TYR B C 1
ATOM 3042 O O . TYR B 1 153 ? 4.051 6.191 11.203 1 97.25 153 TYR B O 1
ATOM 3050 N N . GLY B 1 154 ? 3.348 5.988 13.352 1 96.75 154 GLY B N 1
ATOM 3051 C CA . GLY B 1 154 ? 4.691 5.82 13.875 1 96.75 154 GLY B CA 1
ATOM 3052 C C . GLY B 1 154 ? 5.18 4.383 13.82 1 96.75 154 GLY B C 1
ATOM 3053 O O . GLY B 1 154 ? 4.375 3.451 13.766 1 96.75 154 GLY B O 1
ATOM 3054 N N . ASP B 1 155 ? 6.492 4.27 13.82 1 92.75 155 ASP B N 1
ATOM 3055 C CA . ASP B 1 155 ? 7.152 2.971 13.922 1 92.75 155 ASP B CA 1
ATOM 3056 C C . ASP B 1 155 ? 7.773 2.779 15.305 1 92.75 155 ASP B C 1
ATOM 3058 O O . ASP B 1 155 ? 8.828 3.348 15.602 1 92.75 155 ASP B O 1
ATOM 3062 N N . PRO B 1 156 ? 7.184 1.892 16.109 1 94 156 PRO B N 1
ATOM 3063 C CA . PRO B 1 156 ? 7.707 1.723 17.453 1 94 156 PRO B CA 1
ATOM 3064 C C . PRO B 1 156 ? 9.156 1.236 17.484 1 94 156 PRO B C 1
ATOM 3066 O O . PRO B 1 156 ? 9.875 1.459 18.453 1 94 156 PRO B O 1
ATOM 3069 N N . GLN B 1 157 ? 9.578 0.627 16.438 1 90.5 157 GLN B N 1
ATOM 3070 C CA . GLN B 1 157 ? 10.938 0.107 16.375 1 90.5 157 GLN B CA 1
ATOM 3071 C C . GLN B 1 157 ? 11.922 1.188 15.945 1 90.5 157 GLN B C 1
ATOM 3073 O O . GLN B 1 157 ? 13.133 0.97 15.945 1 90.5 157 GLN B O 1
ATOM 3078 N N . ASN B 1 158 ? 11.469 2.312 15.539 1 94.06 158 ASN B N 1
ATOM 3079 C CA . ASN B 1 158 ? 12.289 3.424 15.07 1 94.06 158 ASN B CA 1
ATOM 3080 C C . ASN B 1 158 ? 11.844 4.746 15.695 1 94.06 158 ASN B C 1
ATOM 3082 O O . ASN B 1 158 ? 11.539 5.699 14.977 1 94.06 158 ASN B O 1
ATOM 3086 N N . TYR B 1 159 ? 11.781 4.793 17.078 1 94.69 159 TYR B N 1
ATOM 3087 C CA . TYR B 1 159 ? 11.5 5.984 17.875 1 94.69 159 TYR B CA 1
ATOM 3088 C C . TYR B 1 159 ? 10.164 6.602 17.484 1 94.69 159 TYR B C 1
ATOM 3090 O O . TYR B 1 159 ? 9.984 7.816 17.594 1 94.69 159 TYR B O 1
ATOM 3098 N N . ASN B 1 160 ? 9.266 5.816 16.891 1 96.94 160 ASN B N 1
ATOM 3099 C CA . ASN B 1 160 ? 7.941 6.238 16.453 1 96.94 160 ASN B CA 1
ATOM 3100 C C . ASN B 1 160 ? 8.023 7.398 15.461 1 96.94 160 ASN B C 1
ATOM 3102 O O . ASN B 1 160 ? 7.125 8.234 15.398 1 96.94 160 ASN B O 1
ATOM 3106 N N . HIS B 1 161 ? 9.164 7.445 14.781 1 96.56 161 HIS B N 1
ATOM 3107 C CA . HIS B 1 161 ? 9.125 8.297 13.602 1 96.56 161 HIS B CA 1
ATOM 3108 C C . HIS B 1 161 ? 8.031 7.852 12.633 1 96.56 161 HIS B C 1
ATOM 3110 O O . HIS B 1 161 ? 7.848 6.656 12.406 1 96.56 161 HIS B O 1
ATOM 3116 N N . PRO B 1 162 ? 7.246 8.914 12.156 1 96.81 162 PRO B N 1
ATOM 3117 C CA . PRO B 1 162 ? 6.223 8.492 11.195 1 96.81 162 PRO B CA 1
ATOM 3118 C C . PRO B 1 162 ? 6.816 7.891 9.93 1 96.81 162 PRO B C 1
ATOM 3120 O O . PRO B 1 162 ? 7.84 8.375 9.43 1 96.81 162 PRO B O 1
ATOM 3123 N N . TYR B 1 163 ? 6.203 6.801 9.43 1 92.5 163 TYR B N 1
ATOM 3124 C CA . TYR B 1 163 ? 6.695 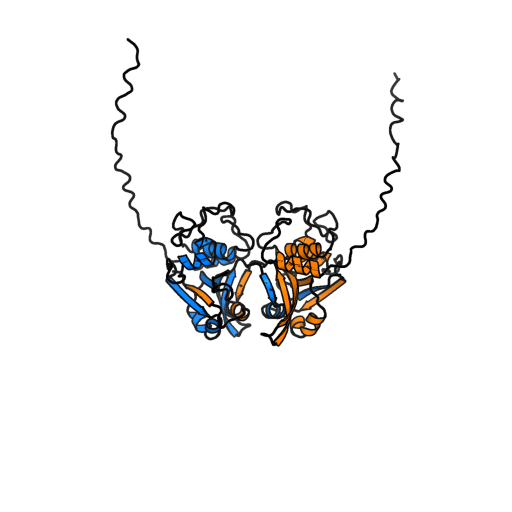6.141 8.227 1 92.5 163 TYR B CA 1
ATOM 3125 C C . TYR B 1 163 ? 5.652 6.18 7.113 1 92.5 163 TYR B C 1
ATOM 3127 O O . TYR B 1 163 ? 5.965 5.922 5.949 1 92.5 163 TYR B O 1
ATOM 3135 N N . HIS B 1 164 ? 4.449 6.438 7.395 1 94.31 164 HIS B N 1
ATOM 3136 C CA . HIS B 1 164 ? 3.354 6.441 6.434 1 94.31 164 HIS B CA 1
ATOM 3137 C C . HIS B 1 164 ? 2.381 7.582 6.715 1 94.31 164 HIS B C 1
ATOM 3139 O O . HIS B 1 164 ? 2.199 7.98 7.867 1 94.31 164 HIS B O 1
ATOM 3145 N N . SER B 1 165 ? 1.824 8.164 5.652 1 97.75 165 SER B N 1
ATOM 3146 C CA . SER B 1 165 ? 0.871 9.266 5.711 1 97.75 165 SER B CA 1
ATOM 3147 C C . SER B 1 165 ? -0.382 8.961 4.898 1 97.75 165 SER B C 1
ATOM 3149 O O . SER B 1 165 ? -0.297 8.398 3.805 1 97.75 165 SER B O 1
ATOM 3151 N N . GLN B 1 166 ? -1.514 9.234 5.438 1 97.94 166 GLN B N 1
ATOM 3152 C CA . GLN B 1 166 ? -2.805 9.141 4.762 1 97.94 166 GLN B CA 1
ATOM 3153 C C . GLN B 1 166 ? -3.607 10.43 4.938 1 97.94 166 GLN B C 1
ATOM 3155 O O . GLN B 1 166 ? -3.309 11.234 5.816 1 97.94 166 GLN B O 1
ATOM 3160 N N . VAL B 1 167 ? -4.609 10.656 4.07 1 98.81 167 VAL B N 1
ATOM 3161 C CA . VAL B 1 167 ? -5.484 11.82 4.168 1 98.81 167 VAL B CA 1
ATOM 3162 C C . VAL B 1 167 ? -6.945 11.367 4.117 1 98.81 167 VAL B C 1
ATOM 3164 O O . VAL B 1 167 ? -7.297 10.461 3.359 1 98.81 167 VAL B O 1
ATOM 3167 N N . ILE B 1 168 ? -7.812 12.008 4.906 1 98.75 168 ILE B N 1
ATOM 3168 C CA . ILE B 1 168 ? -9.227 11.648 4.984 1 98.75 168 ILE B CA 1
ATOM 3169 C C . ILE B 1 168 ? -9.969 12.195 3.766 1 98.75 168 ILE B C 1
ATOM 3171 O O . ILE B 1 168 ? -9.922 13.391 3.488 1 98.75 168 ILE B O 1
ATOM 3175 N N . HIS B 1 169 ? -10.695 11.312 3.039 1 98.44 169 HIS B N 1
ATOM 3176 C CA . HIS B 1 169 ? -11.445 11.82 1.898 1 98.44 169 HIS B CA 1
ATOM 3177 C C . HIS B 1 169 ? -12.938 11.547 2.055 1 98.44 169 HIS B C 1
ATOM 3179 O O . HIS B 1 169 ? -13.75 12.062 1.285 1 98.44 169 HIS B O 1
ATOM 3185 N N . ALA B 1 170 ? -13.32 10.789 3.16 1 97.69 170 ALA B N 1
ATOM 3186 C CA . ALA B 1 170 ? -14.734 10.562 3.428 1 97.69 170 ALA B CA 1
ATOM 3187 C C . ALA B 1 170 ? -14.984 10.297 4.91 1 97.69 170 ALA B C 1
ATOM 3189 O O . ALA B 1 170 ? -14.117 9.75 5.598 1 97.69 170 ALA B O 1
ATOM 3190 N N . LYS B 1 171 ? -16.094 10.727 5.383 1 97 171 LYS B N 1
ATOM 3191 C CA . LYS B 1 171 ? -16.609 10.539 6.73 1 97 171 LYS B CA 1
ATOM 3192 C C . LYS B 1 171 ? -18.047 10 6.695 1 97 171 LYS B C 1
ATOM 3194 O O . LYS B 1 171 ? -18.969 10.711 6.316 1 97 171 LYS B O 1
ATOM 3199 N N . GLU B 1 172 ? -18.172 8.695 7.109 1 95.06 172 GLU B N 1
ATOM 3200 C CA . GLU B 1 172 ? -19.5 8.094 6.969 1 95.06 172 GLU B CA 1
ATOM 3201 C C . GLU B 1 172 ? -19.688 6.922 7.926 1 95.06 172 GLU B C 1
ATOM 3203 O O . GLU B 1 172 ? -18.719 6.453 8.531 1 95.06 172 GLU B O 1
ATOM 3208 N N . TYR B 1 173 ? -20.953 6.512 8.016 1 93.31 173 TYR B N 1
ATOM 3209 C CA . TYR B 1 173 ? -21.281 5.316 8.789 1 93.31 173 TYR B CA 1
ATOM 3210 C C . TYR B 1 173 ? -20.859 4.055 8.039 1 93.31 173 TYR B C 1
ATOM 3212 O O . TYR B 1 173 ? -21.219 3.871 6.875 1 93.31 173 TYR B O 1
ATOM 3220 N N . ASN B 1 174 ? -20.062 3.266 8.68 1 89.56 174 ASN B N 1
ATOM 3221 C CA . ASN B 1 174 ? -19.641 1.979 8.148 1 89.56 174 ASN B CA 1
ATOM 3222 C C . ASN B 1 174 ? -20.609 0.864 8.508 1 89.56 174 ASN B C 1
ATOM 3224 O O . ASN B 1 174 ? -20.625 0.389 9.648 1 89.56 174 ASN B O 1
ATOM 3228 N N . LEU B 1 175 ? -21.422 0.41 7.652 1 83.31 175 LEU B N 1
ATOM 3229 C CA . LEU B 1 175 ? -22.484 -0.572 7.879 1 83.31 175 LEU B CA 1
ATOM 3230 C C . LEU B 1 175 ? -21.891 -1.914 8.297 1 83.31 175 LEU B C 1
ATOM 3232 O O . LEU B 1 175 ? -22.484 -2.629 9.109 1 83.31 175 LEU B O 1
ATOM 3236 N N . VAL B 1 176 ? -20.766 -2.229 7.738 1 75.19 176 VAL B N 1
ATOM 3237 C CA . VAL B 1 176 ? -20.125 -3.514 8.016 1 75.19 176 VAL B CA 1
ATOM 3238 C C . VAL B 1 176 ? -19.688 -3.57 9.477 1 75.19 176 VAL B C 1
ATOM 3240 O O . VAL B 1 176 ? -19.859 -4.59 10.148 1 75.19 176 VAL B O 1
ATOM 3243 N N . LEU B 1 177 ? -19.172 -2.469 9.938 1 82.56 177 LEU B N 1
ATOM 3244 C CA . LEU B 1 177 ? -18.625 -2.426 11.297 1 82.56 177 LEU B CA 1
ATOM 3245 C C . LEU B 1 177 ? -19.688 -1.932 12.281 1 82.56 177 LEU B C 1
ATOM 3247 O O . LEU B 1 177 ? -19.516 -2.082 13.492 1 82.56 177 LEU B O 1
ATOM 3251 N N . GLY B 1 178 ? -20.734 -1.361 11.766 1 89.44 178 GLY B N 1
ATOM 3252 C CA . GLY B 1 178 ? -21.812 -0.851 12.609 1 89.44 178 GLY B CA 1
ATOM 3253 C C . GLY B 1 178 ? -21.406 0.377 13.398 1 89.44 178 GLY B C 1
ATOM 3254 O O . GLY B 1 178 ? -21.812 0.528 14.562 1 89.44 178 GLY B O 1
ATOM 3255 N N . GLN B 1 179 ? -20.484 1.147 12.852 1 93.19 179 GLN B N 1
ATOM 3256 C CA . GLN B 1 179 ? -20.047 2.357 13.539 1 93.19 179 GLN B CA 1
ATOM 3257 C C . GLN B 1 179 ? -19.594 3.422 12.547 1 93.19 179 GLN B C 1
ATOM 3259 O O . GLN B 1 179 ? -19.453 3.143 11.352 1 93.19 179 GLN B O 1
ATOM 3264 N N . ASN B 1 180 ? -19.484 4.668 13.055 1 96.31 180 ASN B N 1
ATOM 3265 C CA . ASN B 1 180 ? -18.891 5.734 12.258 1 96.31 180 ASN B CA 1
ATOM 3266 C C . ASN B 1 180 ? -17.422 5.441 11.93 1 96.31 180 ASN B C 1
ATOM 3268 O O . ASN B 1 180 ? -16.703 4.883 12.758 1 96.31 180 ASN B O 1
ATOM 3272 N N . ASP B 1 181 ? -17.109 5.844 10.695 1 96.81 181 ASP B N 1
ATOM 3273 C CA . ASP B 1 181 ? -15.742 5.566 10.258 1 96.81 181 ASP B CA 1
ATOM 3274 C C . ASP B 1 181 ? -15.211 6.691 9.367 1 96.81 181 ASP B C 1
ATOM 3276 O O . ASP B 1 181 ? -15.984 7.539 8.906 1 96.81 181 ASP B O 1
ATOM 3280 N N . LEU B 1 182 ? -13.922 6.781 9.344 1 97.94 182 LEU B N 1
ATOM 3281 C CA . LEU B 1 182 ? -13.195 7.648 8.422 1 97.94 182 LEU B CA 1
ATOM 3282 C C . LEU B 1 182 ? -12.531 6.828 7.316 1 97.94 182 LEU B C 1
ATOM 3284 O O . LEU B 1 182 ? -12 5.75 7.574 1 97.94 182 LEU B O 1
ATOM 3288 N N . PHE B 1 183 ? -12.656 7.383 6.09 1 96.56 183 PHE B N 1
ATOM 3289 C CA . PHE B 1 183 ? -12.055 6.68 4.965 1 96.56 183 PHE B CA 1
ATOM 3290 C C . PHE B 1 183 ? -10.883 7.473 4.395 1 96.56 183 PHE B C 1
ATOM 3292 O O . PHE B 1 183 ? -11.016 8.664 4.105 1 96.56 183 PHE B O 1
ATOM 3299 N N . MET B 1 184 ? -9.766 6.734 4.238 1 97.06 184 MET B N 1
ATOM 3300 C CA . MET B 1 184 ? -8.484 7.367 3.93 1 97.06 184 MET B CA 1
ATOM 3301 C C . MET B 1 184 ? -8.102 7.148 2.469 1 97.06 184 MET B C 1
ATOM 3303 O O . MET B 1 184 ? -8.43 6.113 1.886 1 97.06 184 MET B O 1
ATOM 3307 N N . ALA B 1 185 ? -7.492 8.125 1.867 1 96.75 185 ALA B N 1
ATOM 3308 C CA . ALA B 1 185 ? -6.766 8 0.604 1 96.75 185 ALA B CA 1
ATOM 3309 C C . ALA B 1 185 ? -5.258 7.996 0.835 1 96.75 185 ALA B C 1
ATOM 3311 O O . ALA B 1 185 ? -4.762 8.656 1.749 1 96.75 185 ALA B O 1
ATOM 3312 N N . GLN B 1 186 ? -4.539 7.188 0.019 1 94.38 186 GLN B N 1
ATOM 3313 C CA . GLN B 1 186 ? -3.098 7.047 0.211 1 94.38 186 GLN B CA 1
ATOM 3314 C C . GLN B 1 186 ? -2.416 6.566 -1.067 1 94.38 186 GLN B C 1
ATOM 3316 O O . GLN B 1 186 ? -3.037 5.895 -1.892 1 94.38 186 GLN B O 1
ATOM 3321 N N . HIS B 1 187 ? -1.151 7.035 -1.267 1 91.88 187 HIS B N 1
ATOM 3322 C CA . HIS B 1 187 ? -0.185 6.227 -2 1 91.88 187 HIS B CA 1
ATOM 3323 C C . HIS B 1 187 ? 0.532 5.25 -1.073 1 91.88 187 HIS B C 1
ATOM 3325 O O . HIS B 1 187 ? 1.296 5.668 -0.198 1 91.88 187 HIS B O 1
ATOM 3331 N N . SER B 1 188 ? 0.215 4.008 -1.238 1 82.88 188 SER B N 1
ATOM 3332 C CA . SER B 1 188 ? 0.56 2.98 -0.259 1 82.88 188 SER B CA 1
ATOM 3333 C C . SER B 1 188 ? 2.064 2.734 -0.224 1 82.88 188 SER B C 1
ATOM 3335 O O . SER B 1 188 ? 2.775 3.074 -1.171 1 82.88 188 SER B O 1
ATOM 3337 N N . VAL B 1 189 ? 2.574 2.225 0.864 1 78.19 189 VAL B N 1
ATOM 3338 C CA . VAL B 1 189 ? 3.982 1.87 1.021 1 78.19 189 VAL B CA 1
ATOM 3339 C C . VAL B 1 189 ? 4.168 0.373 0.788 1 78.19 189 VAL B C 1
ATOM 3341 O O . VAL B 1 189 ? 3.309 -0.431 1.159 1 78.19 189 VAL B O 1
ATOM 3344 N N . ASN B 1 190 ? 5.32 0.019 0.184 1 82.62 190 ASN B N 1
ATOM 3345 C CA . ASN B 1 190 ? 5.688 -1.383 0.014 1 82.62 190 ASN B CA 1
ATOM 3346 C C . ASN B 1 190 ? 5.945 -2.062 1.356 1 82.62 190 ASN B C 1
ATOM 3348 O O . ASN B 1 190 ? 6.449 -1.434 2.289 1 82.62 190 ASN B O 1
ATOM 3352 N N . ARG B 1 191 ? 5.531 -3.285 1.391 1 85.69 191 ARG B N 1
ATOM 3353 C CA . ARG B 1 191 ? 5.586 -3.922 2.701 1 85.69 191 ARG B CA 1
ATOM 3354 C C . ARG B 1 191 ? 5.895 -5.41 2.574 1 85.69 191 ARG B C 1
ATOM 3356 O O . ARG B 1 191 ? 5.605 -6.023 1.545 1 85.69 191 ARG B O 1
ATOM 3363 N N . LYS B 1 192 ? 6.535 -5.922 3.699 1 90.62 192 LYS B N 1
ATOM 3364 C CA . LYS B 1 192 ? 6.57 -7.352 3.99 1 90.62 192 LYS B CA 1
ATOM 3365 C C . LYS B 1 192 ? 5.957 -7.648 5.355 1 90.62 192 LYS B C 1
ATOM 3367 O O . LYS B 1 192 ? 5.465 -6.742 6.031 1 90.62 192 LYS B O 1
ATOM 3372 N N . ASP B 1 193 ? 5.812 -8.938 5.707 1 90.44 193 ASP B N 1
ATOM 3373 C CA . ASP B 1 193 ? 5.258 -9.406 6.977 1 90.44 193 ASP B CA 1
ATOM 3374 C C . ASP B 1 193 ? 3.783 -9.031 7.102 1 90.44 193 ASP B C 1
ATOM 3376 O O . ASP B 1 193 ? 3.305 -8.742 8.203 1 90.44 193 ASP B O 1
ATOM 3380 N N . VAL B 1 194 ? 3.162 -8.898 5.961 1 89.88 194 VAL B N 1
ATOM 3381 C CA . VAL B 1 194 ? 1.723 -8.664 5.965 1 89.88 194 VAL B CA 1
ATOM 3382 C C . VAL B 1 194 ? 0.988 -9.961 6.316 1 89.88 194 VAL B C 1
ATOM 3384 O O . VAL B 1 194 ? 1.079 -10.945 5.586 1 89.88 194 VAL B O 1
ATOM 3387 N N . SER B 1 195 ? 0.24 -9.953 7.418 1 92.56 195 SER B N 1
ATOM 3388 C CA . SER B 1 195 ? -0.576 -11.109 7.777 1 92.56 195 SER B CA 1
ATOM 3389 C C . SER B 1 195 ? -1.648 -11.375 6.727 1 92.56 195 SER B C 1
ATOM 3391 O O . SER B 1 195 ? -2.492 -10.516 6.461 1 92.56 195 SER B O 1
ATOM 3393 N N . LEU B 1 196 ? -1.601 -12.594 6.168 1 96.31 196 LEU B N 1
ATOM 3394 C CA . LEU B 1 196 ? -2.635 -12.938 5.199 1 96.31 196 LEU B CA 1
ATOM 3395 C C . LEU B 1 196 ? -4.004 -12.992 5.867 1 96.31 196 LEU B C 1
ATOM 3397 O O . LEU B 1 196 ? -4.996 -12.516 5.305 1 96.31 196 LEU B O 1
ATOM 3401 N N . TYR B 1 197 ? -4.082 -13.547 7.043 1 94.62 197 TYR B N 1
ATOM 3402 C CA . TYR B 1 197 ? -5.348 -13.656 7.754 1 94.62 197 TYR B CA 1
ATOM 3403 C C . TYR B 1 197 ? -5.973 -12.281 7.977 1 94.62 197 TYR B C 1
ATOM 3405 O O . TYR B 1 197 ? -7.148 -12.07 7.672 1 94.62 197 TYR B O 1
ATOM 3413 N N . ASP B 1 198 ? -5.184 -11.375 8.484 1 88.19 198 ASP B N 1
ATOM 3414 C CA . ASP B 1 198 ? -5.695 -10.039 8.75 1 88.19 198 ASP B CA 1
ATOM 3415 C C . ASP B 1 198 ? -6.066 -9.328 7.449 1 88.19 198 ASP B C 1
ATOM 3417 O O . ASP B 1 198 ? -7.039 -8.57 7.402 1 88.19 198 ASP B O 1
ATOM 3421 N N . TYR B 1 199 ? -5.223 -9.547 6.426 1 90.94 199 TYR B N 1
ATOM 3422 C CA . TYR B 1 199 ? -5.508 -8.938 5.133 1 90.94 199 TYR B CA 1
ATOM 3423 C C . TYR B 1 199 ? -6.867 -9.383 4.609 1 90.94 199 TYR B C 1
ATOM 3425 O O . TYR B 1 199 ? -7.68 -8.555 4.184 1 90.94 199 TYR B O 1
ATOM 3433 N N . LEU B 1 200 ? -7.145 -10.672 4.668 1 93.69 200 LEU B N 1
ATOM 3434 C CA . LEU B 1 200 ? -8.422 -11.219 4.219 1 93.69 200 LEU B CA 1
ATOM 3435 C C . LEU B 1 200 ? -9.57 -10.656 5.039 1 93.69 200 LEU B C 1
ATOM 3437 O O . LEU B 1 200 ? -10.633 -10.344 4.492 1 93.69 200 LEU B O 1
ATOM 3441 N N . LYS B 1 201 ? -9.383 -10.477 6.293 1 87.12 201 LYS B N 1
ATOM 3442 C CA . LYS B 1 201 ? -10.422 -9.977 7.191 1 87.12 201 LYS B CA 1
ATOM 3443 C C . LYS B 1 201 ? -10.812 -8.539 6.836 1 87.12 201 LYS B C 1
ATOM 3445 O O . LYS B 1 201 ? -11.961 -8.133 7.039 1 87.12 201 LYS B O 1
ATOM 3450 N N . LEU B 1 202 ? -9.867 -7.828 6.281 1 82.31 202 LEU B N 1
ATOM 3451 C CA . LEU B 1 202 ? -10.086 -6.414 5.992 1 82.31 202 LEU B CA 1
ATOM 3452 C C . LEU B 1 202 ? -10.852 -6.242 4.684 1 82.31 202 LEU B C 1
ATOM 3454 O O . LEU B 1 202 ? -11.414 -5.172 4.426 1 82.31 202 LEU B O 1
ATOM 3458 N N . LEU B 1 203 ? -10.836 -7.246 3.857 1 86.06 203 LEU B N 1
ATOM 3459 C CA . LEU B 1 203 ? -11.492 -7.133 2.561 1 86.06 203 LEU B CA 1
ATOM 3460 C C . LEU B 1 203 ? -13.008 -7.094 2.725 1 86.06 203 LEU B C 1
ATOM 3462 O O . LEU B 1 203 ? -13.555 -7.719 3.641 1 86.06 203 LEU B O 1
ATOM 3466 N N . GLN B 1 204 ? -13.688 -6.383 1.885 1 80.81 204 GLN B N 1
ATOM 3467 C CA . GLN B 1 204 ? -15.141 -6.305 1.868 1 80.81 204 GLN B CA 1
ATOM 3468 C C . GLN B 1 204 ? -15.734 -7.309 0.886 1 80.81 204 GLN B C 1
ATOM 3470 O O . GLN B 1 204 ? -15.016 -7.891 0.073 1 80.81 204 GLN B O 1
ATOM 3475 N N . ASN B 1 205 ? -17.062 -7.562 1.041 1 88.44 205 ASN B N 1
ATOM 3476 C CA . ASN B 1 205 ? -17.781 -8.453 0.141 1 88.44 205 ASN B CA 1
ATOM 3477 C C . ASN B 1 205 ? -17.172 -9.844 0.108 1 88.44 205 ASN B C 1
ATOM 3479 O O . ASN B 1 205 ? -16.938 -10.406 -0.967 1 88.44 205 ASN B O 1
ATOM 3483 N N . LYS B 1 206 ? -16.859 -10.359 1.249 1 92.5 206 LYS B N 1
ATOM 3484 C CA . LYS B 1 206 ? -16.047 -11.57 1.4 1 92.5 206 LYS B CA 1
ATOM 3485 C C . LYS B 1 206 ? -16.766 -12.789 0.826 1 92.5 206 LYS B C 1
ATOM 3487 O O . LYS B 1 206 ? -16.141 -13.766 0.437 1 92.5 206 LYS B O 1
ATOM 3492 N N . GLU B 1 207 ? -18.078 -12.734 0.761 1 95.88 207 GLU B N 1
ATOM 3493 C CA . GLU B 1 207 ? -18.859 -13.867 0.277 1 95.88 207 GLU B CA 1
ATOM 3494 C C . GLU B 1 207 ? -18.766 -14 -1.239 1 95.88 207 GLU B C 1
ATOM 3496 O O . GLU B 1 207 ? -18.969 -15.086 -1.786 1 95.88 207 GLU B O 1
ATOM 3501 N N . ILE B 1 208 ? -18.422 -12.828 -1.905 1 96.81 208 ILE B N 1
ATOM 3502 C CA . ILE B 1 208 ? -18.453 -12.867 -3.363 1 96.81 208 ILE B CA 1
ATOM 3503 C C . ILE B 1 208 ? -17.078 -12.477 -3.914 1 96.81 208 ILE B C 1
ATOM 3505 O O . ILE B 1 208 ? -16.844 -12.539 -5.125 1 96.81 208 ILE B O 1
ATOM 3509 N N . ARG B 1 209 ? -16.203 -12.062 -3.047 1 96.31 209 ARG B N 1
ATOM 3510 C CA . ARG B 1 209 ? -14.844 -11.75 -3.467 1 96.31 209 ARG B CA 1
ATOM 3511 C C . ARG B 1 209 ? -13.977 -13 -3.508 1 96.31 209 ARG B C 1
ATOM 3513 O O . ARG B 1 209 ? -13.891 -13.734 -2.52 1 96.31 209 ARG B O 1
ATOM 3520 N N . TYR B 1 210 ? -13.328 -13.195 -4.645 1 97.88 210 TYR B N 1
ATOM 3521 C CA . TYR B 1 210 ? -12.484 -14.375 -4.797 1 97.88 210 TYR B CA 1
ATOM 3522 C C . TYR B 1 210 ? -11.023 -14.047 -4.516 1 97.88 210 TYR B C 1
ATOM 3524 O O . TYR B 1 210 ? -10.586 -12.914 -4.73 1 97.88 210 TYR B O 1
ATOM 3532 N N . ILE B 1 211 ? -10.344 -15.078 -3.969 1 98.38 211 ILE B N 1
ATOM 3533 C CA . ILE B 1 211 ? -8.883 -15.078 -4.031 1 98.38 211 ILE B CA 1
ATOM 3534 C C . ILE B 1 211 ? -8.406 -16.203 -4.938 1 98.38 211 ILE B C 1
ATOM 3536 O O . ILE B 1 211 ? -9.102 -17.203 -5.117 1 98.38 211 ILE B O 1
ATOM 3540 N N . TYR B 1 212 ? -7.344 -16 -5.555 1 98.44 212 TYR B N 1
ATOM 3541 C CA . TYR B 1 212 ? -6.695 -16.953 -6.438 1 98.44 212 TYR B CA 1
ATOM 3542 C C . TYR B 1 212 ? -5.352 -17.391 -5.867 1 98.44 212 TYR B C 1
ATOM 3544 O O . TYR B 1 212 ? -4.527 -16.562 -5.488 1 98.44 212 TYR B O 1
ATOM 3552 N N . ILE B 1 213 ? -5.195 -18.672 -5.762 1 98.19 213 ILE B N 1
ATOM 3553 C CA . ILE B 1 213 ? -4.043 -19.266 -5.094 1 98.19 213 ILE B CA 1
ATOM 3554 C C . ILE B 1 213 ? -3.201 -20.047 -6.109 1 98.19 213 ILE B C 1
ATOM 3556 O O . ILE B 1 213 ? -3.727 -20.859 -6.875 1 98.19 213 ILE B O 1
ATOM 3560 N N . TYR B 1 214 ? -1.93 -19.734 -6.125 1 98.38 214 TYR B N 1
ATOM 3561 C CA . TYR B 1 214 ? -0.99 -20.422 -7.012 1 98.38 214 TYR B CA 1
ATOM 3562 C C . TYR B 1 214 ? 0.079 -21.156 -6.219 1 98.38 214 TYR B C 1
ATOM 3564 O O . TYR B 1 214 ? 0.96 -20.531 -5.621 1 98.38 214 TYR B O 1
ATOM 3572 N N . HIS B 1 215 ? -0.022 -22.453 -6.188 1 98.12 215 HIS B N 1
ATOM 3573 C CA . HIS B 1 215 ? 1.051 -23.281 -5.656 1 98.12 215 HIS B CA 1
ATOM 3574 C C . HIS B 1 215 ? 2.111 -23.562 -6.719 1 98.12 215 HIS B C 1
ATOM 3576 O O . HIS B 1 215 ? 1.846 -24.25 -7.703 1 98.12 215 HIS B O 1
ATOM 3582 N N . ILE B 1 216 ? 3.291 -23.016 -6.465 1 96.75 216 ILE B N 1
ATOM 3583 C CA . ILE B 1 216 ? 4.34 -23.031 -7.48 1 96.75 216 ILE B CA 1
ATOM 3584 C C . ILE B 1 216 ? 5.23 -24.25 -7.289 1 96.75 216 ILE B C 1
ATOM 3586 O O . ILE B 1 216 ? 5.48 -24.672 -6.16 1 96.75 216 ILE B O 1
ATOM 3590 N N . GLU B 1 217 ? 5.699 -24.844 -8.414 1 91.75 217 GLU B N 1
ATOM 3591 C CA . GLU B 1 217 ? 6.625 -25.969 -8.352 1 91.75 217 GLU B CA 1
ATOM 3592 C C . GLU B 1 217 ? 7.742 -25.828 -9.383 1 91.75 217 GLU B C 1
ATOM 3594 O O . GLU B 1 217 ? 7.523 -25.297 -10.469 1 91.75 217 GLU B O 1
#